Protein AF-A0A6T6LEY8-F1 (afdb_monomer_lite)

Organism: NCBI:txid708627

Radius of gyration: 51.05 Å; chains: 1; bounding box: 113×113×159 Å

Sequence (403 aa):
KESPQKMETDVPKRVEDLVVPSEMSKHEAGAADPGQNEVVKEEERPACEVAKEEERPAREVADSDGPVNQNLFLFPSSDTINRRLKSLALACARDYEKDKKVVQEKRLSVAKELKQESKKNAQVERQMKDEEREKVREEKLEKLQPFTQKDARDFERALINLGIQYTASGARDWFWFTKHVSGSLTQKYANTLEEAFEQLMAEANRVIEARDRHEDSDTEAKDSIREGATGEARGMEQNTPMKRKLEDGSAVEKEGEHKDDNAAVGSDEEHANGFHLTPERAERLLERLEFFRFLRQDVLKHPMLPQVLRGTKRLNGFPAWWKSVHDRNLLHAINIYGFNQWELMKKDQELGFANSIRLAKRQGSKNAEFPRGSVLARRADMLLAHFRMRVNDPQFTSTANDE

InterPro domains:
  IPR056302 ATP-dependent helicase CHD1-2/hrp3, HTH domain [PF23588] (316-387)

pLDDT: mean 72.96, std 24.96, range [27.44, 97.31]

Structure (mmCIF, N/CA/C/O backbone):
data_AF-A0A6T6LEY8-F1
#
_entry.id   AF-A0A6T6LEY8-F1
#
loop_
_atom_site.group_PDB
_atom_site.id
_atom_site.type_symbol
_atom_site.label_atom_id
_atom_site.label_alt_id
_atom_site.label_comp_id
_atom_site.label_asym_id
_atom_site.label_entity_id
_atom_site.label_seq_id
_atom_site.pdbx_PDB_ins_code
_atom_site.Cartn_x
_atom_site.Cartn_y
_atom_site.Cartn_z
_atom_site.occupancy
_atom_site.B_iso_or_equiv
_atom_site.auth_seq_id
_atom_site.auth_comp_id
_atom_site.auth_asym_id
_atom_site.auth_atom_id
_atom_site.pdbx_PDB_model_num
ATOM 1 N N . LYS A 1 1 ? 27.813 63.162 39.176 1.00 38.56 1 LYS A N 1
ATOM 2 C CA . LYS A 1 1 ? 26.731 62.821 40.127 1.00 38.56 1 LYS A CA 1
ATOM 3 C C . LYS A 1 1 ? 26.377 61.356 39.913 1.00 38.56 1 LYS A C 1
ATOM 5 O O . LYS A 1 1 ? 26.473 60.934 38.772 1.00 38.56 1 LYS A O 1
ATOM 10 N N . GLU A 1 2 ? 26.074 60.639 40.994 1.00 38.41 2 GLU A N 1
ATOM 11 C CA . GLU A 1 2 ? 25.421 59.315 41.042 1.00 38.41 2 GLU A CA 1
ATOM 12 C C . GLU A 1 2 ? 25.839 58.223 40.028 1.00 38.41 2 GLU A C 1
ATOM 14 O O . GLU A 1 2 ? 25.328 58.128 38.918 1.00 38.41 2 GLU A O 1
ATOM 19 N N . SER A 1 3 ? 26.672 57.293 40.508 1.00 41.22 3 SER A N 1
ATOM 20 C CA . SER A 1 3 ? 26.389 55.846 40.386 1.00 41.22 3 SER A CA 1
ATOM 21 C C . SER A 1 3 ? 25.132 55.513 41.235 1.00 41.22 3 SER A C 1
ATOM 23 O O . SER A 1 3 ? 24.804 56.334 42.097 1.00 41.22 3 SER A O 1
ATOM 25 N N . PRO A 1 4 ? 24.437 54.357 41.093 1.00 57.09 4 PRO A N 1
ATOM 26 C CA . PRO A 1 4 ? 25.032 53.010 41.199 1.00 57.09 4 PRO A CA 1
ATOM 27 C C . PRO A 1 4 ? 24.354 51.990 40.225 1.00 57.09 4 PRO A C 1
ATOM 29 O O . PRO A 1 4 ? 23.708 52.420 39.279 1.00 57.09 4 PRO A O 1
ATOM 32 N N . GLN A 1 5 ? 24.459 50.651 40.296 1.00 39.97 5 GLN A N 1
ATOM 33 C CA . GLN A 1 5 ? 25.205 49.713 41.156 1.00 39.97 5 GLN A CA 1
ATOM 34 C C . GLN A 1 5 ? 25.452 48.377 40.407 1.00 39.97 5 GLN A C 1
ATOM 36 O O . GLN A 1 5 ? 24.936 48.164 39.311 1.00 39.97 5 GLN A O 1
ATOM 41 N N . LYS A 1 6 ? 26.151 47.431 41.048 1.00 39.84 6 LYS A N 1
ATOM 42 C CA . LYS A 1 6 ? 25.942 45.977 40.891 1.00 39.84 6 LYS A CA 1
ATOM 43 C C . LYS A 1 6 ? 25.663 45.381 42.275 1.00 39.84 6 LYS A C 1
ATOM 45 O O . LYS A 1 6 ? 26.199 45.892 43.255 1.00 39.84 6 LYS A O 1
ATOM 50 N N . MET A 1 7 ? 24.882 44.305 42.360 1.00 42.66 7 MET A N 1
ATOM 51 C CA . MET A 1 7 ? 24.857 43.452 43.552 1.00 42.66 7 MET A CA 1
ATOM 52 C C . MET A 1 7 ? 25.189 42.010 43.179 1.00 42.66 7 MET A C 1
ATOM 54 O O . MET A 1 7 ? 24.815 41.522 42.116 1.00 42.66 7 MET A O 1
ATOM 58 N N . GLU A 1 8 ? 25.940 41.390 44.075 1.00 34.75 8 GLU A N 1
ATOM 59 C CA . GLU A 1 8 ? 26.608 40.100 43.981 1.00 34.75 8 GLU A CA 1
ATOM 60 C C . GLU A 1 8 ? 26.614 39.571 45.420 1.00 34.75 8 GLU A C 1
ATOM 62 O O . GLU A 1 8 ? 26.995 40.306 46.334 1.00 34.75 8 GLU A O 1
ATOM 67 N N . THR A 1 9 ? 26.099 38.364 45.654 1.00 41.97 9 THR A N 1
ATOM 68 C CA . THR A 1 9 ? 25.980 37.778 46.999 1.00 41.97 9 THR A CA 1
ATOM 69 C C . THR A 1 9 ? 26.327 36.298 46.980 1.00 41.97 9 THR A C 1
ATOM 71 O O . THR A 1 9 ? 26.061 35.595 46.005 1.00 41.97 9 THR A O 1
ATOM 74 N N . ASP A 1 10 ? 26.954 35.846 48.065 1.00 32.44 10 ASP A N 1
ATOM 75 C CA . ASP A 1 10 ? 27.826 34.675 48.062 1.00 32.44 10 ASP A CA 1
ATOM 76 C C . ASP A 1 10 ? 27.290 33.498 48.913 1.00 32.44 10 ASP A C 1
ATOM 78 O O . ASP A 1 10 ? 26.577 33.685 49.898 1.00 32.44 10 ASP A O 1
ATOM 82 N N . VAL A 1 11 ? 27.656 32.292 48.468 1.00 38.00 11 VAL A N 1
ATOM 83 C CA . VAL A 1 11 ? 27.983 31.030 49.184 1.00 38.00 11 VAL A CA 1
ATOM 84 C C . VAL A 1 11 ? 27.770 31.000 50.723 1.00 38.00 11 VAL A C 1
ATOM 86 O O . VAL A 1 11 ? 28.280 31.868 51.430 1.00 38.00 11 VAL A O 1
ATOM 89 N N . PRO A 1 12 ? 27.136 29.939 51.298 1.00 46.72 12 PRO A N 1
ATOM 90 C CA . PRO A 1 12 ? 27.941 28.781 51.742 1.00 46.72 12 PRO A CA 1
ATOM 91 C C . PRO A 1 12 ? 27.333 27.360 51.644 1.00 46.72 12 PRO A C 1
ATOM 93 O O . PRO A 1 12 ? 26.141 27.149 51.446 1.00 46.72 12 PRO A O 1
ATOM 96 N N . LYS A 1 13 ? 28.225 26.366 51.809 1.00 39.47 13 LYS A N 1
ATOM 97 C CA . LYS A 1 13 ? 27.998 24.904 51.772 1.00 39.47 13 LYS A CA 1
ATOM 98 C C . LYS A 1 13 ? 27.940 24.282 53.182 1.00 39.47 13 LYS A C 1
ATOM 100 O O . LYS A 1 13 ? 28.727 24.696 54.032 1.00 39.47 13 LYS A O 1
ATOM 105 N N . ARG A 1 14 ? 27.211 23.167 53.354 1.00 32.06 14 ARG A N 1
ATOM 106 C CA . ARG A 1 14 ? 27.630 21.967 54.136 1.00 32.06 14 ARG A CA 1
ATOM 107 C C . ARG A 1 14 ? 26.767 20.760 53.704 1.00 32.06 14 ARG A C 1
ATOM 109 O O . ARG A 1 14 ? 25.570 20.966 53.567 1.00 32.06 14 ARG A O 1
ATOM 116 N N . VAL A 1 15 ? 27.256 19.624 53.179 1.00 37.09 15 VAL A N 1
ATOM 117 C CA . VAL A 1 15 ? 28.191 18.539 53.614 1.00 37.09 15 VAL A CA 1
ATOM 118 C C . VAL A 1 15 ? 27.626 17.636 54.731 1.00 37.09 15 VAL A C 1
ATOM 120 O O . VAL A 1 15 ? 27.042 18.157 55.675 1.00 37.09 15 VAL A O 1
ATOM 123 N N . GLU A 1 16 ? 27.886 16.324 54.587 1.00 37.00 16 GLU A N 1
ATOM 124 C CA . GLU A 1 16 ? 27.575 15.165 55.456 1.00 37.00 16 GLU A CA 1
ATOM 125 C C . GLU A 1 16 ? 26.087 14.740 55.421 1.00 37.00 16 GLU A C 1
ATOM 127 O O . GLU A 1 16 ? 25.204 15.566 55.623 1.00 37.00 16 GLU A O 1
ATOM 132 N N . ASP A 1 17 ? 25.648 13.525 55.060 1.00 32.50 17 ASP A N 1
ATOM 133 C CA . ASP A 1 17 ? 26.145 12.124 55.051 1.00 32.50 17 ASP A CA 1
ATOM 134 C C . ASP A 1 17 ? 25.272 11.287 56.001 1.00 32.50 17 ASP A C 1
ATOM 136 O O . ASP A 1 17 ? 25.132 11.633 57.171 1.00 32.50 17 ASP A O 1
ATOM 140 N N . LEU A 1 18 ? 24.725 10.160 55.524 1.00 33.44 18 LEU A N 1
ATOM 141 C CA . LEU A 1 18 ? 24.486 8.963 56.345 1.00 33.44 18 LEU A CA 1
ATOM 142 C C . LEU A 1 18 ? 24.194 7.726 55.476 1.00 33.44 18 LEU A C 1
ATOM 144 O O . LEU A 1 18 ? 23.718 7.822 54.346 1.00 33.44 18 LEU A O 1
ATOM 148 N N . VAL A 1 19 ? 24.533 6.556 56.015 1.00 32.06 19 VAL A N 1
ATOM 149 C CA . VAL A 1 19 ? 24.733 5.295 55.284 1.00 32.06 19 VAL A CA 1
ATOM 150 C C . VAL A 1 19 ? 23.597 4.292 55.578 1.00 32.06 19 VAL A C 1
ATOM 152 O O . VAL A 1 19 ? 23.100 4.224 56.696 1.00 32.06 19 VAL A O 1
ATOM 155 N N . VAL A 1 20 ? 23.195 3.550 54.532 1.00 33.16 20 VAL A N 1
ATOM 156 C CA . VAL A 1 20 ? 22.837 2.100 54.424 1.00 33.16 20 VAL A CA 1
ATOM 157 C C . VAL A 1 20 ? 22.962 1.293 55.764 1.00 33.16 20 VAL A C 1
ATOM 159 O O . VAL A 1 20 ? 23.927 1.555 56.478 1.00 33.16 20 VAL A O 1
ATOM 162 N N . PRO A 1 21 ? 22.143 0.247 56.104 1.00 46.53 21 PRO A N 1
ATOM 163 C CA . PRO A 1 21 ? 21.775 -0.821 55.159 1.00 46.53 21 PRO A CA 1
ATOM 164 C C . PRO A 1 21 ? 20.498 -1.688 55.380 1.00 46.53 21 PRO A C 1
ATOM 166 O O . PRO A 1 21 ? 19.744 -1.516 56.326 1.00 46.53 21 PRO A O 1
ATOM 169 N N . SER A 1 22 ? 20.317 -2.628 54.430 1.00 31.08 22 SER A N 1
ATOM 170 C CA . SER A 1 22 ? 19.915 -4.060 54.529 1.00 31.08 22 SER A CA 1
ATOM 171 C C . SER A 1 22 ? 19.068 -4.572 55.709 1.00 31.08 22 SER A C 1
ATOM 173 O O . SER A 1 22 ? 19.425 -4.358 56.859 1.00 31.08 22 SER A O 1
ATOM 175 N N . GLU A 1 23 ? 18.077 -5.430 55.415 1.00 30.98 23 GLU A N 1
ATOM 176 C CA . GLU A 1 23 ? 18.177 -6.886 55.685 1.00 30.98 23 GLU A CA 1
ATOM 177 C C . GLU A 1 23 ? 17.115 -7.710 54.917 1.00 30.98 23 GLU A C 1
ATOM 179 O O . GLU A 1 23 ? 16.162 -7.158 54.363 1.00 30.98 23 GLU A O 1
ATOM 184 N N . MET A 1 24 ? 17.307 -9.036 54.837 1.00 34.12 24 MET A N 1
ATOM 185 C CA . MET A 1 24 ? 16.357 -10.014 54.267 1.00 34.12 24 MET A CA 1
ATOM 186 C C . MET A 1 24 ? 15.858 -11.007 55.347 1.00 34.12 24 MET A C 1
ATOM 188 O O . MET A 1 24 ? 16.087 -10.808 56.532 1.00 34.12 24 MET A O 1
ATOM 192 N N . SER A 1 25 ? 15.249 -12.124 54.910 1.00 32.22 25 SER A N 1
ATOM 193 C CA . SER A 1 25 ? 14.742 -13.262 55.706 1.00 32.22 25 SER A CA 1
ATOM 194 C C . SER A 1 25 ? 13.475 -13.000 56.533 1.00 32.22 25 SER A C 1
ATOM 196 O O . SER A 1 25 ? 13.303 -11.927 57.087 1.00 32.22 25 SER A O 1
ATOM 198 N N . LYS A 1 26 ? 12.547 -13.937 56.771 1.00 32.69 26 LYS A N 1
ATOM 199 C CA . LYS A 1 26 ? 12.097 -15.234 56.200 1.00 32.69 26 LYS A CA 1
ATOM 200 C C . LYS A 1 26 ? 11.479 -16.010 57.383 1.00 32.69 26 LYS A C 1
ATOM 202 O O . LYS A 1 26 ? 12.193 -16.291 58.331 1.00 32.69 26 LYS A O 1
ATOM 207 N N . HIS A 1 27 ? 10.236 -16.463 57.211 1.00 29.98 27 HIS A N 1
ATOM 208 C CA . HIS A 1 27 ? 9.635 -17.667 57.818 1.00 29.98 27 HIS A CA 1
ATOM 209 C C . HIS A 1 27 ? 9.390 -17.810 59.345 1.00 29.98 27 HIS A C 1
ATOM 211 O O . HIS A 1 27 ? 10.145 -17.368 60.195 1.00 29.98 27 HIS A O 1
ATOM 217 N N . GLU A 1 28 ? 8.298 -18.547 59.600 1.00 27.69 28 GLU A N 1
ATOM 218 C CA . GLU A 1 28 ? 7.980 -19.425 60.745 1.00 27.69 28 GLU A CA 1
ATOM 219 C C . GLU A 1 28 ? 7.725 -18.850 62.157 1.00 27.69 28 GLU A C 1
ATOM 221 O O . GLU A 1 28 ? 8.601 -18.685 62.994 1.00 27.69 28 GLU A O 1
ATOM 226 N N . ALA A 1 29 ? 6.425 -18.680 62.429 1.00 28.58 29 ALA A N 1
ATOM 227 C CA . ALA A 1 29 ? 5.677 -19.319 63.522 1.00 28.58 29 ALA A CA 1
ATOM 228 C C . ALA A 1 29 ? 6.407 -19.686 64.840 1.00 28.58 29 ALA A C 1
ATOM 230 O O . ALA A 1 29 ? 7.098 -20.697 64.933 1.00 28.58 29 ALA A O 1
ATOM 231 N N . GLY A 1 30 ? 6.056 -18.975 65.917 1.00 28.06 30 GLY A N 1
ATOM 232 C CA . GLY A 1 30 ? 6.294 -19.370 67.311 1.00 28.06 30 GLY A CA 1
ATOM 233 C C . GLY A 1 30 ? 5.410 -18.546 68.254 1.00 28.06 30 GLY A C 1
ATOM 234 O O . GLY A 1 30 ? 5.403 -17.323 68.165 1.00 28.06 30 GLY A O 1
ATOM 235 N N . ALA A 1 31 ? 4.609 -19.194 69.103 1.00 29.33 31 ALA A N 1
ATOM 236 C CA . ALA A 1 31 ? 3.557 -18.537 69.891 1.00 29.33 31 ALA A CA 1
ATOM 237 C C . ALA A 1 31 ? 3.998 -18.139 71.312 1.00 29.33 31 ALA A C 1
ATOM 239 O O . ALA A 1 31 ? 4.711 -18.912 71.947 1.00 29.33 31 ALA A O 1
ATOM 240 N N . ALA A 1 32 ? 3.467 -17.021 71.837 1.00 31.83 32 ALA A N 1
ATOM 241 C CA . ALA A 1 32 ? 2.899 -16.919 73.196 1.00 31.83 32 ALA A CA 1
ATOM 242 C C . ALA A 1 32 ? 2.200 -15.559 73.464 1.00 31.83 32 ALA A C 1
ATOM 244 O O . ALA A 1 32 ? 2.581 -14.530 72.913 1.00 31.83 32 ALA A O 1
ATOM 245 N N . ASP A 1 33 ? 1.181 -15.611 74.328 1.00 33.81 33 ASP A N 1
ATOM 246 C CA . ASP A 1 33 ? 0.341 -14.533 74.904 1.00 33.81 33 ASP A CA 1
ATOM 247 C C . ASP A 1 33 ? 1.131 -13.715 75.993 1.00 33.81 33 ASP A C 1
ATOM 249 O O . ASP A 1 33 ? 2.255 -14.140 76.288 1.00 33.81 33 ASP A O 1
ATOM 253 N N . PRO A 1 34 ? 0.635 -12.624 76.659 1.00 45.25 34 PRO A N 1
ATOM 254 C CA . PRO A 1 34 ? -0.780 -12.242 76.818 1.00 45.25 34 PRO A CA 1
ATOM 255 C C . PRO A 1 34 ? -1.200 -10.753 76.887 1.00 45.25 34 PRO A C 1
ATOM 257 O O . PRO A 1 34 ? -0.401 -9.861 77.174 1.00 45.25 34 PRO A O 1
ATOM 260 N N . GLY A 1 35 ? -2.526 -10.520 76.820 1.00 31.33 35 GLY A N 1
ATOM 261 C CA . GLY A 1 35 ? -3.156 -9.498 77.679 1.00 31.33 35 GLY A CA 1
ATOM 262 C C . GLY A 1 35 ? -4.457 -8.797 77.240 1.00 31.33 35 GLY A C 1
ATOM 263 O O . GLY A 1 35 ? -4.383 -7.626 76.893 1.00 31.33 35 GLY A O 1
ATOM 264 N N . GLN A 1 36 ? -5.623 -9.435 77.469 1.00 33.00 36 GLN A N 1
ATOM 265 C CA . GLN A 1 36 ? -6.969 -8.819 77.675 1.00 33.00 36 GLN A CA 1
ATOM 266 C C . GLN A 1 36 ? -7.613 -8.084 76.464 1.00 33.00 36 GLN A C 1
ATOM 268 O O . GLN A 1 36 ? -6.916 -7.459 75.678 1.00 33.00 36 GLN A O 1
ATOM 273 N N . ASN A 1 37 ? -8.931 -8.010 76.212 1.00 30.97 37 ASN A N 1
ATOM 274 C CA . ASN A 1 37 ? -10.220 -8.634 76.625 1.00 30.97 37 ASN A CA 1
ATOM 275 C C . ASN A 1 37 ? -11.241 -8.206 75.501 1.00 30.97 37 ASN A C 1
ATOM 277 O O . ASN A 1 37 ? -10.877 -7.366 74.680 1.00 30.97 37 ASN A O 1
ATOM 281 N N . GLU A 1 38 ? -12.505 -8.610 75.286 1.00 35.84 38 GLU A N 1
ATOM 282 C CA . GLU A 1 38 ? -13.568 -9.48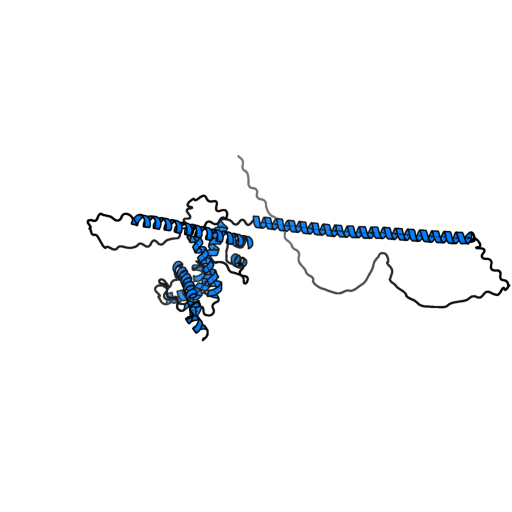5 75.847 1.00 35.84 38 GLU A CA 1
ATOM 283 C C . GLU A 1 38 ? -14.690 -9.572 74.746 1.00 35.84 38 GLU A C 1
ATOM 285 O O . GLU A 1 38 ? -14.634 -8.791 73.797 1.00 35.84 38 GLU A O 1
ATOM 290 N N . VAL A 1 39 ? -15.752 -10.400 74.695 1.00 32.84 39 VAL A N 1
ATOM 291 C CA . VAL A 1 39 ? -16.360 -11.484 75.507 1.00 32.84 39 VAL A CA 1
ATOM 292 C C . VAL A 1 39 ? -16.775 -12.646 74.559 1.00 32.84 39 VAL A C 1
ATOM 294 O O . VAL A 1 39 ? -17.045 -12.442 73.377 1.00 32.84 39 VAL A O 1
ATOM 297 N N . VAL A 1 40 ? -16.872 -13.851 75.129 1.00 32.94 40 VAL A N 1
ATOM 298 C CA . VAL A 1 40 ? -17.523 -15.115 74.694 1.00 32.94 40 VAL A CA 1
ATOM 299 C C . VAL A 1 40 ? -18.606 -15.087 73.581 1.00 32.94 40 VAL A C 1
ATOM 301 O O . VAL A 1 40 ? -19.566 -14.317 73.614 1.00 32.94 40 VAL A O 1
ATOM 304 N N . LYS A 1 41 ? -18.546 -16.108 72.706 1.00 30.09 41 LYS A N 1
ATOM 305 C CA . LYS A 1 41 ? -19.701 -16.808 72.097 1.00 30.09 41 LYS A CA 1
ATOM 306 C C . LYS A 1 41 ? -19.521 -18.325 72.275 1.00 30.09 41 LYS A C 1
ATOM 308 O O . LYS A 1 41 ? -18.410 -18.805 72.086 1.00 30.09 41 LYS A O 1
ATOM 313 N N . GLU A 1 42 ? -20.594 -19.047 72.601 1.00 34.34 42 GLU A N 1
ATOM 314 C CA . GLU A 1 42 ? -20.583 -20.501 72.865 1.00 34.34 42 GLU A CA 1
ATOM 315 C C . GLU A 1 42 ? -21.034 -21.372 71.670 1.00 34.34 42 GLU A C 1
ATOM 317 O O . GLU A 1 42 ? -21.346 -20.871 70.586 1.00 34.34 42 GLU A O 1
ATOM 322 N N . GLU A 1 43 ? -20.995 -22.691 71.881 1.00 32.47 43 GLU A N 1
ATOM 323 C CA . GLU A 1 43 ? -20.934 -23.753 70.873 1.00 32.47 43 GLU A CA 1
ATOM 324 C C . GLU A 1 43 ? -22.276 -24.274 70.308 1.00 32.47 43 GLU A C 1
ATOM 326 O O . GLU A 1 43 ? -23.337 -24.249 70.927 1.00 32.47 43 GLU A O 1
ATOM 331 N N . GLU A 1 44 ? -22.168 -24.799 69.084 1.00 32.34 44 GLU A N 1
ATOM 332 C CA . GLU A 1 44 ? -22.566 -26.157 68.666 1.00 32.34 44 GLU A CA 1
ATOM 333 C C . GLU A 1 44 ? -23.310 -27.060 69.695 1.00 32.34 44 GLU A C 1
ATOM 335 O O . GLU A 1 44 ? -22.776 -27.347 70.762 1.00 32.34 44 GLU A O 1
ATOM 340 N N . ARG A 1 45 ? -24.457 -27.665 69.313 1.00 29.94 45 ARG A N 1
ATOM 341 C CA . ARG A 1 45 ? -24.574 -29.126 69.018 1.00 29.94 45 ARG A CA 1
ATOM 342 C C . ARG A 1 45 ? -26.000 -29.639 68.727 1.00 29.94 45 ARG A C 1
ATOM 344 O O . ARG A 1 45 ? -26.975 -29.064 69.204 1.00 29.94 45 ARG A O 1
ATOM 351 N N . PRO A 1 46 ? -26.132 -30.745 67.960 1.00 52.03 46 PRO A N 1
ATOM 352 C CA . PRO A 1 46 ? -27.354 -31.540 67.846 1.00 52.03 46 PRO A CA 1
ATOM 353 C C . PRO A 1 46 ? -27.374 -32.718 68.843 1.00 52.03 46 PRO A C 1
ATOM 355 O O . PRO A 1 46 ? -26.331 -33.142 69.338 1.00 52.03 46 PRO A O 1
ATOM 358 N N . ALA A 1 47 ? -28.547 -33.320 69.055 1.00 28.53 47 ALA A N 1
ATOM 359 C CA . ALA A 1 47 ? -28.690 -34.634 69.690 1.00 28.53 47 ALA A CA 1
ATOM 360 C C . ALA A 1 47 ? -29.911 -35.386 69.129 1.00 28.53 47 ALA A C 1
ATOM 362 O O . ALA A 1 47 ? -30.870 -34.764 68.670 1.00 28.53 47 ALA A O 1
ATOM 363 N N . CYS A 1 48 ? -29.865 -36.719 69.171 1.00 29.48 48 CYS A N 1
ATOM 364 C CA . CYS A 1 48 ? -30.963 -37.612 68.793 1.00 29.48 48 CYS A CA 1
ATOM 365 C C . CYS A 1 48 ? -31.295 -38.575 69.955 1.00 29.48 48 CYS A C 1
ATOM 367 O O . CYS A 1 48 ? -30.784 -38.415 71.061 1.00 29.48 48 CYS A O 1
ATOM 369 N N . GLU A 1 49 ? -32.183 -39.535 69.709 1.00 40.31 49 GLU A N 1
ATOM 370 C CA . GLU A 1 49 ? -32.814 -40.428 70.691 1.00 40.31 49 GLU A CA 1
ATOM 371 C C . GLU A 1 49 ? -31.843 -41.248 71.568 1.00 40.31 49 GLU A C 1
ATOM 373 O O . GLU A 1 49 ? -30.935 -41.898 71.054 1.00 40.31 49 GLU A O 1
ATOM 378 N N . VAL A 1 50 ? -32.142 -41.342 72.873 1.00 31.97 50 VAL A N 1
ATOM 379 C CA . VAL A 1 50 ? -31.857 -42.506 73.744 1.00 31.97 50 VAL A CA 1
ATOM 380 C C . VAL A 1 50 ? -33.065 -42.696 74.688 1.00 31.97 50 VAL A C 1
ATOM 382 O O . VAL A 1 50 ? -33.856 -41.771 74.877 1.00 31.97 50 VAL A O 1
ATOM 385 N N . ALA A 1 51 ? -33.267 -43.903 75.224 1.00 30.52 51 ALA A N 1
ATOM 386 C CA . ALA A 1 51 ? -34.534 -44.356 75.806 1.00 30.52 51 ALA A CA 1
ATOM 387 C C . ALA A 1 51 ? -34.547 -44.559 77.341 1.00 30.52 51 ALA A C 1
ATOM 389 O O . ALA A 1 51 ? -33.504 -44.756 77.951 1.00 30.52 51 ALA A O 1
ATOM 390 N N . LYS A 1 52 ? -35.782 -44.697 77.862 1.00 31.28 52 LYS A N 1
ATOM 391 C CA . LYS A 1 52 ? -36.238 -45.586 78.964 1.00 31.28 52 LYS A CA 1
ATOM 392 C C . LYS A 1 52 ? -35.879 -45.313 80.449 1.00 31.28 52 LYS A C 1
ATOM 394 O O . LYS A 1 52 ? -34.735 -45.151 80.829 1.00 31.28 52 LYS A O 1
ATOM 399 N N . GLU A 1 53 ? -36.943 -45.466 81.254 1.00 34.56 53 GLU A N 1
ATOM 400 C CA . GLU A 1 53 ? -37.040 -46.177 82.555 1.00 34.56 53 GLU A CA 1
ATOM 401 C C . GLU A 1 53 ? -36.279 -45.694 83.807 1.00 34.56 53 GLU A C 1
ATOM 403 O O . GLU A 1 53 ? -35.188 -46.161 84.090 1.00 34.56 53 GLU A O 1
ATOM 408 N N . GLU A 1 54 ? -36.989 -44.923 84.645 1.00 30.42 54 GLU A N 1
ATOM 409 C CA . GLU A 1 54 ? -37.041 -44.970 86.129 1.00 30.42 54 GLU A CA 1
ATOM 410 C C . GLU A 1 54 ? -38.205 -44.043 86.584 1.00 30.42 54 GLU A C 1
ATOM 412 O O . GLU A 1 54 ? -38.597 -43.153 85.828 1.00 30.42 54 GLU A O 1
ATOM 417 N N . GLU A 1 55 ? -38.880 -44.162 87.734 1.00 31.69 55 GLU A N 1
ATOM 418 C CA . GLU A 1 55 ? -39.056 -45.258 88.706 1.00 31.69 55 GLU A CA 1
ATOM 419 C C . GLU A 1 55 ? -40.490 -45.139 89.310 1.00 31.69 55 GLU A C 1
ATOM 421 O O . GLU A 1 55 ? -41.236 -44.210 88.982 1.00 31.69 55 GLU A O 1
ATOM 426 N N . ARG A 1 56 ? -40.924 -46.055 90.191 1.00 34.69 56 ARG A N 1
ATOM 427 C CA . ARG A 1 56 ? -42.205 -45.934 90.929 1.00 34.69 56 ARG A CA 1
ATOM 428 C C . ARG A 1 56 ? -42.025 -45.124 92.219 1.00 34.69 56 ARG A C 1
ATOM 430 O O . ARG A 1 56 ? -40.959 -45.146 92.818 1.00 34.69 56 ARG A O 1
ATOM 437 N N . PRO A 1 57 ? -43.115 -44.553 92.753 1.00 37.53 57 PRO A N 1
ATOM 438 C CA . PRO A 1 57 ? -43.488 -44.989 94.104 1.00 37.53 57 PRO A CA 1
ATOM 439 C C . PRO A 1 57 ? -44.945 -45.462 94.196 1.00 37.53 57 PRO A C 1
ATOM 441 O O . PRO A 1 57 ? -45.811 -45.064 93.419 1.00 37.53 57 PRO A O 1
ATOM 444 N N . ALA A 1 58 ? -45.215 -46.338 95.164 1.00 33.81 58 ALA A N 1
ATOM 445 C CA . ALA A 1 58 ? -46.548 -46.876 95.415 1.00 33.81 58 ALA A CA 1
ATOM 446 C C . ALA A 1 58 ? -47.433 -45.910 96.224 1.00 33.81 58 ALA A C 1
ATOM 448 O O . ALA A 1 58 ? -46.945 -45.093 97.007 1.00 33.81 58 ALA A O 1
ATOM 449 N N . ARG A 1 59 ? -48.753 -46.077 96.100 1.00 34.62 59 ARG A N 1
ATOM 450 C CA . ARG A 1 59 ? -49.726 -45.662 97.117 1.00 34.62 59 ARG A CA 1
ATOM 451 C C . ARG A 1 59 ? -50.860 -46.675 97.195 1.00 34.62 59 ARG A C 1
ATOM 453 O O . ARG A 1 59 ? -51.158 -47.344 96.209 1.00 34.62 59 ARG A O 1
ATOM 460 N N . GLU A 1 60 ? -51.411 -46.824 98.391 1.00 35.22 60 GLU A N 1
ATOM 461 C CA . GLU A 1 60 ? -52.246 -47.967 98.751 1.00 35.22 60 GLU A CA 1
ATOM 462 C C . GLU A 1 60 ? -53.735 -47.795 98.427 1.00 35.22 60 GLU A C 1
ATOM 464 O O . GLU A 1 60 ? -54.232 -46.712 98.122 1.00 35.22 60 GLU A O 1
ATOM 469 N N . VAL A 1 61 ? -54.402 -48.944 98.497 1.00 39.38 61 VAL A N 1
ATOM 470 C CA . VAL A 1 61 ? -55.804 -49.246 98.211 1.00 39.38 61 VAL A CA 1
ATOM 471 C C . VAL A 1 61 ? -56.798 -48.320 98.924 1.00 39.38 61 VAL A C 1
ATOM 473 O O . VAL A 1 61 ? -56.703 -48.100 100.128 1.00 39.38 61 VAL A O 1
ATOM 476 N N . ALA A 1 62 ? -57.847 -47.923 98.203 1.00 33.50 62 ALA A N 1
ATOM 477 C CA . ALA A 1 62 ? -59.195 -47.789 98.751 1.00 33.50 62 ALA A CA 1
ATOM 478 C C . ALA A 1 62 ? -60.199 -48.206 97.662 1.00 33.50 62 ALA A C 1
ATOM 480 O O . ALA A 1 62 ? -60.047 -47.809 96.507 1.00 33.50 62 ALA A O 1
ATOM 481 N N . ASP A 1 63 ? -61.177 -49.032 98.025 1.00 34.25 63 ASP A N 1
ATOM 482 C CA . ASP A 1 63 ? -62.160 -49.645 97.121 1.00 34.25 63 ASP A CA 1
ATOM 483 C C . ASP A 1 63 ? -63.576 -49.138 97.446 1.00 34.25 63 ASP A C 1
ATOM 485 O O . ASP A 1 63 ? -63.859 -48.878 98.617 1.00 34.25 63 ASP A O 1
ATOM 489 N N . SER A 1 64 ? -64.433 -48.988 96.428 1.00 35.25 64 SER A N 1
ATOM 490 C CA . SER A 1 64 ? -65.903 -49.108 96.502 1.00 35.25 64 SER A CA 1
ATOM 491 C C . SER A 1 64 ? -66.554 -48.806 95.140 1.00 35.25 64 SER A C 1
ATOM 493 O O . SER A 1 64 ? -66.425 -47.714 94.591 1.00 35.25 64 SER A O 1
ATOM 495 N N . ASP A 1 65 ? -67.263 -49.815 94.638 1.00 32.53 65 ASP A N 1
ATOM 496 C CA . ASP A 1 65 ? -68.566 -49.793 93.956 1.00 32.53 65 ASP A CA 1
ATOM 497 C C . ASP A 1 65 ? -69.027 -48.617 93.069 1.00 32.53 65 ASP A C 1
ATOM 499 O O . ASP A 1 65 ? -69.165 -47.468 93.481 1.00 32.53 65 ASP A O 1
ATOM 503 N N . GLY A 1 66 ? -69.622 -49.018 91.938 1.00 32.50 66 GLY A N 1
ATOM 504 C CA . GLY A 1 66 ? -70.999 -48.587 91.657 1.00 32.50 66 GLY A CA 1
ATOM 505 C C . GLY A 1 66 ? -71.194 -47.713 90.411 1.00 32.50 66 GLY A C 1
ATOM 506 O O . GLY A 1 66 ? -70.791 -46.551 90.399 1.00 32.50 66 GLY A O 1
ATOM 507 N N . PRO A 1 67 ? -71.867 -48.213 89.355 1.00 59.81 67 PRO A N 1
ATOM 508 C CA . PRO A 1 67 ? -72.059 -47.458 88.121 1.00 59.81 67 PRO A CA 1
ATOM 509 C C . PRO A 1 67 ? -73.410 -46.731 88.057 1.00 59.81 67 PRO A C 1
ATOM 511 O O . PRO A 1 67 ? -74.455 -47.342 88.265 1.00 59.81 67 PRO A O 1
ATOM 514 N N . VAL A 1 68 ? -73.411 -45.486 87.571 1.00 37.75 68 VAL A N 1
ATOM 515 C CA . VAL A 1 68 ? -74.513 -44.940 86.756 1.00 37.75 68 VAL A CA 1
ATOM 516 C C . VAL A 1 68 ? -73.930 -44.058 85.650 1.00 37.75 68 VAL A C 1
ATOM 518 O O . VAL A 1 68 ? -73.194 -43.112 85.913 1.00 37.75 68 VAL A O 1
ATOM 521 N N . ASN A 1 69 ? -74.318 -44.326 84.400 1.00 49.88 69 ASN A N 1
ATOM 522 C CA . ASN A 1 69 ? -74.114 -43.388 83.298 1.00 49.88 69 ASN A CA 1
ATOM 523 C C . ASN A 1 69 ? -75.096 -42.214 83.432 1.00 49.88 69 ASN A C 1
ATOM 525 O O . ASN A 1 69 ? -76.291 -42.381 83.188 1.00 49.88 69 ASN A O 1
ATOM 529 N N . GLN A 1 70 ? -74.596 -41.016 83.731 1.00 48.03 70 GLN A N 1
ATOM 530 C CA . GLN A 1 70 ? -75.283 -39.777 83.371 1.00 48.03 70 GLN A CA 1
ATOM 531 C C . GLN A 1 70 ? -74.310 -38.840 82.659 1.00 48.03 70 GLN A C 1
ATOM 533 O O . GLN A 1 70 ? -73.373 -38.322 83.261 1.00 48.03 70 GLN A O 1
ATOM 538 N N . ASN A 1 71 ? -74.589 -38.572 81.380 1.00 50.97 71 ASN A N 1
ATOM 539 C CA . ASN A 1 71 ? -73.951 -37.515 80.591 1.00 50.97 71 ASN A CA 1
ATOM 540 C C . ASN A 1 71 ? -74.444 -36.123 81.038 1.00 50.97 71 ASN A C 1
ATOM 542 O O . ASN A 1 71 ? -74.925 -35.324 80.234 1.00 50.97 71 ASN A O 1
ATOM 546 N N . LEU A 1 72 ? -74.315 -35.810 82.330 1.00 51.62 72 LEU A N 1
ATOM 547 C CA . LEU A 1 72 ? -74.253 -34.420 82.751 1.00 51.62 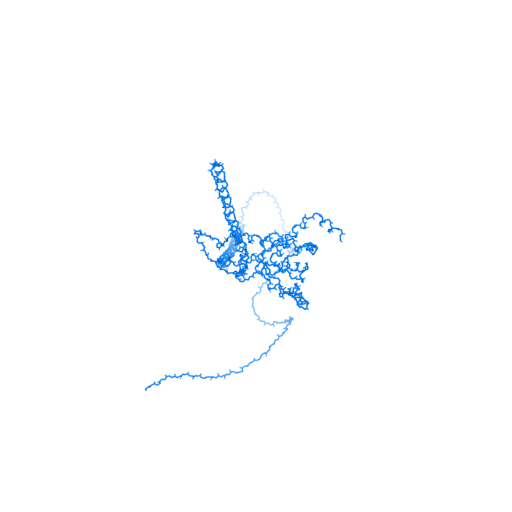72 LEU A CA 1
ATOM 548 C C . LEU A 1 72 ? -72.853 -33.920 82.407 1.00 51.62 72 LEU A C 1
ATOM 550 O O . LEU A 1 72 ? -71.868 -34.294 83.043 1.00 51.62 72 LEU A O 1
ATOM 554 N N . PHE A 1 73 ? -72.781 -33.040 81.410 1.00 56.28 73 PHE A N 1
ATOM 555 C CA . PHE A 1 73 ? -71.623 -32.182 81.190 1.00 56.28 73 PHE A CA 1
ATOM 556 C C . PHE A 1 73 ? -71.476 -31.252 82.403 1.00 56.28 73 PHE A C 1
ATOM 558 O O . PHE A 1 73 ? -71.958 -30.119 82.393 1.00 56.28 73 PHE A O 1
ATOM 565 N N . LEU A 1 74 ? -70.846 -31.756 83.467 1.00 62.31 74 LEU A N 1
ATOM 566 C CA . LEU A 1 74 ? -70.477 -30.990 84.652 1.00 62.31 74 LEU A CA 1
ATOM 567 C C . LEU A 1 74 ? -69.685 -29.767 84.196 1.00 62.31 74 LEU A C 1
ATOM 569 O O . LEU A 1 74 ? -68.573 -29.888 83.676 1.00 62.31 74 LEU A O 1
ATOM 573 N N . PHE A 1 75 ? -70.304 -28.594 84.341 1.00 67.44 75 PHE A N 1
ATOM 574 C CA . PHE A 1 75 ? -69.726 -27.343 83.878 1.00 67.44 75 PHE A CA 1
ATOM 575 C C . PHE A 1 75 ? -68.360 -27.167 84.560 1.00 67.44 75 PHE A C 1
ATOM 577 O O . PHE A 1 75 ? -68.293 -27.255 85.790 1.00 67.44 75 PHE A O 1
ATOM 584 N N . PRO A 1 76 ? -67.261 -27.011 83.796 1.00 75.69 76 PRO A N 1
ATOM 585 C CA . PRO A 1 76 ? -65.921 -27.148 84.348 1.00 75.69 76 PRO A CA 1
ATOM 586 C C . PRO A 1 76 ? -65.696 -26.153 85.486 1.00 75.69 76 PRO A C 1
ATOM 588 O O . PRO A 1 76 ? -66.111 -24.998 85.401 1.00 75.69 76 PRO A O 1
ATOM 591 N N . SER A 1 77 ? -65.035 -26.605 86.556 1.00 79.44 77 SER A N 1
ATOM 592 C CA . SER A 1 77 ? -64.814 -25.776 87.745 1.00 79.44 77 SER A CA 1
ATOM 593 C C . SER A 1 77 ? -64.116 -24.460 87.394 1.00 79.44 77 SER A C 1
ATOM 595 O O . SER A 1 77 ? -63.356 -24.383 86.422 1.00 79.44 77 SER A O 1
ATOM 597 N N . SER A 1 78 ? -64.342 -23.427 88.212 1.00 81.25 78 SER A N 1
ATOM 598 C CA . SER A 1 78 ? -63.745 -22.100 88.006 1.00 81.25 78 SER A CA 1
ATOM 599 C C . SER A 1 78 ? -62.229 -22.181 87.798 1.00 81.25 78 SER A C 1
ATOM 601 O O . SER A 1 78 ? -61.703 -21.533 86.896 1.00 81.25 78 SER A O 1
ATOM 603 N N . ASP A 1 79 ? -61.525 -23.044 88.537 1.00 84.06 79 ASP A N 1
ATOM 604 C CA . ASP A 1 79 ? -60.089 -23.281 88.360 1.00 84.06 79 ASP A CA 1
ATOM 605 C C . ASP A 1 79 ? -59.731 -23.945 87.029 1.00 84.06 79 ASP A C 1
ATOM 607 O O . ASP A 1 79 ? -58.742 -23.560 86.408 1.00 84.06 79 ASP A O 1
ATOM 611 N N . THR A 1 80 ? -60.521 -24.906 86.547 1.00 85.31 80 THR A N 1
ATOM 612 C CA . THR A 1 80 ? -60.304 -25.539 85.237 1.00 85.31 80 THR A CA 1
ATOM 613 C C . THR A 1 80 ? -60.534 -24.543 84.100 1.00 85.31 80 THR A C 1
ATOM 615 O O . THR A 1 80 ? -59.717 -24.467 83.177 1.00 85.31 80 THR A O 1
ATOM 618 N N . ILE A 1 81 ? -61.580 -23.713 84.192 1.00 88.25 81 ILE A N 1
ATOM 619 C CA . ILE A 1 81 ? -61.825 -22.616 83.245 1.00 88.25 81 ILE A CA 1
ATOM 620 C C . ILE A 1 81 ? -60.679 -21.600 83.308 1.00 88.25 81 ILE A C 1
ATOM 622 O O . ILE A 1 81 ? -60.110 -21.269 82.272 1.00 88.25 81 ILE A O 1
ATOM 626 N N . ASN A 1 82 ? -60.271 -21.157 84.500 1.00 87.56 82 ASN A N 1
ATOM 627 C CA . ASN A 1 82 ? -59.186 -20.189 84.675 1.00 87.56 82 ASN A CA 1
ATOM 628 C C . ASN A 1 82 ? -57.825 -20.729 84.211 1.00 87.56 82 ASN A C 1
ATOM 630 O O . ASN A 1 82 ? -57.059 -19.986 83.600 1.00 87.56 82 ASN A O 1
ATOM 634 N N . ARG A 1 83 ? -57.512 -22.010 84.440 1.00 88.00 83 ARG A N 1
ATOM 635 C CA . ARG A 1 83 ? -56.303 -22.662 83.902 1.00 88.00 83 ARG A CA 1
ATOM 636 C C . ARG A 1 83 ? -56.339 -22.699 82.376 1.00 88.00 83 ARG A C 1
ATOM 638 O O . ARG A 1 83 ? -55.351 -22.323 81.748 1.00 88.00 83 ARG A O 1
ATOM 645 N N . ARG A 1 84 ? -57.474 -23.075 81.772 1.00 90.75 84 ARG A N 1
ATOM 646 C CA . ARG A 1 84 ? -57.640 -23.090 80.309 1.00 90.75 84 ARG A CA 1
ATOM 647 C C . ARG A 1 84 ? -57.573 -21.682 79.711 1.00 90.75 84 ARG A C 1
ATOM 649 O O . ARG A 1 84 ? -56.905 -21.505 78.700 1.00 90.75 84 ARG A O 1
ATOM 656 N N . LEU A 1 85 ? -58.172 -20.683 80.358 1.00 92.19 85 LEU A N 1
ATOM 657 C CA . LEU A 1 85 ? -58.136 -19.275 79.949 1.00 92.19 85 LEU A CA 1
ATOM 658 C C . LEU A 1 85 ? -56.717 -18.694 80.030 1.00 92.19 85 LEU A C 1
ATOM 660 O O . LEU A 1 85 ? -56.252 -18.092 79.067 1.00 92.19 85 LEU A O 1
ATOM 664 N N . LYS A 1 86 ? -55.990 -18.935 81.131 1.00 89.69 86 LYS A N 1
ATOM 665 C CA . LYS A 1 86 ? -54.576 -18.540 81.277 1.00 89.69 86 LYS A CA 1
ATOM 666 C C . LYS A 1 86 ? -53.687 -19.240 80.246 1.00 89.69 86 LYS A C 1
ATOM 668 O O . LYS A 1 86 ? -52.834 -18.596 79.647 1.00 89.69 86 LYS A O 1
ATOM 673 N N . SER A 1 87 ? -53.908 -20.531 79.991 1.00 90.81 87 SER A N 1
ATOM 674 C CA . SER A 1 87 ? -53.171 -21.287 78.969 1.00 90.81 87 SER A CA 1
ATOM 675 C C . SER A 1 87 ? -53.454 -20.772 77.549 1.00 90.81 87 SER A C 1
ATOM 677 O O . SER A 1 87 ? -52.519 -20.595 76.771 1.00 90.81 87 SER A O 1
ATOM 679 N N . LEU A 1 88 ? -54.711 -20.433 77.237 1.00 93.31 88 LEU A N 1
ATOM 680 C CA . LEU A 1 88 ? -55.113 -19.828 75.963 1.00 93.31 88 LEU A CA 1
ATOM 681 C C . LEU A 1 88 ? -54.516 -18.423 75.785 1.00 93.31 88 LEU A C 1
ATOM 683 O O . LEU A 1 88 ? -53.995 -18.115 74.717 1.00 93.31 88 LEU A O 1
ATOM 687 N N . ALA A 1 89 ? -54.519 -17.595 76.833 1.00 91.50 89 ALA A N 1
ATOM 688 C CA . ALA A 1 89 ? -53.878 -16.281 76.822 1.00 91.50 89 ALA A CA 1
ATOM 689 C C . ALA A 1 89 ? -52.356 -16.390 76.611 1.00 91.50 89 ALA A C 1
ATOM 691 O O . ALA A 1 89 ? -51.794 -15.646 75.813 1.00 91.50 89 ALA A O 1
ATOM 692 N N . LEU A 1 90 ? -51.694 -17.361 77.251 1.00 91.88 90 LEU A N 1
ATOM 693 C CA . LEU A 1 90 ? -50.268 -17.651 77.052 1.00 91.88 90 LEU A CA 1
ATOM 694 C C . LEU A 1 90 ? -49.957 -18.299 75.692 1.00 91.88 90 LEU A C 1
ATOM 696 O O . LEU A 1 90 ? -48.824 -18.206 75.225 1.00 91.88 90 LEU A O 1
ATOM 700 N N . ALA A 1 91 ? -50.910 -18.967 75.041 1.00 92.56 91 ALA A N 1
ATOM 701 C CA . ALA A 1 91 ? -50.778 -19.375 73.642 1.00 92.56 91 ALA A CA 1
ATOM 702 C C . ALA A 1 91 ? -50.864 -18.145 72.727 1.00 92.56 91 ALA A C 1
ATOM 704 O O . ALA A 1 91 ? -49.884 -17.815 72.068 1.00 92.56 91 ALA A O 1
ATOM 705 N N . CYS A 1 92 ? -51.960 -17.387 72.816 1.00 92.94 92 CYS A N 1
ATOM 706 C CA . CYS A 1 92 ? -52.206 -16.186 72.017 1.00 92.94 92 CYS A CA 1
ATOM 707 C C . CYS A 1 92 ? -51.075 -15.143 72.139 1.00 92.94 92 CYS A C 1
ATOM 709 O O . CYS A 1 92 ? -50.621 -14.605 71.134 1.00 92.94 92 CYS A O 1
ATOM 711 N N . ALA A 1 93 ? -50.537 -14.918 73.344 1.00 92.00 93 ALA A N 1
ATOM 712 C CA . ALA A 1 93 ? -49.397 -14.023 73.558 1.00 92.00 93 ALA A CA 1
ATOM 713 C C . ALA A 1 93 ? -48.083 -14.548 72.944 1.00 92.00 93 ALA A C 1
ATOM 715 O O . ALA A 1 93 ? -47.297 -13.763 72.413 1.00 92.00 93 ALA A O 1
ATOM 716 N N . ARG A 1 94 ? -47.835 -15.867 72.982 1.00 93.19 94 ARG A N 1
ATOM 717 C CA . ARG A 1 94 ? -46.664 -16.471 72.319 1.00 93.19 94 ARG A CA 1
ATOM 718 C C . ARG A 1 94 ? -46.784 -16.397 70.803 1.00 93.19 94 ARG A C 1
ATOM 720 O O . ARG A 1 94 ? -45.786 -16.118 70.149 1.00 93.19 94 ARG A O 1
ATOM 727 N N . ASP A 1 95 ? -47.970 -16.633 70.257 1.00 91.50 95 ASP A N 1
ATOM 728 C CA . ASP A 1 95 ? -48.204 -16.600 68.814 1.00 91.50 95 ASP A CA 1
ATOM 729 C C . ASP A 1 95 ? -48.167 -15.158 68.277 1.00 91.50 95 ASP A C 1
ATOM 731 O O . ASP A 1 95 ? -47.495 -14.905 67.282 1.00 91.50 95 ASP A O 1
ATOM 735 N N . TYR A 1 96 ? -48.696 -14.181 69.021 1.00 93.62 96 TYR A N 1
ATOM 736 C CA . TYR A 1 96 ? -48.510 -12.753 68.733 1.00 93.62 96 TYR A CA 1
ATOM 737 C C . TYR A 1 96 ? -47.025 -12.337 68.687 1.00 93.62 96 TYR A C 1
ATOM 739 O O . TYR A 1 96 ? -46.601 -11.644 67.761 1.00 93.62 96 TYR A O 1
ATOM 747 N N . GLU A 1 97 ? -46.194 -12.790 69.636 1.00 92.81 97 GLU A N 1
ATOM 748 C CA . GLU A 1 97 ? -44.747 -12.521 69.602 1.00 92.81 97 GLU A CA 1
ATOM 749 C C . GLU A 1 97 ? -44.006 -13.296 68.490 1.00 92.81 97 GLU A C 1
ATOM 751 O O . GLU A 1 97 ? -42.970 -12.820 68.019 1.00 92.81 97 GLU A O 1
ATOM 756 N N . LYS A 1 98 ? -44.520 -14.442 68.009 1.00 92.50 98 LYS A N 1
ATOM 757 C CA . LYS A 1 98 ? -44.008 -15.095 66.785 1.00 92.50 98 LYS A CA 1
ATOM 758 C C . LYS A 1 98 ? -44.332 -14.260 65.549 1.00 92.50 98 LYS A C 1
ATOM 760 O O . LYS A 1 98 ? -43.419 -13.936 64.795 1.00 92.50 98 LYS A O 1
ATOM 765 N N . ASP A 1 99 ? -45.590 -13.874 65.357 1.00 91.88 99 ASP A N 1
ATOM 766 C CA . ASP A 1 99 ? -46.030 -13.112 64.181 1.00 91.88 99 ASP A CA 1
ATOM 767 C C . ASP A 1 99 ? -45.311 -11.762 64.093 1.00 91.88 99 ASP A C 1
ATOM 769 O O . ASP A 1 99 ? -44.811 -11.374 63.035 1.00 91.88 99 ASP A O 1
ATOM 773 N N . LYS A 1 100 ? -45.150 -11.086 65.233 1.00 93.31 100 LYS A N 1
ATOM 774 C CA . LYS A 1 100 ? -44.347 -9.867 65.381 1.00 93.31 100 LYS A CA 1
ATOM 775 C C . LYS A 1 100 ? -42.888 -10.070 64.949 1.00 93.31 100 LYS A C 1
ATOM 777 O O . LYS A 1 100 ? -42.363 -9.230 64.216 1.00 93.31 100 LYS A O 1
ATOM 782 N N . LYS A 1 101 ? -42.249 -11.190 65.321 1.00 92.69 101 LYS A N 1
ATOM 783 C CA . LYS A 1 101 ? -40.901 -11.553 64.838 1.00 92.69 101 LYS A CA 1
ATOM 784 C C . LYS A 1 101 ? -40.886 -11.828 63.335 1.00 92.69 101 LYS A C 1
ATOM 786 O O . LYS A 1 101 ? -40.056 -11.248 62.647 1.00 92.69 101 LYS A O 1
ATOM 791 N N . VAL A 1 102 ? -41.833 -12.602 62.804 1.00 94.12 102 VAL A N 1
ATOM 792 C CA . VAL A 1 102 ? -41.936 -12.897 61.360 1.00 94.12 102 VAL A CA 1
ATOM 793 C C . VAL A 1 102 ? -42.128 -11.616 60.535 1.00 94.12 102 VAL A C 1
ATOM 795 O O . VAL A 1 102 ? -41.519 -11.459 59.477 1.00 94.12 102 VAL A O 1
ATOM 798 N N . VAL A 1 103 ? -42.929 -10.658 61.013 1.00 91.81 103 VAL A N 1
ATOM 799 C CA . VAL A 1 103 ? -43.086 -9.336 60.380 1.00 91.81 103 VAL A CA 1
ATOM 800 C C . VAL A 1 103 ? -41.791 -8.518 60.460 1.00 91.81 103 VAL A C 1
ATOM 802 O O . VAL A 1 103 ? -41.432 -7.844 59.492 1.00 91.81 103 VAL A O 1
ATOM 805 N N . GLN A 1 104 ? -41.063 -8.582 61.576 1.00 91.38 104 GLN A N 1
ATOM 806 C CA . GLN A 1 104 ? -39.783 -7.890 61.748 1.00 91.38 104 GLN A CA 1
ATOM 807 C C . GLN A 1 104 ? -38.672 -8.491 60.866 1.00 91.38 104 GLN A C 1
ATOM 809 O O . GLN A 1 104 ? -37.924 -7.744 60.237 1.00 91.38 104 GLN A O 1
ATOM 814 N N . GLU A 1 105 ? -38.607 -9.816 60.735 1.00 92.31 105 GLU A N 1
ATOM 815 C CA . GLU A 1 105 ? -37.682 -10.525 59.844 1.00 92.31 105 GLU A CA 1
ATOM 816 C C . GLU A 1 105 ? -37.981 -10.241 58.369 1.00 92.31 105 GLU A C 1
ATOM 818 O O . GLU A 1 105 ? -37.062 -9.891 57.630 1.00 92.31 105 GLU A O 1
ATOM 823 N N . LYS A 1 106 ? -39.256 -10.268 57.950 1.00 93.19 106 LYS A N 1
ATOM 824 C CA . LYS A 1 106 ? -39.669 -9.879 56.586 1.00 93.19 106 LYS A CA 1
ATOM 825 C C . LYS A 1 106 ? -39.331 -8.419 56.267 1.00 93.19 106 LYS A C 1
ATOM 827 O O . LYS A 1 106 ? -38.891 -8.113 55.163 1.00 93.19 106 LYS A O 1
ATOM 832 N N . ARG A 1 107 ? -39.469 -7.500 57.231 1.00 92.12 107 ARG A N 1
ATOM 833 C CA . ARG A 1 107 ? -38.998 -6.110 57.068 1.00 92.12 107 ARG A CA 1
ATOM 834 C C . ARG A 1 107 ? -37.478 -6.038 56.901 1.00 92.12 107 ARG A C 1
ATOM 836 O O . ARG A 1 107 ? -36.998 -5.242 56.100 1.00 92.12 107 ARG A O 1
ATOM 843 N N . LEU A 1 108 ? -36.722 -6.874 57.614 1.00 92.56 108 LEU A N 1
ATOM 844 C CA . LEU A 1 108 ? -35.263 -6.944 57.504 1.00 92.56 108 LEU A CA 1
ATOM 845 C C . LEU A 1 108 ? -34.777 -7.641 56.221 1.00 92.56 108 LEU A C 1
ATOM 847 O O . LEU A 1 108 ? -33.706 -7.276 55.740 1.00 92.56 108 LEU A O 1
ATOM 851 N N . SER A 1 109 ? -35.516 -8.598 55.645 1.00 93.00 109 SER A N 1
ATOM 852 C CA . SER A 1 109 ? -35.176 -9.190 54.340 1.00 93.00 109 SER A CA 1
ATOM 853 C C . SER A 1 109 ? -35.418 -8.192 53.208 1.00 93.00 109 SER A C 1
ATOM 855 O O . SER A 1 109 ? -34.477 -7.876 52.485 1.00 93.00 109 SER A O 1
ATOM 857 N N . VAL A 1 110 ? -36.601 -7.571 53.152 1.00 94.38 110 VAL A N 1
ATOM 858 C CA . VAL A 1 110 ? -36.934 -6.541 52.149 1.00 94.38 110 VAL A CA 1
ATOM 859 C C . VAL A 1 110 ? -35.966 -5.350 52.227 1.00 94.38 110 VAL A C 1
ATOM 861 O O . VAL A 1 110 ? -35.498 -4.852 51.205 1.00 94.38 110 VAL A O 1
ATOM 864 N N . ALA A 1 111 ? -35.571 -4.925 53.434 1.00 93.06 111 ALA A N 1
ATOM 865 C CA . ALA A 1 111 ? -34.563 -3.875 53.605 1.00 93.06 111 ALA A CA 1
ATOM 866 C C . ALA A 1 111 ? -33.144 -4.293 53.161 1.00 93.06 111 ALA A C 1
ATOM 868 O O . ALA A 1 111 ? -32.356 -3.432 52.763 1.00 93.06 111 ALA A O 1
ATOM 869 N N . LYS A 1 112 ? -32.793 -5.587 53.212 1.00 92.56 112 LYS A N 1
ATOM 870 C CA . LYS A 1 112 ? -31.532 -6.111 52.651 1.00 92.56 112 LYS A CA 1
ATOM 871 C C . LYS A 1 112 ? -31.592 -6.174 51.127 1.00 92.56 112 LYS A C 1
ATOM 873 O O . LYS A 1 112 ? -30.635 -5.750 50.489 1.00 92.56 112 LYS A O 1
ATOM 878 N N . GLU A 1 113 ? -32.705 -6.640 50.565 1.00 92.19 113 GLU A N 1
ATOM 879 C CA . GLU A 1 113 ? -32.945 -6.743 49.120 1.00 92.19 113 GLU A CA 1
ATOM 880 C C . GLU A 1 113 ? -32.879 -5.362 48.457 1.00 92.19 113 GLU A C 1
ATOM 882 O O . GLU A 1 113 ? -32.013 -5.143 47.612 1.00 92.19 113 GLU A O 1
ATOM 887 N N . LEU A 1 114 ? -33.642 -4.377 48.949 1.00 93.38 114 LEU A N 1
ATOM 888 C CA . LEU A 1 114 ? -33.575 -2.977 48.495 1.00 93.38 114 LEU A CA 1
ATOM 889 C C . LEU A 1 114 ? -32.156 -2.383 48.601 1.00 93.38 114 LEU A C 1
ATOM 891 O O . LEU A 1 114 ? -31.726 -1.606 47.745 1.00 93.38 114 LEU A O 1
ATOM 895 N N . LYS A 1 115 ? -31.388 -2.759 49.633 1.00 91.44 115 LYS A N 1
ATOM 896 C CA . LYS A 1 115 ? -29.997 -2.311 49.840 1.00 91.44 115 LYS A CA 1
ATOM 897 C C . LYS A 1 115 ? -28.970 -3.079 48.994 1.00 91.44 115 LYS A C 1
ATOM 899 O O . LYS A 1 115 ? -27.836 -2.621 48.852 1.00 91.44 115 LYS A O 1
ATOM 904 N N . GLN A 1 116 ? -29.335 -4.227 48.428 1.00 91.44 116 GLN A N 1
ATOM 905 C CA . GLN A 1 116 ? -28.537 -4.964 47.448 1.00 91.44 116 GLN A CA 1
ATOM 906 C C . GLN A 1 116 ? -28.860 -4.499 46.023 1.00 91.44 116 GLN A C 1
ATOM 908 O O . GLN A 1 116 ? -27.950 -4.330 45.217 1.00 91.44 116 GLN A O 1
ATOM 913 N N . GLU A 1 117 ? -30.129 -4.237 45.727 1.00 92.00 117 GLU A N 1
ATOM 914 C CA . GLU A 1 117 ? -30.604 -3.730 44.441 1.00 92.00 117 GLU A CA 1
ATOM 915 C C . GLU A 1 117 ? -30.129 -2.296 44.181 1.00 92.00 117 GLU A C 1
ATOM 917 O O . GLU A 1 117 ? -29.501 -2.043 43.159 1.00 92.00 117 GLU A O 1
ATOM 922 N N . SER A 1 118 ? -30.265 -1.383 45.149 1.00 91.00 118 SER A N 1
ATOM 923 C CA . SER A 1 118 ? -29.683 -0.032 45.031 1.00 91.00 118 SER A CA 1
ATOM 924 C C . SER A 1 118 ? -28.159 -0.043 44.836 1.00 91.00 118 SER A C 1
ATOM 926 O O . SER A 1 118 ? -27.637 0.794 44.104 1.00 91.00 118 SER A O 1
ATOM 928 N N . LYS A 1 119 ? -27.434 -1.018 45.411 1.00 91.62 119 LYS A N 1
ATOM 929 C CA . LYS A 1 119 ? -25.999 -1.220 45.135 1.00 91.62 119 LYS A CA 1
ATOM 930 C C . LYS A 1 119 ? -25.732 -1.714 43.712 1.00 91.62 119 LYS A C 1
ATOM 932 O O . LYS A 1 119 ? -24.811 -1.204 43.086 1.00 91.62 119 LYS A O 1
ATOM 937 N N . LYS A 1 120 ? -26.510 -2.682 43.209 1.00 91.38 120 LYS A N 1
ATOM 938 C CA . LYS A 1 120 ? -26.409 -3.164 41.819 1.00 91.38 120 LYS A CA 1
ATOM 939 C C . LYS A 1 120 ? -26.674 -2.025 40.836 1.00 91.38 120 LYS A C 1
ATOM 941 O O . LYS A 1 120 ? -25.859 -1.785 39.954 1.00 91.38 120 LYS A O 1
ATOM 946 N N . ASN A 1 121 ? -27.753 -1.275 41.040 1.00 92.06 121 ASN A N 1
ATOM 947 C CA . ASN A 1 121 ? -28.143 -0.176 40.160 1.00 92.06 121 ASN A CA 1
ATOM 948 C C . ASN A 1 121 ? -27.081 0.936 40.171 1.00 92.06 121 ASN A C 1
ATOM 950 O O . ASN A 1 121 ? -26.651 1.366 39.108 1.00 92.06 121 ASN A O 1
ATOM 954 N N . ALA A 1 122 ? -26.556 1.310 41.345 1.00 92.19 122 ALA A N 1
ATOM 955 C CA . ALA A 1 122 ? -25.455 2.273 41.457 1.00 92.19 122 ALA A CA 1
ATOM 956 C C . ALA A 1 122 ? -24.101 1.757 40.921 1.00 92.19 122 ALA A C 1
ATOM 958 O O . ALA A 1 122 ? -23.196 2.558 40.692 1.00 92.19 122 ALA A O 1
ATOM 959 N N . GLN A 1 123 ? -23.925 0.442 40.739 1.00 91.75 123 GLN A N 1
ATOM 960 C CA . GLN A 1 123 ? -22.766 -0.131 40.048 1.00 91.75 123 GLN A CA 1
ATOM 961 C C . GLN A 1 123 ? -22.949 -0.056 38.526 1.00 91.75 123 GLN A C 1
ATOM 963 O O . GLN A 1 123 ? -22.046 0.417 37.843 1.00 91.75 123 GLN A O 1
ATOM 968 N N . VAL A 1 124 ? -24.123 -0.434 38.011 1.00 92.81 124 VAL A N 1
ATOM 969 C CA . VAL A 1 124 ? -24.459 -0.329 36.580 1.00 92.81 124 VAL A CA 1
ATOM 970 C C . VAL A 1 124 ? -24.443 1.131 36.115 1.00 92.81 124 VAL A C 1
ATOM 972 O O . VAL A 1 124 ? -23.861 1.428 35.080 1.00 92.81 124 VAL A O 1
ATOM 975 N N . GLU A 1 125 ? -24.987 2.064 36.902 1.00 91.50 125 GLU A N 1
ATOM 976 C CA . GLU A 1 125 ? -24.951 3.504 36.599 1.00 91.50 125 GLU A CA 1
ATOM 977 C C . GLU A 1 125 ? -23.512 4.036 36.483 1.00 91.50 125 GLU A C 1
ATOM 979 O O . GLU A 1 125 ? -23.230 4.872 35.627 1.00 91.50 125 GLU A O 1
ATOM 984 N N . ARG A 1 126 ? -22.577 3.527 37.300 1.00 90.38 126 ARG A N 1
ATOM 985 C CA . ARG A 1 126 ? -21.149 3.864 37.180 1.00 90.38 126 ARG A CA 1
ATOM 986 C C . ARG A 1 126 ? -20.542 3.280 35.912 1.00 90.38 126 ARG A C 1
ATOM 988 O O . ARG A 1 126 ? -19.904 4.024 35.183 1.00 90.38 126 ARG A O 1
ATOM 995 N N . GLN A 1 127 ? -20.788 2.000 35.625 1.00 89.12 127 GLN A N 1
ATOM 996 C CA . GLN A 1 127 ? -20.278 1.339 34.419 1.00 89.12 127 GLN A CA 1
ATOM 997 C C . GLN A 1 127 ? -20.746 2.061 33.149 1.00 89.12 127 GLN A C 1
ATOM 999 O O . GLN A 1 127 ? -19.906 2.514 32.383 1.00 89.12 127 GLN A O 1
ATOM 1004 N N . MET A 1 128 ? -22.051 2.316 33.008 1.00 90.50 128 MET A N 1
ATOM 1005 C CA . MET A 1 128 ? -22.620 3.092 31.895 1.00 90.50 128 MET A CA 1
ATOM 1006 C C . MET A 1 128 ? -21.978 4.482 31.745 1.00 90.50 128 MET A C 1
ATOM 1008 O O . MET A 1 128 ? -21.757 4.953 30.633 1.00 90.50 128 MET A O 1
ATOM 1012 N N . LYS A 1 129 ? -21.681 5.154 32.863 1.00 91.94 129 LYS A N 1
ATOM 1013 C CA . LYS A 1 129 ? -21.111 6.509 32.887 1.00 91.94 129 LYS A CA 1
ATOM 1014 C C . LYS A 1 129 ? -19.613 6.538 32.602 1.00 91.94 129 LYS A C 1
ATOM 1016 O O . LYS A 1 129 ? -19.122 7.516 32.043 1.00 91.94 129 LYS A O 1
ATOM 1021 N N . ASP A 1 130 ? -18.888 5.496 32.985 1.00 87.06 130 ASP A N 1
ATOM 1022 C CA . ASP A 1 130 ? -17.479 5.338 32.646 1.00 87.06 130 ASP A CA 1
ATOM 1023 C C . ASP A 1 130 ? -17.335 4.877 31.180 1.00 87.06 130 ASP A C 1
ATOM 1025 O O . ASP A 1 130 ? -16.518 5.441 30.462 1.00 87.06 130 ASP A O 1
ATOM 1029 N N . GLU A 1 131 ? -18.212 4.003 30.672 1.00 89.31 131 GLU A N 1
ATOM 1030 C CA . GLU A 1 131 ? -18.329 3.656 29.241 1.00 89.31 131 GLU A CA 1
ATOM 1031 C C . GLU A 1 131 ? -18.679 4.877 28.365 1.00 89.31 131 GLU A C 1
ATOM 1033 O O . GLU A 1 131 ? -18.045 5.104 27.335 1.00 89.31 131 GLU A O 1
ATOM 1038 N N . GLU A 1 132 ? -19.628 5.722 28.791 1.00 90.44 132 GLU A N 1
ATOM 1039 C CA . GLU A 1 132 ? -19.932 7.005 28.136 1.00 90.44 132 GLU A CA 1
ATOM 1040 C C . GLU A 1 132 ? -18.696 7.921 28.093 1.00 90.44 132 GLU A C 1
ATOM 1042 O O . GLU A 1 132 ? -18.431 8.575 27.083 1.00 90.44 132 GLU A O 1
ATOM 1047 N N . ARG A 1 133 ? -17.901 7.951 29.170 1.00 87.94 133 ARG A N 1
ATOM 1048 C CA . ARG A 1 133 ? -16.668 8.749 29.255 1.00 87.94 133 ARG A CA 1
ATOM 1049 C C . ARG A 1 133 ? -15.540 8.211 28.390 1.00 87.94 133 ARG A C 1
ATOM 1051 O O . ARG A 1 133 ? -14.820 9.028 27.816 1.00 87.94 133 ARG A O 1
ATOM 1058 N N . GLU A 1 134 ? -15.390 6.892 28.287 1.00 83.12 134 GLU A N 1
ATOM 1059 C CA . GLU A 1 134 ? -14.466 6.268 27.340 1.00 83.12 134 GLU A CA 1
ATOM 1060 C C . GLU A 1 134 ? -14.867 6.638 25.911 1.00 83.12 134 GLU A C 1
ATOM 1062 O O . GLU A 1 134 ? -14.081 7.286 25.219 1.00 83.12 134 GLU A O 1
ATOM 1067 N N . LYS A 1 135 ? -16.125 6.398 25.523 1.00 86.31 135 LYS A N 1
ATOM 1068 C CA . LYS A 1 135 ? -16.635 6.705 24.180 1.00 86.31 135 LYS A CA 1
ATOM 1069 C C . LYS A 1 135 ? -16.499 8.186 23.806 1.00 86.31 135 LYS A C 1
ATOM 1071 O O . LYS A 1 135 ? -16.056 8.509 22.709 1.00 86.31 135 LYS A O 1
ATOM 1076 N N . VAL A 1 136 ? -16.811 9.107 24.723 1.00 83.50 136 VAL A N 1
ATOM 1077 C CA . VAL A 1 136 ? -16.628 10.558 24.507 1.00 83.50 136 VAL A CA 1
ATOM 1078 C C . VAL A 1 136 ? -15.145 10.952 24.440 1.00 83.50 136 VAL A C 1
ATOM 1080 O O . VAL A 1 136 ? -14.818 11.995 23.867 1.00 83.50 136 VAL A O 1
ATOM 1083 N N . ARG A 1 137 ? -14.222 10.164 25.007 1.00 77.94 137 ARG A N 1
ATOM 1084 C CA . ARG A 1 137 ? -12.775 10.378 24.841 1.00 77.94 137 ARG A CA 1
ATOM 1085 C C . ARG A 1 137 ? -12.277 9.820 23.510 1.00 77.94 137 ARG A C 1
ATOM 1087 O O . ARG A 1 137 ? -11.495 10.508 22.866 1.00 77.94 137 ARG A O 1
ATOM 1094 N N . GLU A 1 138 ? -12.742 8.644 23.097 1.00 73.94 138 GLU A N 1
ATOM 1095 C CA . GLU A 1 138 ? -12.451 8.039 21.789 1.00 73.94 138 GLU A CA 1
ATOM 1096 C C . GLU A 1 138 ? -12.930 8.951 20.653 1.00 73.94 138 GLU A C 1
ATOM 1098 O O . GLU A 1 138 ? -12.115 9.399 19.853 1.00 73.94 138 GLU A O 1
ATOM 1103 N N . GLU A 1 139 ? -14.198 9.370 20.672 1.00 74.88 139 GLU A N 1
ATOM 1104 C CA . GLU A 1 139 ? -14.784 10.288 19.682 1.00 74.88 139 GLU A CA 1
ATOM 1105 C C . GLU A 1 139 ? -14.023 11.628 19.608 1.00 74.88 139 GLU A C 1
ATOM 1107 O O . GLU A 1 139 ? -13.836 12.206 18.535 1.00 74.88 139 GLU A O 1
ATOM 1112 N N . LYS A 1 140 ? -13.541 12.140 20.751 1.00 70.75 140 LYS A N 1
ATOM 1113 C CA . LYS A 1 140 ? -12.672 13.328 20.786 1.00 70.75 140 LYS A CA 1
ATOM 1114 C C . LYS A 1 140 ? -11.283 13.051 20.225 1.00 70.75 140 LYS A C 1
ATOM 1116 O O . LYS A 1 140 ? -10.709 13.950 19.621 1.00 70.75 140 LYS A O 1
ATOM 1121 N N . LEU A 1 141 ? -10.734 11.861 20.438 1.00 66.06 141 LEU A N 1
ATOM 1122 C CA . LEU A 1 141 ? -9.398 11.485 19.988 1.00 66.06 141 LEU A CA 1
ATOM 1123 C C . LEU A 1 141 ? -9.365 11.242 18.473 1.00 66.06 141 LEU A C 1
ATOM 1125 O O . LEU A 1 141 ? -8.435 11.705 17.821 1.00 66.06 141 LEU A O 1
ATOM 1129 N N . GLU A 1 142 ? -10.414 10.648 17.900 1.00 63.09 142 GLU A N 1
ATOM 1130 C CA . GLU A 1 142 ? -10.630 10.580 16.447 1.00 63.09 142 GLU A CA 1
ATOM 1131 C C . GLU A 1 142 ? -10.741 11.988 15.839 1.00 63.09 142 GLU A C 1
ATOM 1133 O O . GLU A 1 142 ? -10.004 12.333 14.914 1.00 63.09 142 GLU A O 1
ATOM 1138 N N . LYS A 1 143 ? -11.568 12.864 16.431 1.00 65.12 143 LYS A N 1
ATOM 1139 C CA . LYS A 1 143 ? -11.695 14.278 16.019 1.00 65.12 143 LYS A CA 1
ATOM 1140 C C . LYS A 1 143 ? -10.407 15.097 16.196 1.00 65.12 143 LYS A C 1
ATOM 1142 O O . LYS A 1 143 ? -10.279 16.160 15.591 1.00 65.12 143 LYS A O 1
ATOM 1147 N N . LEU A 1 144 ? -9.445 14.611 16.984 1.00 63.19 144 LEU A N 1
ATOM 1148 C CA . LEU A 1 144 ? -8.109 15.194 17.155 1.00 63.19 144 LEU A CA 1
ATOM 1149 C C . LEU A 1 144 ? -7.060 14.632 16.175 1.00 63.19 144 LEU A C 1
ATOM 1151 O O . LEU A 1 144 ? -5.912 15.075 16.221 1.00 63.19 144 LEU A O 1
ATOM 1155 N N . GLN A 1 145 ? -7.426 13.731 15.253 1.00 71.06 145 GLN A N 1
ATOM 1156 C CA . GLN A 1 145 ? -6.551 13.240 14.177 1.00 71.06 145 GLN A CA 1
ATOM 1157 C C . GLN A 1 145 ? -6.920 13.743 12.758 1.00 71.06 145 GLN A C 1
ATOM 1159 O O . GLN A 1 145 ? -6.833 12.953 11.810 1.00 71.06 145 GLN A O 1
ATOM 1164 N N . PRO A 1 146 ? -7.264 15.034 12.538 1.00 71.38 146 PRO A N 1
ATOM 1165 C CA . PRO A 1 146 ? -7.752 15.515 11.242 1.00 71.38 146 PRO A CA 1
ATOM 1166 C C . PRO A 1 146 ? -6.816 15.097 10.103 1.00 71.38 146 PRO A C 1
ATOM 1168 O O . PRO A 1 146 ? -5.602 15.309 10.169 1.00 71.38 146 PRO A O 1
ATOM 1171 N N . PHE A 1 147 ? -7.365 14.441 9.081 1.00 84.06 147 PHE A N 1
ATOM 1172 C CA . PHE A 1 147 ? -6.606 13.998 7.917 1.00 84.06 147 PHE A CA 1
ATOM 1173 C C . PHE A 1 147 ? -6.351 15.211 7.016 1.00 84.06 147 PHE A C 1
ATOM 1175 O O . PHE A 1 147 ? -7.238 15.703 6.326 1.00 84.06 147 PHE A O 1
ATOM 1182 N N . THR A 1 148 ? -5.154 15.783 7.125 1.00 87.88 148 THR A N 1
ATOM 1183 C CA . THR A 1 148 ? -4.823 17.062 6.485 1.00 87.88 148 THR A CA 1
ATOM 1184 C C . THR A 1 148 ? -4.550 16.892 4.990 1.00 87.88 148 THR A C 1
ATOM 1186 O O . THR A 1 148 ? -4.138 15.824 4.547 1.00 87.88 148 THR A O 1
ATOM 1189 N N . GLN A 1 149 ? -4.642 17.968 4.199 1.00 87.00 149 GLN A N 1
ATOM 1190 C CA . GLN A 1 149 ? -4.233 17.925 2.782 1.00 87.00 149 GLN A CA 1
ATOM 1191 C C . GLN A 1 149 ? -2.744 17.538 2.606 1.00 87.00 149 GLN A C 1
ATOM 1193 O O . GLN A 1 149 ? -2.343 17.042 1.554 1.00 87.00 149 GLN A O 1
ATOM 1198 N N . LYS A 1 150 ? -1.911 17.730 3.643 1.00 88.75 150 LYS A N 1
ATOM 1199 C CA . LYS A 1 150 ? -0.542 17.199 3.685 1.00 88.75 150 LYS A CA 1
ATOM 1200 C C . LYS A 1 150 ? -0.538 15.681 3.888 1.00 88.75 150 LYS A C 1
ATOM 1202 O O . LYS A 1 150 ? 0.154 14.997 3.140 1.00 88.75 150 LYS A O 1
ATOM 1207 N N . ASP A 1 151 ? -1.312 15.166 4.848 1.00 91.31 151 ASP A N 1
ATOM 1208 C CA . ASP A 1 151 ? -1.479 13.719 5.051 1.00 91.31 151 ASP A CA 1
ATOM 1209 C C . ASP A 1 151 ? -1.976 13.048 3.761 1.00 91.31 151 ASP A C 1
ATOM 1211 O O . ASP A 1 151 ? -1.412 12.039 3.361 1.00 91.31 151 ASP A O 1
ATOM 1215 N N . ALA A 1 152 ? -2.937 13.654 3.053 1.00 91.81 152 ALA A N 1
ATOM 1216 C CA . ALA A 1 152 ? -3.449 13.176 1.768 1.00 91.81 152 ALA A CA 1
ATOM 1217 C C . ALA A 1 152 ? -2.348 13.016 0.701 1.00 91.81 152 ALA A C 1
ATOM 1219 O O . ALA A 1 152 ? -2.210 11.948 0.102 1.00 91.81 152 ALA A O 1
ATOM 1220 N N . ARG A 1 153 ? -1.510 14.046 0.503 1.00 91.25 153 ARG A N 1
ATOM 1221 C CA . ARG A 1 153 ? -0.388 14.007 -0.457 1.00 91.25 153 ARG A CA 1
ATOM 1222 C C . ARG A 1 153 ? 0.693 13.002 -0.049 1.00 91.25 153 ARG A C 1
ATOM 1224 O O . ARG A 1 153 ? 1.210 12.278 -0.899 1.00 91.25 153 ARG A O 1
ATOM 1231 N N . ASP A 1 154 ? 1.030 12.936 1.240 1.00 92.88 154 ASP A N 1
ATOM 1232 C CA . ASP A 1 154 ? 1.994 11.958 1.755 1.00 92.88 154 ASP A CA 1
ATOM 1233 C C . ASP A 1 154 ? 1.450 10.520 1.662 1.00 92.88 154 ASP A C 1
ATOM 1235 O O . ASP A 1 154 ? 2.224 9.592 1.430 1.00 92.88 154 ASP A O 1
ATOM 1239 N N . PHE A 1 155 ? 0.133 10.328 1.788 1.00 95.31 155 PHE A N 1
ATOM 1240 C CA . PHE A 1 155 ? -0.552 9.037 1.699 1.00 95.31 155 PHE A CA 1
ATOM 1241 C C . PHE A 1 155 ? -0.618 8.527 0.258 1.00 95.31 155 PHE A C 1
ATOM 1243 O O . PHE A 1 155 ? -0.170 7.414 -0.000 1.00 95.31 155 PHE A O 1
ATOM 1250 N N . GLU A 1 156 ? -1.048 9.353 -0.702 1.00 95.00 156 GLU A N 1
ATOM 1251 C CA . GLU A 1 156 ? -0.962 9.047 -2.141 1.00 95.00 156 GLU A CA 1
ATOM 1252 C C . GLU A 1 156 ? 0.480 8.682 -2.532 1.00 95.00 156 GLU A C 1
ATOM 1254 O O . GLU A 1 156 ? 0.731 7.638 -3.141 1.00 95.00 156 GLU A O 1
ATOM 1259 N N . ARG A 1 157 ? 1.458 9.493 -2.104 1.00 94.81 157 ARG A N 1
ATOM 1260 C CA . ARG A 1 157 ? 2.882 9.226 -2.331 1.00 94.81 157 ARG A CA 1
ATOM 1261 C C . ARG A 1 157 ? 3.332 7.916 -1.682 1.00 94.81 157 ARG A C 1
ATOM 1263 O O . ARG A 1 157 ? 4.116 7.186 -2.293 1.00 94.81 157 ARG A O 1
ATOM 1270 N N . ALA A 1 158 ? 2.882 7.603 -0.472 1.00 96.00 158 ALA A N 1
ATOM 1271 C CA . ALA A 1 158 ? 3.191 6.340 0.187 1.00 96.00 158 ALA A CA 1
ATOM 1272 C C . ALA A 1 158 ? 2.599 5.150 -0.581 1.00 96.00 158 ALA A C 1
ATOM 1274 O O . ALA A 1 158 ? 3.313 4.183 -0.823 1.00 96.00 158 ALA A O 1
ATOM 1275 N N . LEU A 1 159 ? 1.354 5.237 -1.050 1.00 96.38 159 LEU A N 1
ATOM 1276 C CA . LEU A 1 159 ? 0.691 4.187 -1.828 1.00 96.38 159 LEU A CA 1
ATOM 1277 C C . LEU A 1 159 ? 1.362 3.957 -3.192 1.00 96.38 159 LEU A C 1
ATOM 1279 O O . LEU A 1 159 ? 1.636 2.813 -3.548 1.00 96.38 159 LEU A O 1
ATOM 1283 N N . ILE A 1 160 ? 1.729 5.021 -3.911 1.00 95.81 160 ILE A N 1
ATOM 1284 C CA . ILE A 1 160 ? 2.459 4.939 -5.190 1.00 95.81 160 ILE A CA 1
ATOM 1285 C C . ILE A 1 160 ? 3.834 4.267 -5.029 1.00 95.81 160 ILE A C 1
ATOM 1287 O O . ILE A 1 160 ? 4.294 3.574 -5.940 1.00 95.81 160 ILE A O 1
ATOM 1291 N N . ASN A 1 161 ? 4.506 4.460 -3.887 1.00 95.31 161 ASN A N 1
ATOM 1292 C CA . ASN A 1 161 ? 5.861 3.946 -3.667 1.00 95.31 161 ASN A CA 1
ATOM 1293 C C . ASN A 1 161 ? 5.923 2.638 -2.860 1.00 95.31 161 ASN A C 1
ATOM 1295 O O . ASN A 1 161 ? 6.864 1.884 -3.057 1.00 95.31 161 ASN A O 1
ATOM 1299 N N . LEU A 1 162 ? 4.971 2.316 -1.986 1.00 95.94 162 LEU A N 1
ATOM 1300 C CA . LEU A 1 162 ? 4.991 1.102 -1.151 1.00 95.94 162 LEU A CA 1
ATOM 1301 C C . LEU A 1 162 ? 3.809 0.163 -1.414 1.00 95.94 162 LEU A C 1
ATOM 1303 O O . LEU A 1 162 ? 3.878 -1.010 -1.033 1.00 95.94 162 LEU A O 1
ATOM 1307 N N . GLY A 1 163 ? 2.732 0.650 -2.032 1.00 95.50 163 GLY A N 1
ATOM 1308 C CA . GLY A 1 163 ? 1.450 -0.042 -2.107 1.00 95.50 163 GLY A CA 1
ATOM 1309 C C . GLY A 1 163 ? 0.879 -0.377 -0.726 1.00 95.50 163 GLY A C 1
ATOM 1310 O O . GLY A 1 163 ? 1.253 0.202 0.292 1.00 95.50 163 GLY A O 1
ATOM 1311 N N . ILE A 1 164 ? -0.002 -1.373 -0.699 1.00 93.94 164 ILE A N 1
ATOM 1312 C CA . ILE A 1 164 ? -0.581 -1.957 0.518 1.00 93.94 164 ILE A CA 1
ATOM 1313 C C . ILE A 1 164 ? -0.190 -3.443 0.589 1.00 93.94 164 ILE A C 1
ATOM 1315 O O . ILE A 1 164 ? 0.134 -4.067 -0.430 1.00 93.94 164 ILE A O 1
ATOM 1319 N N . GLN A 1 165 ? -0.184 -4.016 1.793 1.00 93.06 165 GLN A N 1
ATOM 1320 C CA . GLN A 1 165 ? -0.215 -5.466 1.985 1.00 93.06 165 GLN A CA 1
ATOM 1321 C C . GLN A 1 165 ? -1.606 -5.922 2.409 1.00 93.06 165 GLN A C 1
ATOM 1323 O O . GLN A 1 165 ? -2.341 -5.190 3.061 1.00 93.06 165 GLN A O 1
ATOM 1328 N N . TYR A 1 166 ? -1.960 -7.143 2.022 1.00 92.94 166 TYR A N 1
ATOM 1329 C CA . TYR A 1 166 ? -3.258 -7.733 2.316 1.00 92.94 166 TYR A CA 1
ATOM 1330 C C . TYR A 1 166 ? -3.066 -8.908 3.267 1.00 92.94 166 TYR A C 1
ATOM 1332 O O . TYR A 1 166 ? -2.211 -9.769 3.044 1.00 92.94 166 TYR A O 1
ATOM 1340 N N . THR A 1 167 ? -3.874 -8.929 4.318 1.00 92.31 167 THR A N 1
ATOM 1341 C CA . THR A 1 167 ? -3.963 -10.034 5.276 1.00 92.31 167 THR A CA 1
ATOM 1342 C C . THR A 1 167 ? -4.544 -11.292 4.615 1.00 92.31 167 THR A C 1
ATOM 1344 O O . THR A 1 167 ? -5.084 -11.244 3.509 1.00 92.31 167 THR A O 1
ATOM 1347 N N . ALA A 1 168 ? -4.469 -12.441 5.295 1.00 88.69 168 ALA A N 1
ATOM 1348 C CA . ALA A 1 168 ? -4.974 -13.713 4.762 1.00 88.69 168 ALA A CA 1
ATOM 1349 C C . ALA A 1 168 ? -6.496 -13.731 4.491 1.00 88.69 168 ALA A C 1
ATOM 1351 O O . ALA A 1 168 ? -6.956 -14.557 3.709 1.00 88.69 168 ALA A O 1
ATOM 1352 N N . SER A 1 169 ? -7.269 -12.821 5.096 1.00 90.25 169 SER A N 1
ATOM 1353 C CA . SER A 1 169 ? -8.703 -12.626 4.829 1.00 90.25 169 SER A CA 1
ATOM 1354 C C . SER A 1 169 ? -8.995 -11.673 3.660 1.00 90.25 169 SER A C 1
ATOM 1356 O O . SER A 1 169 ? -10.158 -11.432 3.351 1.00 90.25 169 SER A O 1
ATOM 1358 N N . GLY A 1 170 ? -7.966 -11.101 3.025 1.00 87.88 170 GLY A N 1
ATOM 1359 C CA . GLY A 1 170 ? -8.106 -10.094 1.969 1.00 87.88 170 GLY A CA 1
ATOM 1360 C C . GLY A 1 170 ? -8.278 -8.654 2.468 1.00 87.88 170 GLY A C 1
ATOM 1361 O O . GLY A 1 170 ? -8.309 -7.743 1.646 1.00 87.88 170 GLY A O 1
ATOM 1362 N N . ALA A 1 171 ? -8.334 -8.415 3.784 1.00 92.62 171 ALA A N 1
ATOM 1363 C CA . ALA A 1 171 ? -8.394 -7.063 4.347 1.00 92.62 171 ALA A CA 1
ATOM 1364 C C . ALA A 1 171 ? -7.037 -6.335 4.251 1.00 92.62 171 ALA A C 1
ATOM 1366 O O . ALA A 1 171 ? -5.978 -6.971 4.334 1.00 92.62 171 ALA A O 1
ATOM 1367 N N . ARG A 1 172 ? -7.074 -5.004 4.096 1.00 95.19 172 ARG A N 1
ATOM 1368 C CA . ARG A 1 172 ? -5.904 -4.117 3.962 1.00 95.19 172 ARG A CA 1
ATOM 1369 C C . ARG A 1 172 ? -5.136 -4.033 5.295 1.00 95.19 172 ARG A C 1
ATOM 1371 O O . ARG A 1 172 ? -5.719 -3.782 6.344 1.00 95.19 172 ARG A O 1
ATOM 1378 N N . ASP A 1 173 ? -3.826 -4.289 5.272 1.00 95.50 173 ASP A N 1
ATOM 1379 C CA . ASP A 1 173 ? -2.977 -4.323 6.472 1.00 95.50 173 ASP A CA 1
ATOM 1380 C C . ASP A 1 173 ? -2.404 -2.934 6.797 1.00 95.50 173 ASP A C 1
ATOM 1382 O O . ASP A 1 173 ? -1.273 -2.576 6.440 1.00 95.50 173 ASP A O 1
ATOM 1386 N N . TRP A 1 174 ? -3.205 -2.144 7.510 1.00 95.25 174 TRP A N 1
ATOM 1387 C CA . TRP A 1 174 ? -2.815 -0.816 7.984 1.00 95.25 174 TRP A CA 1
ATOM 1388 C C . TRP A 1 174 ? -1.714 -0.846 9.054 1.00 95.25 174 TRP A C 1
ATOM 1390 O O . TRP A 1 174 ? -0.970 0.126 9.185 1.00 95.25 174 TRP A O 1
ATOM 1400 N N . PHE A 1 175 ? -1.534 -1.956 9.778 1.00 94.38 175 PHE A N 1
ATOM 1401 C CA . PHE A 1 175 ? -0.454 -2.119 10.761 1.00 94.38 175 PHE A CA 1
ATOM 1402 C C . PHE A 1 175 ? 0.899 -2.393 10.091 1.00 94.38 175 PHE A C 1
ATOM 1404 O O . PHE A 1 175 ? 1.937 -1.913 10.553 1.00 94.38 175 PHE A O 1
ATOM 1411 N N . TRP A 1 176 ? 0.906 -3.111 8.965 1.00 94.94 176 TRP A N 1
ATOM 1412 C CA . TRP A 1 176 ? 2.063 -3.157 8.079 1.00 94.94 176 TRP A CA 1
ATOM 1413 C C . TRP A 1 176 ? 2.332 -1.774 7.473 1.00 94.94 176 TRP A C 1
ATOM 1415 O O . TRP A 1 176 ? 3.459 -1.287 7.573 1.00 94.94 176 TRP A O 1
ATOM 1425 N N . PHE A 1 177 ? 1.318 -1.110 6.908 1.00 95.94 177 PHE A N 1
ATOM 1426 C CA . PHE A 1 177 ? 1.486 0.182 6.229 1.00 95.94 177 PHE A CA 1
ATOM 1427 C C . PHE A 1 177 ? 2.075 1.259 7.157 1.00 95.94 177 PHE A C 1
ATOM 1429 O O . PHE A 1 177 ? 3.125 1.826 6.854 1.00 95.94 177 PHE A O 1
ATOM 1436 N N . THR A 1 178 ? 1.474 1.472 8.334 1.00 94.38 178 THR A N 1
ATOM 1437 C CA . THR A 1 178 ? 1.937 2.447 9.346 1.00 94.38 178 THR A CA 1
ATOM 1438 C C . THR A 1 178 ? 3.376 2.217 9.818 1.00 94.38 178 THR A C 1
ATOM 1440 O O . THR A 1 178 ? 4.045 3.178 10.193 1.00 94.38 178 THR A O 1
ATOM 1443 N N . LYS A 1 179 ? 3.894 0.982 9.748 1.00 94.50 179 LYS A N 1
ATOM 1444 C CA . LYS A 1 179 ? 5.299 0.655 10.059 1.00 94.50 179 LYS A CA 1
ATOM 1445 C C . LYS A 1 179 ? 6.297 0.938 8.934 1.00 94.50 179 LYS A C 1
ATOM 1447 O O . LYS A 1 179 ? 7.490 1.001 9.218 1.00 94.50 179 LYS A O 1
ATOM 1452 N N . HIS A 1 180 ? 5.843 1.054 7.685 1.00 93.00 180 HIS A N 1
ATOM 1453 C CA . HIS A 1 180 ? 6.713 1.237 6.512 1.00 93.00 180 HIS A CA 1
ATOM 1454 C C . HIS A 1 180 ? 6.655 2.666 5.946 1.00 93.00 180 HIS A C 1
ATOM 1456 O O . HIS A 1 180 ? 7.538 3.059 5.185 1.00 93.00 180 HIS A O 1
ATOM 1462 N N . VAL A 1 181 ? 5.658 3.464 6.344 1.00 93.50 181 VAL A N 1
ATOM 1463 C CA . VAL A 1 181 ? 5.607 4.916 6.098 1.00 93.50 181 VAL A CA 1
ATOM 1464 C C . VAL A 1 181 ? 6.338 5.710 7.192 1.00 93.50 181 VAL A C 1
ATOM 1466 O O . VAL A 1 181 ? 6.988 5.158 8.078 1.00 93.50 181 VAL A O 1
ATOM 1469 N N . SER A 1 182 ? 6.299 7.040 7.119 1.00 87.94 182 SER A N 1
ATOM 1470 C CA . SER A 1 182 ? 6.948 7.939 8.081 1.00 87.94 182 SER A CA 1
ATOM 1471 C C . SER A 1 182 ? 6.147 9.231 8.251 1.00 87.94 182 SER A C 1
ATOM 1473 O O . SER A 1 182 ? 5.317 9.569 7.411 1.00 87.94 182 SER A O 1
ATOM 1475 N N . GLY A 1 183 ? 6.406 9.971 9.333 1.00 88.44 183 GLY A N 1
ATOM 1476 C CA . GLY A 1 183 ? 5.681 11.206 9.648 1.00 88.44 183 GLY A CA 1
ATOM 1477 C C . GLY A 1 183 ? 4.298 10.954 10.256 1.00 88.44 183 GLY A C 1
ATOM 1478 O O . GLY A 1 183 ? 4.078 9.937 10.903 1.00 88.44 183 GLY A O 1
ATOM 1479 N N . SER A 1 184 ? 3.369 11.889 10.060 1.00 86.81 184 SER A N 1
ATOM 1480 C CA . SER A 1 184 ? 2.032 11.900 10.678 1.00 86.81 184 SER A CA 1
ATOM 1481 C C . SER A 1 184 ? 1.180 10.662 10.372 1.00 86.81 184 SER A C 1
ATOM 1483 O O . SER A 1 184 ? 0.378 10.254 11.210 1.00 86.81 184 SER A O 1
ATOM 1485 N N . LEU A 1 185 ? 1.389 10.015 9.221 1.00 90.69 185 LEU A N 1
ATOM 1486 C CA . LEU A 1 185 ? 0.682 8.790 8.833 1.00 90.69 185 LEU A CA 1
ATOM 1487 C C . LEU A 1 185 ? 0.917 7.614 9.794 1.00 90.69 185 LEU A C 1
ATOM 1489 O O . LEU A 1 185 ? 0.044 6.762 9.911 1.00 90.69 185 LEU A O 1
ATOM 1493 N N . THR A 1 186 ? 2.047 7.565 10.511 1.00 91.06 186 THR A N 1
ATOM 1494 C CA . THR A 1 186 ? 2.339 6.473 11.464 1.00 91.06 186 THR A CA 1
ATOM 1495 C C . THR A 1 186 ? 1.463 6.512 12.719 1.00 91.06 186 THR A C 1
ATOM 1497 O O . THR A 1 186 ? 1.410 5.529 13.453 1.00 91.06 186 THR A O 1
ATOM 1500 N N . GLN A 1 187 ? 0.787 7.638 12.971 1.00 87.06 187 GLN A N 1
ATOM 1501 C CA . GLN A 1 187 ? -0.074 7.858 14.136 1.00 87.06 187 GLN A CA 1
ATOM 1502 C C . GLN A 1 187 ? -1.570 7.733 13.809 1.00 87.06 187 GLN A C 1
ATOM 1504 O O . GLN A 1 187 ? -2.382 7.740 14.734 1.00 87.06 187 GLN A O 1
ATOM 1509 N N . LYS A 1 188 ? -1.938 7.635 12.522 1.00 88.81 188 LYS A N 1
ATOM 1510 C CA . LYS A 1 188 ? -3.336 7.551 12.078 1.00 88.81 188 LYS A CA 1
ATOM 1511 C C . LYS A 1 188 ? -3.948 6.193 12.425 1.00 88.81 188 LYS A C 1
ATOM 1513 O O . LYS A 1 188 ? -3.303 5.157 12.251 1.00 88.81 188 LYS A O 1
ATOM 1518 N N . TYR A 1 189 ? -5.201 6.192 12.876 1.00 88.50 189 TYR A N 1
ATOM 1519 C CA . TYR A 1 189 ? -5.947 4.957 13.119 1.00 88.50 189 TYR A CA 1
ATOM 1520 C C . TYR A 1 189 ? -6.288 4.206 11.825 1.00 88.50 189 TYR A C 1
ATOM 1522 O O . TYR A 1 189 ? -6.356 4.781 10.738 1.00 88.50 189 TYR A O 1
ATOM 1530 N N . ALA A 1 190 ? -6.513 2.894 11.952 1.00 91.12 190 ALA A N 1
ATOM 1531 C CA . ALA A 1 190 ? -6.793 2.022 10.814 1.00 91.12 190 ALA A CA 1
ATOM 1532 C C . ALA A 1 190 ? -8.096 2.396 10.087 1.00 91.12 190 ALA A C 1
ATOM 1534 O O . ALA A 1 190 ? -8.103 2.378 8.865 1.00 91.12 190 ALA A O 1
ATOM 1535 N N . ASN A 1 191 ? -9.154 2.799 10.803 1.00 89.69 191 ASN A N 1
ATOM 1536 C CA . ASN A 1 191 ? -10.385 3.322 10.196 1.00 89.69 191 ASN A CA 1
ATOM 1537 C C . ASN A 1 191 ? -10.134 4.629 9.430 1.00 89.69 191 ASN A C 1
ATOM 1539 O O . ASN A 1 191 ? -10.538 4.738 8.281 1.00 89.69 191 ASN A O 1
ATOM 1543 N N . THR A 1 192 ? -9.379 5.575 9.996 1.00 89.81 192 THR A N 1
ATOM 1544 C CA . THR A 1 192 ? -9.037 6.833 9.305 1.00 89.81 192 THR A CA 1
ATOM 1545 C C . THR A 1 192 ? -8.232 6.602 8.019 1.00 89.81 192 THR A C 1
ATOM 1547 O O . THR A 1 192 ? -8.422 7.315 7.038 1.00 89.81 192 THR A O 1
ATOM 1550 N N . LEU A 1 193 ? -7.330 5.612 8.001 1.00 93.00 193 LEU A N 1
ATOM 1551 C CA . LEU A 1 193 ? -6.577 5.233 6.795 1.00 93.00 193 LEU A CA 1
ATOM 1552 C C . LEU A 1 193 ? -7.433 4.457 5.783 1.00 93.00 193 LEU A C 1
ATOM 1554 O O . LEU A 1 193 ? -7.227 4.606 4.581 1.00 93.00 193 LEU A O 1
ATOM 1558 N N . GLU A 1 194 ? -8.395 3.668 6.260 1.00 94.31 194 GLU A N 1
ATOM 1559 C CA . GLU A 1 194 ? -9.368 2.944 5.441 1.00 94.31 194 GLU A CA 1
ATOM 1560 C C . GLU A 1 194 ? -10.311 3.917 4.714 1.00 94.31 194 GLU A C 1
ATOM 1562 O O . GLU A 1 194 ? -10.380 3.917 3.487 1.00 94.31 194 GLU A O 1
ATOM 1567 N N . GLU A 1 195 ? -10.935 4.841 5.448 1.00 91.62 195 GLU A N 1
ATOM 1568 C CA . GLU A 1 195 ? -11.779 5.910 4.900 1.00 91.62 195 GLU A CA 1
ATOM 1569 C C . GLU A 1 195 ? -11.011 6.791 3.902 1.00 91.62 195 GLU A C 1
ATOM 1571 O O . GLU A 1 195 ? -11.508 7.078 2.811 1.00 91.62 195 GLU A O 1
ATOM 1576 N N . ALA A 1 196 ? -9.771 7.176 4.230 1.00 92.62 196 ALA A N 1
ATOM 1577 C CA . ALA A 1 196 ? -8.912 7.940 3.327 1.00 92.62 196 ALA A CA 1
ATOM 1578 C C . ALA A 1 196 ? -8.539 7.153 2.057 1.00 92.62 196 ALA A C 1
ATOM 1580 O O . ALA A 1 196 ? -8.392 7.748 0.988 1.00 92.62 196 ALA A O 1
ATOM 1581 N N . PHE A 1 197 ? -8.400 5.826 2.137 1.00 95.50 197 PHE A N 1
ATOM 1582 C CA . PHE A 1 197 ? -8.167 4.981 0.966 1.00 95.50 197 PHE A CA 1
ATOM 1583 C C . PHE A 1 197 ? -9.407 4.887 0.079 1.00 95.50 197 PHE A C 1
ATOM 1585 O O . PHE A 1 197 ? -9.296 5.028 -1.137 1.00 95.50 197 PHE A O 1
ATOM 1592 N N . GLU A 1 198 ? -10.589 4.690 0.660 1.00 94.56 198 GLU A N 1
ATOM 1593 C CA . GLU A 1 198 ? -11.836 4.598 -0.106 1.00 94.56 198 GLU A CA 1
ATOM 1594 C C . GLU A 1 198 ? -12.183 5.928 -0.789 1.00 94.56 198 GLU A C 1
ATOM 1596 O O . GLU A 1 198 ? -12.532 5.928 -1.970 1.00 94.56 198 GLU A O 1
ATOM 1601 N N . GLN A 1 199 ? -11.963 7.064 -0.118 1.00 93.44 199 GLN A N 1
ATOM 1602 C CA . GLN A 1 199 ? -12.086 8.401 -0.716 1.00 93.44 199 GLN A CA 1
ATOM 1603 C C . GLN A 1 199 ? -11.097 8.626 -1.872 1.00 93.44 199 GLN A C 1
ATOM 1605 O O . GLN A 1 199 ? -11.491 9.113 -2.932 1.00 93.44 199 GLN A O 1
ATOM 1610 N N . LEU A 1 200 ? -9.825 8.248 -1.697 1.00 95.12 200 LEU A N 1
ATOM 1611 C CA . LEU A 1 200 ? -8.793 8.374 -2.732 1.00 95.12 200 LEU A CA 1
ATOM 1612 C C . LEU A 1 200 ? -9.091 7.499 -3.960 1.00 95.12 200 LEU A C 1
ATOM 1614 O O . LEU A 1 200 ? -8.919 7.948 -5.092 1.00 95.12 200 LEU A O 1
ATOM 1618 N N . MET A 1 201 ? -9.558 6.265 -3.754 1.00 95.56 201 MET A N 1
ATOM 1619 C CA . MET A 1 201 ? -9.932 5.360 -4.846 1.00 95.56 201 MET A CA 1
ATOM 1620 C C . MET A 1 201 ? -11.198 5.828 -5.573 1.00 95.56 201 MET A C 1
ATOM 1622 O O . MET A 1 201 ? -11.269 5.719 -6.797 1.00 95.56 201 MET A O 1
ATOM 1626 N N . ALA A 1 202 ? -12.176 6.383 -4.849 1.00 94.62 202 ALA A N 1
ATOM 1627 C CA . ALA A 1 202 ? -13.361 6.987 -5.450 1.00 94.62 202 ALA A CA 1
ATOM 1628 C C . ALA A 1 202 ? -12.996 8.197 -6.330 1.00 94.62 202 ALA A C 1
ATOM 1630 O O . ALA A 1 202 ? -13.474 8.283 -7.459 1.00 94.62 202 ALA A O 1
ATOM 1631 N N . GLU A 1 203 ? -12.107 9.083 -5.864 1.00 93.88 203 GLU A N 1
ATOM 1632 C CA . GLU A 1 203 ? -11.637 10.226 -6.662 1.00 93.88 203 GLU A CA 1
ATOM 1633 C C . GLU A 1 203 ? -10.798 9.778 -7.868 1.00 93.88 203 GLU A C 1
ATOM 1635 O O . GLU A 1 203 ? -10.993 10.290 -8.969 1.00 93.88 203 GLU A O 1
ATOM 1640 N N . ALA A 1 204 ? -9.920 8.780 -7.708 1.00 95.06 204 ALA A N 1
ATOM 1641 C CA . ALA A 1 204 ? -9.142 8.229 -8.818 1.00 95.06 204 ALA A CA 1
ATOM 1642 C C . ALA A 1 204 ? -10.049 7.682 -9.937 1.00 95.06 204 ALA A C 1
ATOM 1644 O O . ALA A 1 204 ? -9.855 8.019 -11.105 1.00 95.06 204 ALA A O 1
ATOM 1645 N N . ASN A 1 205 ? -11.077 6.905 -9.581 1.00 94.00 205 ASN A N 1
ATOM 1646 C CA . ASN A 1 205 ? -12.054 6.397 -10.543 1.00 94.00 205 ASN A CA 1
ATOM 1647 C C . ASN A 1 205 ? -12.878 7.538 -11.168 1.00 94.00 205 ASN A C 1
ATOM 1649 O O . ASN A 1 205 ? -12.983 7.599 -12.391 1.00 94.00 205 ASN A O 1
ATOM 1653 N N . ARG A 1 206 ? -13.392 8.487 -10.362 1.00 94.19 206 ARG A N 1
ATOM 1654 C CA . ARG A 1 206 ? -14.173 9.647 -10.843 1.00 94.19 206 ARG A CA 1
ATOM 1655 C C . ARG A 1 206 ? -13.421 10.434 -11.917 1.00 94.19 206 ARG A C 1
ATOM 1657 O O . ARG A 1 206 ? -14.015 10.801 -12.929 1.00 94.19 206 ARG A O 1
ATOM 1664 N N . VAL A 1 207 ? -12.133 10.693 -11.689 1.00 93.50 207 VAL A N 1
ATOM 1665 C CA . VAL A 1 207 ? -11.280 11.485 -12.587 1.00 93.50 207 VAL A CA 1
ATOM 1666 C C . VAL A 1 207 ? -10.942 10.720 -13.874 1.00 93.50 207 VAL A C 1
ATOM 1668 O O . VAL A 1 207 ? -10.949 11.327 -14.945 1.00 93.50 207 VAL A O 1
ATOM 1671 N N . ILE A 1 208 ? -10.710 9.403 -13.805 1.00 92.69 208 ILE A N 1
ATOM 1672 C CA . ILE A 1 208 ? -10.501 8.564 -15.000 1.00 92.69 208 ILE A CA 1
ATOM 1673 C C . ILE A 1 208 ? -11.779 8.506 -15.842 1.00 92.69 208 ILE A C 1
ATOM 1675 O O . ILE A 1 208 ? -11.751 8.880 -17.010 1.00 92.69 208 ILE A O 1
ATOM 1679 N N . GLU A 1 209 ? -12.923 8.161 -15.246 1.00 91.12 209 GLU A N 1
ATOM 1680 C CA . GLU A 1 209 ? -14.198 8.144 -15.971 1.00 91.12 209 GLU A CA 1
ATOM 1681 C C . GLU A 1 209 ? -14.560 9.516 -16.571 1.00 91.12 209 GLU A C 1
ATOM 1683 O O . GLU A 1 209 ? -15.235 9.591 -17.595 1.00 91.12 209 GLU A O 1
ATOM 1688 N N . ALA A 1 210 ? -14.169 10.620 -15.921 1.00 90.00 210 ALA A N 1
ATOM 1689 C CA . ALA A 1 210 ? -14.389 11.965 -16.445 1.00 90.00 210 ALA A CA 1
ATOM 1690 C C . ALA A 1 210 ? -13.540 12.242 -17.694 1.00 90.00 210 ALA A C 1
ATOM 1692 O O . ALA A 1 210 ? -14.077 12.784 -18.658 1.00 90.00 210 ALA A O 1
ATOM 1693 N N . ARG A 1 211 ? -12.261 11.833 -17.710 1.00 90.12 211 ARG A N 1
ATOM 1694 C CA . ARG A 1 211 ? -11.420 11.880 -18.918 1.00 90.12 211 ARG A CA 1
ATOM 1695 C C . ARG A 1 211 ? -12.038 11.040 -20.032 1.00 90.12 211 ARG A C 1
ATOM 1697 O O . ARG A 1 211 ? -12.245 11.554 -21.125 1.00 90.12 211 ARG A O 1
ATOM 1704 N N . ASP A 1 212 ? -12.356 9.784 -19.742 1.00 86.56 212 ASP A N 1
ATOM 1705 C CA . ASP A 1 212 ? -12.777 8.820 -20.759 1.00 86.56 212 ASP A CA 1
ATOM 1706 C C . ASP A 1 212 ? -14.102 9.269 -21.422 1.00 86.56 212 ASP A C 1
ATOM 1708 O O . ASP A 1 212 ? -14.193 9.321 -22.647 1.00 86.56 212 ASP A O 1
ATOM 1712 N N . ARG A 1 213 ? -15.074 9.773 -20.637 1.00 85.44 213 ARG A N 1
ATOM 1713 C CA . ARG A 1 213 ? -16.303 10.413 -21.162 1.00 85.44 213 ARG A CA 1
ATOM 1714 C C . ARG A 1 213 ? -16.037 11.643 -22.037 1.00 85.44 213 ARG A C 1
ATOM 1716 O O . ARG A 1 213 ? -16.806 11.909 -22.961 1.00 85.44 213 ARG A O 1
ATOM 1723 N N . HIS A 1 214 ? -14.991 12.418 -21.743 1.00 80.50 214 HIS A N 1
ATOM 1724 C CA . HIS A 1 214 ? -14.600 13.527 -22.608 1.00 80.50 214 HIS A CA 1
ATOM 1725 C C . HIS A 1 214 ? -14.018 13.011 -23.928 1.00 80.50 214 HIS A C 1
ATOM 1727 O O . HIS A 1 214 ? -14.450 13.492 -24.971 1.00 80.50 214 HIS A O 1
ATOM 1733 N N . GLU A 1 215 ? -13.126 12.017 -23.910 1.00 75.44 215 GLU A N 1
ATOM 1734 C CA . GLU A 1 215 ? -12.542 11.424 -25.125 1.00 75.44 215 GLU A CA 1
ATOM 1735 C C . GLU A 1 215 ? -13.603 10.787 -26.045 1.00 75.44 215 GLU A C 1
ATOM 1737 O O . GLU A 1 215 ? -13.548 10.988 -27.263 1.00 75.44 215 GLU A O 1
ATOM 1742 N N . ASP A 1 216 ? -14.623 10.129 -25.483 1.00 74.56 216 ASP A N 1
ATOM 1743 C CA . ASP A 1 216 ? -15.792 9.643 -26.232 1.00 74.56 216 ASP A CA 1
ATOM 1744 C C . ASP A 1 216 ? -16.532 10.807 -26.926 1.00 74.56 216 ASP A C 1
ATOM 1746 O O . ASP A 1 216 ? -16.688 10.816 -28.148 1.00 74.56 216 ASP A O 1
ATOM 1750 N N . SER A 1 217 ? -16.906 11.859 -26.185 1.00 72.06 217 SER A N 1
ATOM 1751 C CA . SER A 1 217 ? -17.609 13.020 -26.768 1.00 72.06 217 SER A CA 1
ATOM 1752 C C . SER A 1 217 ? -16.785 13.748 -27.842 1.00 72.06 217 SER A C 1
ATOM 1754 O O . SER A 1 217 ? -17.315 14.226 -28.848 1.00 72.06 217 SER A O 1
ATOM 1756 N N . ASP A 1 218 ? -15.465 13.790 -27.657 1.00 69.50 218 ASP A N 1
ATOM 1757 C CA . ASP A 1 218 ? -14.525 14.452 -28.552 1.00 69.50 218 ASP A CA 1
ATOM 1758 C C . ASP A 1 218 ? -14.232 13.590 -29.797 1.00 69.50 218 ASP A C 1
ATOM 1760 O O . ASP A 1 218 ? -13.746 14.115 -30.800 1.00 69.50 218 ASP A O 1
ATOM 1764 N N . THR A 1 219 ? -14.516 12.282 -29.776 1.00 70.25 219 THR A N 1
ATOM 1765 C CA . THR A 1 219 ? -14.443 11.400 -30.956 1.00 70.25 219 THR A CA 1
ATOM 1766 C C . THR A 1 219 ? -15.767 11.358 -31.717 1.00 70.25 219 THR A C 1
ATOM 1768 O O . THR A 1 219 ? -15.741 11.559 -32.934 1.00 70.25 219 THR A O 1
ATOM 1771 N N . GLU A 1 220 ? -16.915 11.267 -31.035 1.00 67.62 220 GLU A N 1
ATOM 1772 C CA . GLU A 1 220 ? -18.247 11.412 -31.651 1.00 67.62 220 GLU A CA 1
ATOM 1773 C C . GLU A 1 220 ? -18.378 12.734 -32.430 1.00 67.62 220 GLU A C 1
ATOM 1775 O O . GLU A 1 220 ? -18.854 12.752 -33.570 1.00 67.62 220 GLU A O 1
ATOM 1780 N N . ALA A 1 221 ? -17.886 13.844 -31.868 1.00 66.75 221 ALA A N 1
ATOM 1781 C CA . ALA A 1 221 ? -17.871 15.141 -32.544 1.00 66.75 221 ALA A CA 1
ATOM 1782 C C . ALA A 1 221 ? -16.989 15.148 -33.810 1.00 66.75 221 ALA A C 1
ATOM 1784 O O . ALA A 1 221 ? -17.364 15.738 -34.828 1.00 66.75 221 ALA A O 1
ATOM 1785 N N . LYS A 1 222 ? -15.827 14.480 -33.781 1.00 64.44 222 LYS A N 1
ATOM 1786 C CA . LYS A 1 222 ? -14.896 14.419 -34.922 1.00 64.44 222 LYS A CA 1
ATOM 1787 C C . LYS A 1 222 ? -15.425 13.534 -36.047 1.00 64.44 222 LYS A C 1
ATOM 1789 O O . LYS A 1 222 ? -15.328 13.936 -37.207 1.00 64.44 222 LYS A O 1
ATOM 1794 N N . ASP A 1 223 ? -16.016 12.382 -35.736 1.00 64.06 223 ASP A N 1
ATOM 1795 C CA . ASP A 1 223 ? -16.627 11.532 -36.761 1.00 64.06 223 ASP A CA 1
ATOM 1796 C C . ASP A 1 223 ? -17.935 12.143 -37.309 1.00 64.06 223 ASP A C 1
ATOM 1798 O O . ASP A 1 223 ? -18.157 12.087 -38.517 1.00 64.06 223 ASP A O 1
ATOM 1802 N N . SER A 1 224 ? -18.711 12.885 -36.505 1.00 64.81 224 SER A N 1
ATOM 1803 C CA . SER A 1 224 ? -19.851 13.685 -37.005 1.00 64.81 224 SER A CA 1
ATOM 1804 C C . SER A 1 224 ? -19.427 14.743 -38.040 1.00 64.81 224 SER A C 1
ATOM 1806 O O . SER A 1 224 ? -20.062 14.902 -39.085 1.00 64.81 224 SER A O 1
ATOM 1808 N N . ILE A 1 225 ? -18.317 15.452 -37.790 1.00 63.34 225 ILE A N 1
ATOM 1809 C CA . ILE A 1 225 ? -17.728 16.406 -38.752 1.00 63.34 225 ILE A CA 1
ATOM 1810 C C . ILE A 1 225 ? -17.236 15.677 -40.014 1.00 63.34 225 ILE A C 1
ATOM 1812 O O . ILE A 1 225 ? -17.375 16.187 -41.129 1.00 63.34 225 ILE A O 1
ATOM 1816 N N . ARG A 1 226 ? -16.674 14.477 -39.855 1.00 56.81 226 ARG A N 1
ATOM 1817 C CA . ARG A 1 226 ? -16.134 13.656 -40.944 1.00 56.81 226 ARG A CA 1
ATOM 1818 C C . ARG A 1 226 ? -17.218 13.088 -41.857 1.00 56.81 226 ARG A C 1
ATOM 1820 O O . ARG A 1 226 ? -17.005 13.080 -43.066 1.00 56.81 226 ARG A O 1
ATOM 1827 N N . GLU A 1 227 ? -18.362 12.656 -41.327 1.00 57.03 227 GLU A N 1
ATOM 1828 C CA . GLU A 1 227 ? -19.502 12.246 -42.157 1.00 57.03 227 GLU A CA 1
ATOM 1829 C C . GLU A 1 227 ? -20.056 13.439 -42.946 1.00 57.03 227 GLU A C 1
ATOM 1831 O O . GLU A 1 227 ? -20.201 13.347 -44.169 1.00 57.03 227 GLU A O 1
ATOM 1836 N N . GLY A 1 228 ? -20.235 14.598 -42.296 1.00 53.47 228 GLY A N 1
ATOM 1837 C CA . GLY A 1 228 ? -20.640 15.843 -42.961 1.00 53.47 228 GLY A CA 1
ATOM 1838 C C . GLY A 1 228 ? -19.698 16.274 -44.095 1.00 53.47 228 GLY A C 1
ATOM 1839 O O . GLY A 1 228 ? -20.152 16.750 -45.136 1.00 53.47 228 GLY A O 1
ATOM 1840 N N . ALA A 1 229 ? -18.392 16.033 -43.951 1.00 51.69 229 ALA A N 1
ATOM 1841 C CA . ALA A 1 229 ? -17.385 16.347 -44.966 1.00 51.69 229 ALA A CA 1
ATOM 1842 C C . ALA A 1 229 ? -17.443 15.464 -46.234 1.00 51.69 229 ALA A C 1
ATOM 1844 O O . ALA A 1 229 ? -16.760 15.769 -47.213 1.00 51.69 229 ALA A O 1
ATOM 1845 N N . THR A 1 230 ? -18.249 14.394 -46.268 1.00 50.00 230 THR A N 1
ATOM 1846 C CA . THR A 1 230 ? -18.378 13.530 -47.462 1.00 50.00 230 THR A CA 1
ATOM 1847 C C . THR A 1 230 ? -19.362 14.053 -48.519 1.00 50.00 230 THR A C 1
ATOM 1849 O O . THR A 1 230 ? -19.411 13.507 -49.622 1.00 50.00 230 THR A O 1
ATOM 1852 N N . GLY A 1 231 ? -20.112 15.125 -48.229 1.00 49.06 231 GLY A N 1
ATOM 1853 C CA . GLY A 1 231 ? -21.157 15.651 -49.119 1.00 49.06 231 GLY A CA 1
ATOM 1854 C C . GLY A 1 231 ? -20.679 16.474 -50.326 1.00 49.06 231 GLY A C 1
ATOM 1855 O O . GLY A 1 231 ? -21.321 16.430 -51.374 1.00 49.06 231 GLY A O 1
ATOM 1856 N N . GLU A 1 232 ? -19.565 17.212 -50.223 1.00 43.84 232 GLU A N 1
ATOM 1857 C CA . GLU A 1 232 ? -19.188 18.246 -51.211 1.00 43.84 232 GLU A CA 1
ATOM 1858 C C . GLU A 1 232 ? -17.787 18.062 -51.825 1.00 43.84 232 GLU A C 1
ATOM 1860 O O . GLU A 1 232 ? -16.894 18.900 -51.709 1.00 43.84 232 GLU A O 1
ATOM 1865 N N . ALA A 1 233 ? -17.600 16.971 -52.570 1.00 42.03 233 ALA A N 1
ATOM 1866 C CA . ALA A 1 233 ? -16.384 16.724 -53.348 1.00 42.03 233 ALA A CA 1
ATOM 1867 C C . ALA A 1 233 ? -16.563 17.049 -54.848 1.00 42.03 233 ALA A C 1
ATOM 1869 O O . ALA A 1 233 ? -16.613 16.139 -55.682 1.00 42.03 233 ALA A O 1
ATOM 1870 N N . ARG A 1 234 ? -16.637 18.337 -55.238 1.00 40.22 234 ARG A N 1
ATOM 1871 C CA . ARG A 1 234 ? -16.592 18.703 -56.673 1.00 40.22 234 ARG A CA 1
ATOM 1872 C C . ARG A 1 234 ? -15.924 20.039 -57.034 1.00 40.22 234 ARG A C 1
ATOM 1874 O O . ARG A 1 234 ? -16.580 20.983 -57.455 1.00 40.22 234 ARG A O 1
ATOM 1881 N N . GLY A 1 235 ? -14.591 20.001 -57.077 1.00 38.91 235 GLY A N 1
ATOM 1882 C CA . GLY A 1 235 ? -13.804 20.743 -58.068 1.00 38.91 235 GLY A CA 1
ATOM 1883 C C . GLY A 1 235 ? -13.063 21.988 -57.580 1.00 38.91 235 GLY A C 1
ATOM 1884 O O . GLY A 1 235 ? -13.646 23.058 -57.480 1.00 38.91 235 GLY A O 1
ATOM 1885 N N . MET A 1 236 ? -11.738 21.869 -57.460 1.00 38.75 236 MET A N 1
ATOM 1886 C CA . MET A 1 236 ? -10.799 22.522 -58.389 1.00 38.75 236 MET A CA 1
ATOM 1887 C C . MET A 1 236 ? -9.373 21.996 -58.163 1.00 38.75 236 MET A C 1
ATOM 1889 O O . MET A 1 236 ? -8.795 22.172 -57.095 1.00 38.75 236 MET A O 1
ATOM 1893 N N . GLU A 1 237 ? -8.786 21.373 -59.184 1.00 38.78 237 GLU A N 1
ATOM 1894 C CA . GLU A 1 237 ? -7.331 21.210 -59.267 1.00 38.78 237 GLU A CA 1
ATOM 1895 C C . GLU A 1 237 ? -6.706 22.506 -59.803 1.00 38.78 237 GLU A C 1
ATOM 1897 O O . GLU A 1 237 ? -7.270 23.098 -60.724 1.00 38.78 237 GLU A O 1
ATOM 1902 N N . GLN A 1 238 ? -5.510 22.884 -59.327 1.00 35.97 238 GLN A N 1
ATOM 1903 C CA . GLN A 1 238 ? -4.292 22.903 -60.165 1.00 35.97 238 GLN A CA 1
ATOM 1904 C C . GLN A 1 238 ? -3.032 23.441 -59.443 1.00 35.97 238 GLN A C 1
ATOM 1906 O O . GLN A 1 238 ? -3.100 24.314 -58.585 1.00 35.97 238 GLN A O 1
ATOM 1911 N N . ASN A 1 239 ? -1.873 22.961 -59.915 1.00 32.03 239 ASN A N 1
ATOM 1912 C CA . ASN A 1 239 ? -0.523 23.554 -59.842 1.00 32.03 239 ASN A CA 1
ATOM 1913 C C . ASN A 1 239 ? 0.270 23.561 -58.507 1.00 32.03 239 ASN A C 1
ATOM 1915 O O . ASN A 1 239 ? 0.260 24.494 -57.710 1.00 32.03 239 ASN A O 1
ATOM 1919 N N . THR A 1 240 ? 1.117 22.533 -58.390 1.00 36.47 240 THR A N 1
ATOM 1920 C CA . THR A 1 240 ? 2.446 22.469 -57.734 1.00 36.47 240 THR A CA 1
ATOM 1921 C C . THR A 1 240 ? 3.508 23.348 -58.455 1.00 36.47 240 THR A C 1
ATOM 1923 O O . THR A 1 240 ? 3.159 23.981 -59.452 1.00 36.47 240 THR A O 1
ATOM 1926 N N . PRO A 1 241 ? 4.833 23.332 -58.123 1.00 54.44 241 PRO A N 1
ATOM 1927 C CA . PRO A 1 241 ? 5.568 22.972 -56.883 1.00 54.44 241 PRO A CA 1
ATOM 1928 C C . PRO A 1 241 ? 6.671 23.997 -56.465 1.00 54.44 241 PRO A C 1
ATOM 1930 O O . PRO A 1 241 ? 7.123 24.798 -57.280 1.00 54.44 241 PRO A O 1
ATOM 1933 N N . MET A 1 242 ? 7.298 23.853 -55.278 1.00 30.89 242 MET A N 1
ATOM 1934 C CA . MET A 1 242 ? 8.733 24.213 -55.135 1.00 30.89 242 MET A CA 1
ATOM 1935 C C . MET A 1 242 ? 9.511 23.468 -54.026 1.00 30.89 242 MET A C 1
ATOM 1937 O O . MET A 1 242 ? 8.931 22.879 -53.122 1.00 30.89 242 MET A O 1
ATOM 1941 N N . LYS A 1 243 ? 10.852 23.471 -54.136 1.00 36.12 243 LYS A N 1
ATOM 1942 C CA . LYS A 1 243 ? 11.818 22.674 -53.342 1.00 36.12 243 LYS A CA 1
ATOM 1943 C C . LYS A 1 243 ? 12.500 23.466 -52.211 1.00 36.12 243 LYS A C 1
ATOM 1945 O O . LYS A 1 243 ? 12.835 24.634 -52.430 1.00 36.12 243 LYS A O 1
ATOM 1950 N N . ARG A 1 244 ? 12.873 22.761 -51.124 1.00 31.47 244 ARG A N 1
ATOM 1951 C CA . ARG A 1 244 ? 14.135 22.817 -50.311 1.00 31.47 244 ARG A CA 1
ATOM 1952 C C . ARG A 1 244 ? 13.887 22.198 -48.915 1.00 31.47 244 ARG A C 1
ATOM 1954 O O . ARG A 1 244 ? 12.753 22.242 -48.468 1.00 31.47 244 ARG A O 1
ATOM 1961 N N . LYS A 1 245 ? 14.859 21.655 -48.165 1.00 32.69 245 LYS A N 1
ATOM 1962 C CA . LYS A 1 245 ? 16.224 21.118 -48.426 1.00 32.69 245 LYS A CA 1
ATOM 1963 C C . LYS A 1 245 ? 16.573 20.202 -47.222 1.00 32.69 245 LYS A C 1
ATOM 1965 O O . LYS A 1 245 ? 16.052 20.438 -46.140 1.00 32.69 245 LYS A O 1
ATOM 1970 N N . LEU A 1 246 ? 17.439 19.198 -47.389 1.00 36.97 246 LEU A N 1
ATOM 1971 C CA . LEU A 1 246 ? 18.018 18.418 -46.278 1.00 36.97 246 LEU A CA 1
ATOM 1972 C C . LEU A 1 246 ? 19.240 19.120 -45.655 1.00 36.97 246 LEU A C 1
ATOM 1974 O O . LEU A 1 246 ? 20.097 19.585 -46.402 1.00 36.97 246 LEU A O 1
ATOM 1978 N N . GLU A 1 247 ? 19.288 19.137 -44.320 1.00 31.50 247 GLU A N 1
ATOM 1979 C CA . GLU A 1 247 ? 20.409 19.329 -43.364 1.00 31.50 247 GLU A CA 1
ATOM 1980 C C . GLU A 1 247 ? 19.715 19.350 -41.978 1.00 31.50 247 GLU A C 1
ATOM 1982 O O . GLU A 1 247 ? 18.774 20.115 -41.790 1.00 31.50 247 GLU A O 1
ATOM 1987 N N . ASP A 1 248 ? 19.830 18.328 -41.125 1.00 27.58 248 ASP A N 1
ATOM 1988 C CA . ASP A 1 248 ? 20.941 17.997 -40.206 1.00 27.58 248 ASP A CA 1
ATOM 1989 C C . ASP A 1 248 ? 21.250 19.093 -39.160 1.00 27.58 248 ASP A C 1
ATOM 1991 O O . ASP A 1 248 ? 21.329 20.273 -39.496 1.00 27.58 248 ASP A O 1
ATOM 1995 N N . GLY A 1 249 ? 21.428 18.699 -37.889 1.00 28.81 249 GLY A N 1
ATOM 1996 C CA . GLY A 1 249 ? 21.791 19.615 -36.798 1.00 28.81 249 GLY A CA 1
ATOM 1997 C C . GLY A 1 249 ? 21.122 19.386 -35.432 1.00 28.81 249 GLY A C 1
ATOM 1998 O O . GLY A 1 249 ? 20.204 20.107 -35.066 1.00 28.81 249 GLY A O 1
ATOM 1999 N N . SER A 1 250 ? 21.687 18.475 -34.629 1.00 27.44 250 SER A N 1
ATOM 2000 C CA . SER A 1 250 ? 21.705 18.502 -33.147 1.00 27.44 250 SER A CA 1
ATOM 2001 C C . SER A 1 250 ? 20.378 18.673 -32.369 1.00 27.44 250 SER A C 1
ATOM 2003 O O . SER A 1 250 ? 19.947 19.783 -32.050 1.00 27.44 250 SER A O 1
ATOM 2005 N N . ALA A 1 251 ? 19.811 17.557 -31.897 1.00 30.02 251 ALA A N 1
ATOM 2006 C CA . ALA A 1 251 ? 18.829 17.576 -30.812 1.00 30.02 251 ALA A CA 1
ATOM 2007 C C . ALA A 1 251 ? 19.528 17.799 -29.455 1.00 30.02 251 ALA A C 1
ATOM 2009 O O . ALA A 1 251 ? 20.226 16.918 -28.955 1.00 30.02 251 ALA A O 1
ATOM 2010 N N . VAL A 1 252 ? 19.326 18.969 -28.841 1.00 32.41 252 VAL A N 1
ATOM 2011 C CA . VAL A 1 252 ? 19.769 19.235 -27.462 1.00 32.41 252 VAL A CA 1
ATOM 2012 C C . VAL A 1 252 ? 18.749 18.637 -26.493 1.00 32.41 252 VAL A C 1
ATOM 2014 O O . VAL A 1 252 ? 17.705 19.236 -26.230 1.00 32.41 252 VAL A O 1
ATOM 2017 N N . GLU A 1 253 ? 19.049 17.455 -25.953 1.00 31.53 253 GLU A N 1
ATOM 2018 C CA . GLU A 1 253 ? 18.260 16.855 -24.874 1.00 31.53 253 GLU A CA 1
ATOM 2019 C C . GLU A 1 253 ? 18.355 17.727 -23.611 1.00 31.53 253 GLU A C 1
ATOM 2021 O O . GLU A 1 253 ? 19.372 17.745 -22.917 1.00 31.53 253 GLU A O 1
ATOM 2026 N N . LYS A 1 254 ? 17.284 18.467 -23.297 1.00 29.19 254 LYS A N 1
ATOM 2027 C CA . LYS A 1 254 ? 17.120 19.076 -21.972 1.00 29.19 254 LYS A CA 1
ATOM 2028 C C . LYS A 1 254 ? 16.922 17.961 -20.947 1.00 29.19 254 LYS A C 1
ATOM 2030 O O . LYS A 1 254 ? 15.915 17.255 -21.007 1.00 29.19 254 LYS A O 1
ATOM 2035 N N . GLU A 1 255 ? 17.831 17.836 -19.982 1.00 31.86 255 GLU A N 1
ATOM 2036 C CA . GLU A 1 255 ? 17.573 17.007 -18.803 1.00 31.86 255 GLU A CA 1
ATOM 2037 C C . GLU A 1 255 ? 16.403 17.622 -18.018 1.00 31.86 255 GLU A C 1
ATOM 2039 O O . GLU A 1 255 ? 16.495 18.723 -17.477 1.00 31.86 255 GLU A O 1
ATOM 2044 N N . GLY A 1 256 ? 15.268 16.921 -18.021 1.00 28.91 256 GLY A N 1
ATOM 2045 C CA . GLY A 1 256 ? 14.074 17.319 -17.287 1.00 28.91 256 GLY A CA 1
ATOM 2046 C C . GLY A 1 256 ? 14.240 17.054 -15.797 1.00 28.91 256 GLY A C 1
ATOM 2047 O O . GLY A 1 256 ? 13.922 15.963 -15.322 1.00 28.91 256 GLY A O 1
ATOM 2048 N N . GLU A 1 257 ? 14.702 18.058 -15.054 1.00 29.75 257 GLU A N 1
ATOM 2049 C CA . GLU A 1 257 ? 14.422 18.128 -13.622 1.00 29.75 257 GLU A CA 1
ATOM 2050 C C . GLU A 1 257 ? 12.900 18.156 -13.430 1.00 29.75 257 GLU A C 1
ATOM 2052 O O . GLU A 1 257 ? 12.224 19.066 -13.915 1.00 29.75 257 GLU A O 1
ATOM 2057 N N . HIS A 1 258 ? 12.347 17.174 -12.713 1.00 36.78 258 HIS A N 1
ATOM 2058 C CA . HIS A 1 258 ? 10.978 17.276 -12.212 1.00 36.78 258 HIS A CA 1
ATOM 2059 C C . HIS A 1 258 ? 10.945 18.344 -11.117 1.00 36.78 258 HIS A C 1
ATOM 2061 O O . HIS A 1 258 ? 11.173 18.058 -9.943 1.00 36.78 258 HIS A O 1
ATOM 2067 N N . LYS A 1 259 ? 10.665 19.585 -11.515 1.00 31.19 259 LYS A N 1
ATOM 2068 C CA . LYS A 1 259 ? 10.136 20.589 -10.599 1.00 31.19 259 LYS A CA 1
ATOM 2069 C C . LYS A 1 259 ? 8.695 20.250 -10.250 1.00 31.19 259 LYS A C 1
ATOM 2071 O O . LYS A 1 259 ? 7.884 19.991 -11.138 1.00 31.19 259 LYS A O 1
ATOM 2076 N N . ASP A 1 260 ? 8.375 20.351 -8.967 1.00 41.12 260 ASP A N 1
ATOM 2077 C CA . ASP A 1 260 ? 7.006 20.347 -8.455 1.00 41.12 260 ASP A CA 1
ATOM 2078 C C . ASP A 1 260 ? 6.321 21.706 -8.728 1.00 41.12 260 ASP A C 1
ATOM 2080 O O . ASP A 1 260 ? 5.863 22.382 -7.804 1.00 41.12 260 ASP A O 1
ATOM 2084 N N . ASP A 1 261 ? 6.264 22.131 -9.997 1.00 33.56 261 ASP A N 1
ATOM 2085 C CA . ASP A 1 261 ? 5.596 23.366 -10.440 1.00 33.56 261 ASP A CA 1
ATOM 2086 C C . ASP A 1 261 ? 4.063 23.167 -10.425 1.00 33.56 261 ASP A C 1
ATOM 2088 O O . ASP A 1 261 ? 3.380 23.143 -11.448 1.00 33.56 261 ASP A O 1
ATOM 2092 N N . ASN A 1 262 ? 3.523 22.984 -9.216 1.00 44.25 262 ASN A N 1
ATOM 2093 C CA . ASN A 1 262 ? 2.119 22.713 -8.912 1.00 44.25 262 ASN A CA 1
ATOM 2094 C C . ASN A 1 262 ? 1.270 23.997 -9.020 1.00 44.25 262 ASN A C 1
ATOM 2096 O O . ASN A 1 262 ? 0.742 24.514 -8.034 1.00 44.25 262 ASN A O 1
ATOM 2100 N N . ALA A 1 263 ? 1.206 24.546 -10.233 1.00 37.66 263 ALA A N 1
ATOM 2101 C CA . ALA A 1 263 ? 0.374 25.688 -10.579 1.00 37.66 263 ALA A CA 1
ATOM 2102 C C . ALA A 1 263 ? -1.086 25.235 -10.721 1.00 37.66 263 ALA A C 1
ATOM 2104 O O . ALA A 1 263 ? -1.473 24.658 -11.736 1.00 37.66 263 ALA A O 1
ATOM 2105 N N . ALA A 1 264 ? -1.894 25.492 -9.691 1.00 44.59 264 ALA A N 1
ATOM 2106 C CA . ALA A 1 264 ? -3.316 25.173 -9.704 1.00 44.59 264 ALA A CA 1
ATOM 2107 C C . ALA A 1 264 ? -4.042 25.961 -10.810 1.00 44.59 264 ALA A C 1
ATOM 2109 O O . ALA A 1 264 ? -4.211 27.178 -10.713 1.00 44.59 264 ALA A O 1
ATOM 2110 N N . VAL A 1 265 ? -4.487 25.257 -11.853 1.00 41.53 265 VAL A N 1
ATOM 2111 C CA . VAL A 1 265 ? -5.487 25.773 -12.793 1.00 41.53 265 VAL A CA 1
ATOM 2112 C C . VAL A 1 265 ? -6.830 25.730 -12.072 1.00 41.53 265 VAL A C 1
ATOM 2114 O O . VAL A 1 265 ? -7.279 24.663 -11.663 1.00 41.53 265 VAL A O 1
ATOM 2117 N N . GLY A 1 266 ? -7.432 26.899 -11.856 1.00 43.50 266 GLY A N 1
ATOM 2118 C CA . GLY A 1 266 ? -8.670 27.021 -11.092 1.00 43.50 266 GLY A CA 1
ATOM 2119 C C . GLY A 1 266 ? -9.886 26.504 -11.859 1.00 43.50 266 GLY A C 1
ATOM 2120 O O . GLY A 1 266 ? -10.260 27.069 -12.885 1.00 43.50 266 GLY A O 1
ATOM 2121 N N . SER A 1 267 ? -10.526 25.478 -11.308 1.00 39.91 267 SER A N 1
ATOM 2122 C CA . SER A 1 267 ? -11.925 25.128 -11.551 1.00 39.91 267 SER A CA 1
ATOM 2123 C C . SER A 1 267 ? -12.590 24.978 -10.185 1.00 39.91 267 SER A C 1
ATOM 2125 O O . SER A 1 267 ? -12.238 24.064 -9.440 1.00 39.91 267 SER A O 1
ATOM 2127 N N . ASP A 1 268 ? -13.497 25.893 -9.839 1.00 39.97 268 ASP A N 1
ATOM 2128 C CA . ASP A 1 268 ? -14.085 26.001 -8.497 1.00 39.97 268 ASP A CA 1
ATOM 2129 C C . ASP A 1 268 ? -15.171 24.933 -8.230 1.00 39.97 268 ASP A C 1
ATOM 2131 O O . ASP A 1 268 ? -16.342 25.245 -8.016 1.00 39.97 268 ASP A O 1
ATOM 2135 N N . GLU A 1 269 ? -14.776 23.657 -8.218 1.00 47.75 269 GLU A N 1
ATOM 2136 C CA . GLU A 1 269 ? -15.498 22.602 -7.498 1.00 47.75 269 GLU A CA 1
ATOM 2137 C C . GLU A 1 269 ? -14.836 22.389 -6.128 1.00 47.75 269 GLU A C 1
ATOM 2139 O O . GLU A 1 269 ? -13.639 22.109 -6.028 1.00 47.75 269 GLU A O 1
ATOM 2144 N N . GLU A 1 270 ? -15.609 22.487 -5.044 1.00 45.69 270 GLU A N 1
ATOM 2145 C CA . GLU A 1 270 ? -15.123 22.148 -3.704 1.00 45.69 270 GLU A CA 1
ATOM 2146 C C . GLU A 1 270 ? -14.949 20.622 -3.580 1.00 45.69 270 GLU A C 1
ATOM 2148 O O . GLU A 1 270 ? -15.869 19.903 -3.188 1.00 45.69 270 GLU A O 1
ATOM 2153 N N . HIS A 1 271 ? -13.756 20.110 -3.912 1.00 50.81 271 HIS A N 1
ATOM 2154 C CA . HIS A 1 271 ? -13.376 18.704 -3.704 1.00 50.81 271 HIS A CA 1
ATOM 2155 C C . HIS A 1 271 ? -13.379 18.365 -2.196 1.00 50.81 271 HIS A C 1
ATOM 2157 O O . HIS A 1 271 ? -12.345 18.408 -1.523 1.00 50.81 271 HIS A O 1
ATOM 2163 N N . ALA A 1 272 ? -14.550 18.011 -1.662 1.00 48.91 272 ALA A N 1
ATOM 2164 C CA . ALA A 1 272 ? -14.823 17.864 -0.228 1.00 48.91 272 ALA A CA 1
ATOM 2165 C C . ALA A 1 272 ? -13.926 16.850 0.516 1.00 48.91 272 ALA A C 1
ATOM 2167 O O . ALA A 1 272 ? -13.832 16.894 1.742 1.00 48.91 272 ALA A O 1
ATOM 2168 N N . ASN A 1 273 ? -13.243 15.964 -0.216 1.00 57.19 273 ASN A N 1
ATOM 2169 C CA . ASN A 1 273 ? -12.470 14.843 0.323 1.00 57.19 273 ASN A CA 1
ATOM 2170 C C . ASN A 1 273 ? -10.953 15.125 0.430 1.00 57.19 273 ASN A C 1
ATOM 2172 O O . ASN A 1 273 ? -10.177 14.223 0.730 1.00 57.19 273 ASN A O 1
ATOM 2176 N N . GLY A 1 274 ? -10.486 16.348 0.141 1.00 72.25 274 GLY A N 1
ATOM 2177 C CA . GLY A 1 274 ? -9.090 16.783 0.352 1.00 72.25 274 GLY A CA 1
ATOM 2178 C C . GLY A 1 274 ? -8.020 16.178 -0.576 1.00 72.25 274 GLY A C 1
ATOM 2179 O O . GLY A 1 274 ? -6.894 16.685 -0.626 1.00 72.25 274 GLY A O 1
ATOM 2180 N N . PHE A 1 275 ? -8.352 15.135 -1.336 1.00 83.25 275 PHE A N 1
ATOM 2181 C CA . PHE A 1 275 ? -7.551 14.620 -2.443 1.00 83.25 275 PHE A CA 1
ATOM 2182 C C . PHE A 1 275 ? -7.853 15.399 -3.730 1.00 83.25 275 PHE A C 1
ATOM 2184 O O . PHE A 1 275 ? -9.010 15.616 -4.074 1.00 83.25 275 PHE A O 1
ATOM 2191 N N . HIS A 1 276 ? -6.802 15.782 -4.461 1.00 86.25 276 HIS A N 1
ATOM 2192 C CA . HIS A 1 276 ? -6.905 16.393 -5.789 1.00 86.25 276 HIS A CA 1
ATOM 2193 C C . HIS A 1 276 ? -5.962 15.646 -6.735 1.00 86.25 276 HIS A C 1
ATOM 2195 O O . HIS A 1 276 ? -4.733 15.779 -6.626 1.00 86.25 276 HIS A O 1
ATOM 2201 N N . LEU A 1 277 ? -6.523 14.828 -7.624 1.00 90.12 277 LEU A N 1
ATOM 2202 C CA . LEU A 1 277 ? -5.795 13.990 -8.581 1.00 90.12 277 LEU A CA 1
ATOM 2203 C C . LEU A 1 277 ? -5.993 14.521 -10.005 1.00 90.12 277 LEU A C 1
ATOM 2205 O O . LEU A 1 277 ? -7.063 15.010 -10.349 1.00 90.12 277 LEU A O 1
ATOM 2209 N N . THR A 1 278 ? -4.962 14.387 -10.837 1.00 93.06 278 THR A N 1
ATOM 2210 C CA . THR A 1 278 ? -5.092 14.490 -12.300 1.00 93.06 278 THR A CA 1
ATOM 2211 C C . THR A 1 278 ? -5.294 13.082 -12.880 1.00 93.06 278 THR A C 1
ATOM 2213 O O . THR A 1 278 ? -4.943 12.112 -12.194 1.00 93.06 278 THR A O 1
ATOM 2216 N N . PRO A 1 279 ? -5.814 12.913 -14.112 1.00 92.06 279 PRO A N 1
ATOM 2217 C CA . PRO A 1 279 ? -6.038 11.587 -14.696 1.00 92.06 279 PRO A CA 1
ATOM 2218 C C . PRO A 1 279 ? -4.775 10.718 -14.727 1.00 92.06 279 PRO A C 1
ATOM 2220 O O . PRO A 1 279 ? -4.824 9.540 -14.388 1.00 92.06 279 PRO A O 1
ATOM 2223 N N . GLU A 1 280 ? -3.615 11.309 -15.013 1.00 92.94 280 GLU A N 1
ATOM 2224 C CA . GLU A 1 280 ? -2.329 10.604 -15.076 1.00 92.94 280 GLU A CA 1
ATOM 2225 C C . GLU A 1 280 ? -1.849 10.166 -13.683 1.00 92.94 280 GLU A C 1
ATOM 2227 O O . GLU A 1 280 ? -1.191 9.134 -13.544 1.00 92.94 280 GLU A O 1
ATOM 2232 N N . ARG A 1 281 ? -2.178 10.932 -12.632 1.00 93.81 281 ARG A N 1
ATOM 2233 C CA . ARG A 1 281 ? -1.899 10.559 -11.233 1.00 93.81 281 ARG A CA 1
ATOM 2234 C C . ARG A 1 281 ? -2.856 9.483 -10.732 1.00 93.81 281 ARG A C 1
ATOM 2236 O O . ARG A 1 281 ? -2.407 8.582 -10.029 1.00 93.81 281 ARG A O 1
ATOM 2243 N N . ALA A 1 282 ? -4.129 9.543 -11.120 1.00 95.38 282 ALA A N 1
ATOM 2244 C CA . ALA A 1 282 ? -5.114 8.505 -10.834 1.00 95.38 282 ALA A CA 1
ATOM 2245 C C . ALA A 1 282 ? -4.726 7.174 -11.494 1.00 95.38 282 ALA A C 1
ATOM 2247 O O . ALA A 1 282 ? -4.558 6.170 -10.802 1.00 95.38 282 ALA A O 1
ATOM 2248 N N . GLU A 1 283 ? -4.475 7.181 -12.803 1.00 95.06 283 GLU A N 1
ATOM 2249 C CA . GLU A 1 283 ? -4.041 6.005 -13.561 1.00 95.06 283 GLU A CA 1
ATOM 2250 C C . GLU A 1 283 ? -2.752 5.418 -12.970 1.00 95.06 283 GLU A C 1
ATOM 2252 O O . GLU A 1 283 ? -2.685 4.225 -12.666 1.00 95.06 283 GLU A O 1
ATOM 2257 N N . ARG A 1 284 ? -1.761 6.268 -12.670 1.00 95.00 284 ARG A N 1
ATOM 2258 C CA . ARG A 1 284 ? -0.504 5.828 -12.056 1.00 95.00 284 ARG A CA 1
ATOM 2259 C C . ARG A 1 284 ? -0.654 5.321 -10.620 1.00 95.00 284 ARG A C 1
ATOM 2261 O O . ARG A 1 284 ? 0.122 4.458 -10.210 1.00 95.00 284 ARG A O 1
ATOM 2268 N N . LEU A 1 285 ? -1.620 5.805 -9.843 1.00 96.38 285 LEU A N 1
ATOM 2269 C CA . LEU A 1 285 ? -1.935 5.229 -8.535 1.00 96.38 285 LEU A CA 1
ATOM 2270 C C . LEU A 1 285 ? -2.482 3.804 -8.697 1.00 96.38 285 LEU A C 1
ATOM 2272 O O . LEU A 1 285 ? -1.979 2.887 -8.042 1.00 96.38 285 LEU A O 1
ATOM 2276 N N . LEU A 1 286 ? -3.447 3.603 -9.600 1.00 96.25 286 LEU A N 1
ATOM 2277 C CA . LEU A 1 286 ? -4.038 2.290 -9.873 1.00 96.25 286 LEU A CA 1
ATOM 2278 C C . LEU A 1 286 ? -2.995 1.296 -10.412 1.00 96.25 286 LEU A C 1
ATOM 2280 O O . LEU A 1 286 ? -2.868 0.199 -9.860 1.00 96.25 286 LEU A O 1
ATOM 2284 N N . GLU A 1 287 ? -2.172 1.703 -11.390 1.00 95.38 287 GLU A N 1
ATOM 2285 C CA . GLU A 1 287 ? -1.023 0.926 -11.884 1.00 95.38 287 GLU A CA 1
ATOM 2286 C C . GLU A 1 287 ? -0.140 0.426 -10.732 1.00 95.38 287 GLU A C 1
ATOM 2288 O O . GLU A 1 287 ? 0.281 -0.732 -10.714 1.00 95.38 287 GLU A O 1
ATOM 2293 N N . ARG A 1 288 ? 0.205 1.311 -9.783 1.00 96.69 288 ARG A N 1
ATOM 2294 C CA . ARG A 1 288 ? 1.166 0.996 -8.716 1.00 96.69 288 ARG A CA 1
ATOM 2295 C C . ARG A 1 288 ? 0.550 0.126 -7.629 1.00 96.69 288 ARG A C 1
ATOM 2297 O O . ARG A 1 288 ? 1.239 -0.751 -7.105 1.00 96.69 288 ARG A O 1
ATOM 2304 N N . LEU A 1 289 ? -0.737 0.297 -7.337 1.00 96.62 289 LEU A N 1
ATOM 2305 C CA . LEU A 1 289 ? -1.476 -0.599 -6.452 1.00 96.62 289 LEU A CA 1
ATOM 2306 C C . LEU A 1 289 ? -1.583 -2.011 -7.054 1.00 96.62 289 LEU A C 1
ATOM 2308 O O . LEU A 1 289 ? -1.290 -2.982 -6.350 1.00 96.62 289 LEU A O 1
ATOM 2312 N N . GLU A 1 290 ? -1.893 -2.154 -8.351 1.00 95.69 290 GLU A N 1
ATOM 2313 C CA . GLU A 1 290 ? -1.883 -3.469 -9.012 1.00 95.69 290 GLU A CA 1
ATOM 2314 C C . GLU A 1 290 ? -0.464 -4.059 -9.079 1.00 95.69 290 GLU A C 1
ATOM 2316 O O . GLU A 1 290 ? -0.276 -5.226 -8.731 1.00 95.69 290 GLU A O 1
ATOM 2321 N N . PHE A 1 291 ? 0.544 -3.254 -9.440 1.00 96.94 291 PHE A N 1
ATOM 2322 C CA . PHE A 1 291 ? 1.960 -3.642 -9.455 1.00 96.94 291 PHE A CA 1
ATOM 2323 C C . PHE A 1 291 ? 2.376 -4.264 -8.116 1.00 96.94 291 PHE A C 1
ATOM 2325 O O . PHE A 1 291 ? 2.919 -5.370 -8.094 1.00 96.94 291 PHE A O 1
ATOM 2332 N N . PHE A 1 292 ? 2.098 -3.594 -6.991 1.00 97.31 292 PHE A N 1
ATOM 2333 C CA . PHE A 1 292 ? 2.473 -4.100 -5.668 1.00 97.31 292 PHE A CA 1
ATOM 2334 C C . PHE A 1 292 ? 1.644 -5.311 -5.245 1.00 97.31 292 PHE A C 1
ATOM 2336 O O . PHE A 1 292 ? 2.198 -6.229 -4.634 1.00 97.31 292 PHE A O 1
ATOM 2343 N N . ARG A 1 293 ? 0.355 -5.358 -5.604 1.00 94.94 293 ARG A N 1
ATOM 2344 C CA . ARG A 1 293 ? -0.492 -6.529 -5.359 1.00 94.94 293 ARG A CA 1
ATOM 2345 C C . ARG A 1 293 ? 0.057 -7.756 -6.090 1.00 94.94 293 ARG A C 1
ATOM 2347 O O . ARG A 1 293 ? 0.337 -8.755 -5.434 1.00 94.94 293 ARG A O 1
ATOM 2354 N N . PHE A 1 294 ? 0.285 -7.662 -7.399 1.00 95.25 294 PHE A N 1
ATOM 2355 C CA . PHE A 1 294 ? 0.792 -8.753 -8.240 1.00 95.25 294 PHE A CA 1
ATOM 2356 C C . PHE A 1 294 ? 2.215 -9.176 -7.839 1.00 95.25 294 PHE A C 1
ATOM 2358 O O . PHE A 1 294 ? 2.505 -10.366 -7.709 1.00 95.25 294 PHE A O 1
ATOM 2365 N N . LEU A 1 295 ? 3.096 -8.209 -7.543 1.00 96.44 295 LEU A N 1
ATOM 2366 C CA . LEU A 1 295 ? 4.448 -8.470 -7.039 1.00 96.44 295 LEU A CA 1
ATOM 2367 C C . LEU A 1 295 ? 4.421 -9.342 -5.772 1.00 96.44 295 LEU A C 1
ATOM 2369 O O . LEU A 1 295 ? 5.160 -10.323 -5.681 1.00 96.44 295 LEU A O 1
ATOM 2373 N N . ARG A 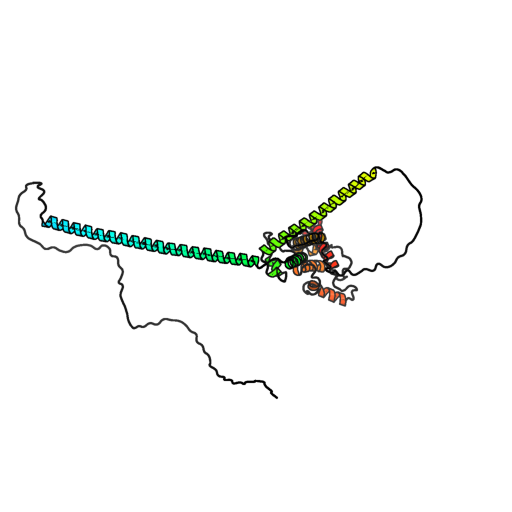1 296 ? 3.569 -8.995 -4.801 1.00 95.06 296 ARG A N 1
ATOM 2374 C CA . ARG A 1 296 ? 3.506 -9.654 -3.486 1.00 95.06 296 ARG A CA 1
ATOM 2375 C C . ARG A 1 296 ? 2.680 -10.931 -3.472 1.00 95.06 296 ARG A C 1
ATOM 2377 O O . ARG A 1 296 ? 3.031 -11.862 -2.749 1.00 95.06 296 ARG A O 1
ATOM 2384 N N . GLN A 1 297 ? 1.567 -10.971 -4.199 1.00 92.12 297 GLN A N 1
ATOM 2385 C CA . GLN A 1 297 ? 0.645 -12.105 -4.176 1.00 92.12 297 GLN A CA 1
ATOM 2386 C C . GLN A 1 297 ? 1.127 -13.239 -5.082 1.00 92.12 297 GLN A C 1
ATOM 2388 O O . GLN A 1 297 ? 1.076 -14.386 -4.639 1.00 92.12 297 GLN A O 1
ATOM 2393 N N . ASP A 1 298 ? 1.670 -12.914 -6.257 1.00 92.19 298 ASP A N 1
ATOM 2394 C CA . ASP A 1 298 ? 1.966 -13.880 -7.318 1.00 92.19 298 ASP A CA 1
ATOM 2395 C C . ASP A 1 298 ? 3.478 -14.007 -7.577 1.00 92.19 298 ASP A C 1
ATOM 2397 O O . ASP A 1 298 ? 4.057 -15.085 -7.433 1.00 92.19 298 ASP A O 1
ATOM 2401 N N . VAL A 1 299 ? 4.154 -12.899 -7.910 1.00 94.50 299 VAL A N 1
ATOM 2402 C CA . VAL A 1 299 ? 5.525 -12.926 -8.457 1.00 94.50 299 VAL A CA 1
ATOM 2403 C C . VAL A 1 299 ? 6.556 -13.413 -7.438 1.00 94.50 299 VAL A C 1
ATOM 2405 O O . VAL A 1 299 ? 7.328 -14.326 -7.731 1.00 94.50 299 VAL A O 1
ATOM 2408 N N . LEU A 1 300 ? 6.593 -12.823 -6.238 1.00 94.06 300 LEU A N 1
ATOM 2409 C CA . LEU A 1 300 ? 7.603 -13.155 -5.223 1.00 94.06 300 LEU A CA 1
ATOM 2410 C C . LEU A 1 300 ? 7.345 -14.487 -4.504 1.00 94.06 300 LEU A C 1
ATOM 2412 O O . LEU A 1 300 ? 8.274 -15.020 -3.895 1.00 94.06 300 LEU A O 1
ATOM 2416 N N . LYS A 1 301 ? 6.127 -15.040 -4.593 1.00 90.94 301 LYS A N 1
ATOM 2417 C CA . LYS A 1 301 ? 5.785 -16.368 -4.051 1.00 90.94 301 LYS A CA 1
ATOM 2418 C C . LYS A 1 301 ? 6.060 -17.511 -5.031 1.00 90.94 301 LYS A C 1
ATOM 2420 O O . LYS A 1 301 ? 6.091 -18.665 -4.617 1.00 90.94 301 LYS A O 1
ATOM 2425 N N . HIS A 1 302 ? 6.255 -17.214 -6.316 1.00 90.31 302 HIS A N 1
ATOM 2426 C CA . HIS A 1 302 ? 6.400 -18.231 -7.351 1.00 90.31 302 HIS A CA 1
ATOM 2427 C C . HIS A 1 302 ? 7.723 -19.014 -7.212 1.00 90.31 302 HIS A C 1
ATOM 2429 O O . HIS A 1 302 ? 8.798 -18.413 -7.328 1.00 90.31 302 HIS A O 1
ATOM 2435 N N . PRO A 1 303 ? 7.696 -20.351 -7.032 1.00 88.12 303 PRO A N 1
ATOM 2436 C CA . PRO A 1 303 ? 8.892 -21.131 -6.695 1.00 88.12 303 PRO A CA 1
ATOM 2437 C C . PRO A 1 303 ? 9.968 -21.056 -7.788 1.00 88.12 303 PRO A C 1
ATOM 2439 O O . PRO A 1 303 ? 11.151 -20.883 -7.495 1.00 88.12 303 PRO A O 1
ATOM 2442 N N . MET A 1 304 ? 9.557 -21.079 -9.059 1.00 87.44 304 MET A N 1
ATOM 2443 C CA . MET A 1 304 ? 10.456 -21.017 -10.219 1.00 87.44 304 MET A CA 1
ATOM 2444 C C . MET A 1 304 ? 10.670 -19.590 -10.759 1.00 87.44 304 MET A C 1
ATOM 2446 O O . MET A 1 304 ? 10.978 -19.408 -11.938 1.00 87.44 304 MET A O 1
ATOM 2450 N N . LEU A 1 305 ? 10.504 -18.543 -9.936 1.00 89.62 305 LEU A N 1
ATOM 2451 C CA . LEU A 1 305 ? 10.775 -17.151 -10.344 1.00 89.62 305 LEU A CA 1
ATOM 2452 C C . LEU A 1 305 ? 12.148 -16.970 -11.050 1.00 89.62 305 LEU A C 1
ATOM 2454 O O . LEU A 1 305 ? 12.187 -16.300 -12.086 1.00 89.62 305 LEU A O 1
ATOM 2458 N N . PRO A 1 306 ? 13.272 -17.574 -10.597 1.00 87.31 306 PRO A N 1
ATOM 2459 C CA . PRO A 1 306 ? 14.563 -17.463 -11.292 1.00 87.31 306 PRO A CA 1
ATOM 2460 C C . PRO A 1 306 ? 14.578 -18.051 -12.713 1.00 87.31 306 PRO A C 1
ATOM 2462 O O . PRO A 1 306 ? 15.357 -17.597 -13.555 1.00 87.31 306 PRO A O 1
ATOM 2465 N N . GLN A 1 307 ? 13.749 -19.060 -12.984 1.00 87.94 307 GLN A N 1
ATOM 2466 C CA . GLN A 1 307 ? 13.565 -19.671 -14.298 1.00 87.94 307 GLN A CA 1
ATOM 2467 C C . GLN A 1 307 ? 12.679 -18.778 -15.178 1.00 87.94 307 GLN A C 1
ATOM 2469 O O . GLN A 1 307 ? 13.081 -18.460 -16.297 1.00 87.94 307 GLN A O 1
ATOM 2474 N N . VAL A 1 308 ? 11.545 -18.288 -14.654 1.00 87.62 308 VAL A N 1
ATOM 2475 C CA . VAL A 1 308 ? 10.633 -17.369 -15.371 1.00 87.62 308 VAL A CA 1
ATOM 2476 C C . VAL A 1 308 ? 11.377 -16.130 -15.878 1.00 87.62 308 VAL A C 1
ATOM 2478 O O . VAL A 1 308 ? 11.243 -15.752 -17.041 1.00 87.62 308 VAL A O 1
ATOM 2481 N N . LEU A 1 309 ? 12.214 -15.510 -15.039 1.00 88.38 309 LEU A N 1
ATOM 2482 C CA . LEU A 1 309 ? 12.945 -14.295 -15.417 1.00 88.38 309 LEU A CA 1
ATOM 2483 C C . LEU A 1 309 ? 14.120 -14.548 -16.382 1.00 88.38 309 LEU A C 1
ATOM 2485 O O . LEU A 1 309 ? 14.619 -13.593 -16.985 1.00 88.38 309 LEU A O 1
ATOM 2489 N N . ARG A 1 310 ? 14.561 -15.802 -16.571 1.00 84.25 310 ARG A N 1
ATOM 2490 C CA . ARG A 1 310 ? 15.766 -16.160 -17.350 1.00 84.25 310 ARG A CA 1
ATOM 2491 C C . ARG A 1 310 ? 15.672 -15.778 -18.837 1.00 84.25 310 ARG A C 1
ATOM 2493 O O . ARG A 1 310 ? 16.707 -15.540 -19.450 1.00 84.25 310 ARG A O 1
ATOM 2500 N N . GLY A 1 311 ? 14.459 -15.676 -19.390 1.00 77.50 311 GLY A N 1
ATOM 2501 C CA . GLY A 1 311 ? 14.200 -15.274 -20.782 1.00 77.50 311 GLY A CA 1
ATOM 2502 C C . GLY A 1 311 ? 14.029 -13.766 -21.030 1.00 77.50 311 GLY A C 1
ATOM 2503 O O . GLY A 1 311 ? 13.869 -13.357 -22.179 1.00 77.50 311 GLY A O 1
ATOM 2504 N N . THR A 1 312 ? 14.048 -12.922 -19.991 1.00 86.31 312 THR A N 1
ATOM 2505 C CA . THR A 1 312 ? 13.645 -11.508 -20.118 1.00 86.31 312 THR A CA 1
ATOM 2506 C C . THR A 1 312 ? 14.596 -10.712 -21.023 1.00 86.31 312 THR A C 1
ATOM 2508 O O . THR A 1 312 ? 15.738 -10.441 -20.635 1.00 86.31 312 THR A O 1
ATOM 2511 N N . LYS A 1 313 ? 14.103 -10.253 -22.189 1.00 83.56 313 LYS A N 1
ATOM 2512 C CA . LYS A 1 313 ? 14.827 -9.392 -23.154 1.00 83.56 313 LYS A CA 1
ATOM 2513 C C . LYS A 1 313 ? 15.629 -8.297 -22.434 1.00 83.56 313 LYS A C 1
ATOM 2515 O O . LYS A 1 313 ? 15.089 -7.608 -21.567 1.00 83.56 313 LYS A O 1
ATOM 2520 N N . ARG A 1 314 ? 16.914 -8.121 -22.765 1.00 80.94 314 ARG A N 1
ATOM 2521 C CA . ARG A 1 314 ? 17.759 -7.080 -22.147 1.00 80.94 314 ARG A CA 1
ATOM 2522 C C . ARG A 1 314 ? 17.305 -5.700 -22.632 1.00 80.94 314 ARG A C 1
ATOM 2524 O O . ARG A 1 314 ? 17.168 -5.496 -23.833 1.00 80.94 314 ARG A O 1
ATOM 2531 N N . LEU A 1 315 ? 17.072 -4.769 -21.708 1.00 80.38 315 LEU A N 1
ATOM 2532 C CA . LEU A 1 315 ? 16.706 -3.391 -22.046 1.00 80.38 315 LEU A CA 1
ATOM 2533 C C . LEU A 1 315 ? 17.970 -2.558 -22.322 1.00 80.38 315 LEU A C 1
ATOM 2535 O O . LEU A 1 315 ? 18.985 -2.720 -21.638 1.00 80.38 315 LEU A O 1
ATOM 2539 N N . ASN A 1 316 ? 17.900 -1.650 -23.297 1.00 80.19 316 ASN A N 1
ATOM 2540 C CA . ASN A 1 316 ? 18.970 -0.687 -23.567 1.00 80.19 316 ASN A CA 1
ATOM 2541 C C . ASN A 1 316 ? 19.229 0.206 -22.337 1.00 80.19 316 ASN A C 1
ATOM 2543 O O . ASN A 1 316 ? 18.321 0.495 -21.561 1.00 80.19 316 ASN A O 1
ATOM 2547 N N . GLY A 1 317 ? 20.483 0.628 -22.151 1.00 82.38 317 GLY A N 1
ATOM 2548 C CA . GLY A 1 317 ? 20.917 1.422 -20.992 1.00 82.38 317 GLY A CA 1
ATOM 2549 C C . GLY A 1 317 ? 21.358 0.609 -19.766 1.00 82.38 317 GLY A C 1
ATOM 2550 O O . GLY A 1 317 ? 21.969 1.177 -18.861 1.00 82.38 317 GLY A O 1
ATOM 2551 N N . PHE A 1 318 ? 21.133 -0.711 -19.729 1.00 89.69 318 PHE A N 1
ATOM 2552 C CA . PHE A 1 318 ? 21.636 -1.542 -18.630 1.00 89.69 318 PHE A CA 1
ATOM 2553 C C . PHE A 1 318 ? 23.156 -1.787 -18.700 1.00 89.69 318 PHE A C 1
ATOM 2555 O O . PHE A 1 318 ? 23.683 -2.097 -19.773 1.00 89.69 318 PHE A O 1
ATOM 2562 N N . PRO A 1 319 ? 23.8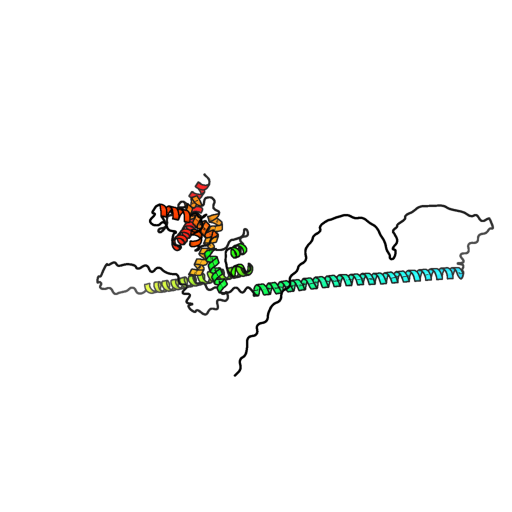65 -1.729 -17.555 1.00 90.31 319 PRO A N 1
ATOM 2563 C CA . PRO A 1 319 ? 25.260 -2.131 -17.433 1.00 90.31 319 PRO A CA 1
ATOM 2564 C C . PRO A 1 319 ? 25.554 -3.541 -17.947 1.00 90.31 319 PRO A C 1
ATOM 2566 O O . PRO A 1 319 ? 24.760 -4.470 -17.774 1.00 90.31 319 PRO A O 1
ATOM 2569 N N . ALA A 1 320 ? 26.767 -3.742 -18.468 1.00 88.31 320 ALA A N 1
ATOM 2570 C CA . ALA A 1 320 ? 27.231 -5.057 -18.915 1.00 88.31 320 ALA A CA 1
ATOM 2571 C C . ALA A 1 320 ? 27.215 -6.108 -17.787 1.00 88.31 320 ALA A C 1
ATOM 2573 O O . ALA A 1 320 ? 26.981 -7.286 -18.064 1.00 88.31 320 ALA A O 1
ATOM 2574 N N . TRP A 1 321 ? 27.396 -5.677 -16.530 1.00 91.69 321 TRP A N 1
ATOM 2575 C CA . TRP A 1 321 ? 27.357 -6.529 -15.338 1.00 91.69 321 TRP A CA 1
ATOM 2576 C C . TRP A 1 321 ? 25.949 -6.997 -14.937 1.00 91.69 321 TRP A C 1
ATOM 2578 O O . TRP A 1 321 ? 25.840 -7.951 -14.166 1.00 91.69 321 TRP A O 1
ATOM 2588 N N . TRP A 1 322 ? 24.877 -6.379 -15.451 1.00 92.56 322 TRP A N 1
ATOM 2589 C CA . TRP A 1 322 ? 23.505 -6.732 -15.075 1.00 92.56 322 TRP A CA 1
ATOM 2590 C C . TRP A 1 322 ? 23.075 -8.084 -15.668 1.00 92.56 322 TRP A C 1
ATOM 2592 O O . TRP A 1 322 ? 23.301 -8.354 -16.851 1.00 92.56 322 TRP A O 1
ATOM 2602 N N . LYS A 1 323 ? 22.441 -8.926 -14.844 1.00 89.56 323 LYS A N 1
ATOM 2603 C CA . LYS A 1 323 ? 22.093 -10.338 -15.099 1.00 89.56 323 LYS A CA 1
ATOM 2604 C C . LYS A 1 323 ? 20.715 -10.653 -14.500 1.00 89.56 323 LYS A C 1
ATOM 2606 O O . LYS A 1 323 ? 20.261 -9.920 -13.630 1.00 89.56 323 LYS A O 1
ATOM 2611 N N . SER A 1 324 ? 20.115 -11.789 -14.857 1.00 87.44 324 SER A N 1
ATOM 2612 C CA . SER A 1 324 ? 18.814 -12.246 -14.324 1.00 87.44 324 SER A CA 1
ATOM 2613 C C . SER A 1 324 ? 18.740 -12.351 -12.790 1.00 87.44 324 SER A C 1
ATOM 2615 O O . SER A 1 324 ? 17.683 -12.133 -12.206 1.00 87.44 324 SER A O 1
ATOM 2617 N N . VAL A 1 325 ? 19.861 -12.612 -12.107 1.00 90.19 325 VAL A N 1
ATOM 2618 C CA . VAL A 1 325 ? 19.933 -12.557 -10.631 1.00 90.19 325 VAL A CA 1
ATOM 2619 C C . VAL A 1 325 ? 19.659 -11.138 -10.113 1.00 90.19 325 VAL A C 1
ATOM 2621 O O . VAL A 1 325 ? 18.946 -10.961 -9.133 1.00 90.19 325 VAL A O 1
ATOM 2624 N N . HIS A 1 326 ? 20.160 -10.114 -10.805 1.00 93.62 326 HIS A N 1
ATOM 2625 C CA . HIS A 1 326 ? 19.927 -8.710 -10.460 1.00 93.62 326 HIS A CA 1
ATOM 2626 C C . HIS A 1 326 ? 18.496 -8.256 -10.778 1.00 93.62 326 HIS A C 1
ATOM 2628 O O . HIS A 1 326 ? 17.981 -7.385 -10.086 1.00 93.62 326 HIS A O 1
ATOM 2634 N N . ASP A 1 327 ? 17.820 -8.902 -11.734 1.00 94.69 327 ASP A N 1
ATOM 2635 C CA . ASP A 1 327 ? 16.382 -8.718 -11.956 1.00 94.69 327 ASP A CA 1
ATOM 2636 C C . ASP A 1 327 ? 15.547 -9.263 -10.787 1.00 94.69 327 ASP A C 1
ATOM 2638 O O . ASP A 1 327 ? 14.696 -8.547 -10.265 1.00 94.69 327 ASP A O 1
ATOM 2642 N N . ARG A 1 328 ? 15.831 -10.487 -10.304 1.00 93.88 328 ARG A N 1
ATOM 2643 C CA . ARG A 1 328 ? 15.200 -11.014 -9.077 1.00 93.88 328 ARG A CA 1
ATOM 2644 C C . ARG A 1 328 ? 15.453 -10.075 -7.896 1.00 93.88 328 ARG A C 1
ATOM 2646 O O . ARG A 1 328 ? 14.510 -9.729 -7.189 1.00 93.88 328 ARG A O 1
ATOM 2653 N N . ASN A 1 329 ? 16.701 -9.657 -7.691 1.00 95.44 329 ASN A N 1
ATOM 2654 C CA . ASN A 1 329 ? 17.054 -8.792 -6.566 1.00 95.44 329 ASN A CA 1
ATOM 2655 C C . ASN A 1 329 ? 16.359 -7.425 -6.666 1.00 95.44 329 ASN A C 1
ATOM 2657 O O . ASN A 1 329 ? 15.915 -6.921 -5.645 1.00 95.44 329 ASN A O 1
ATOM 2661 N N . LEU A 1 330 ? 16.166 -6.862 -7.866 1.00 96.31 330 LEU A N 1
ATOM 2662 C CA . LEU A 1 330 ? 15.412 -5.615 -8.058 1.00 96.31 330 LEU A CA 1
ATOM 2663 C C . LEU A 1 330 ? 13.950 -5.745 -7.598 1.00 96.31 330 LEU A C 1
ATOM 2665 O O . LEU A 1 330 ? 13.435 -4.835 -6.955 1.00 96.31 330 LEU A O 1
ATOM 2669 N N . LEU A 1 331 ? 13.294 -6.876 -7.871 1.00 96.69 331 LEU A N 1
ATOM 2670 C CA . LEU A 1 331 ? 11.913 -7.114 -7.437 1.00 96.69 331 LEU A CA 1
ATOM 2671 C C . LEU A 1 331 ? 11.793 -7.271 -5.910 1.00 96.69 331 LEU A C 1
ATOM 2673 O O . LEU A 1 331 ? 10.879 -6.707 -5.309 1.00 96.69 331 LEU A O 1
ATOM 2677 N N . HIS A 1 332 ? 12.740 -7.964 -5.265 1.00 95.81 332 HIS A N 1
ATOM 2678 C CA . HIS A 1 332 ? 12.819 -8.018 -3.794 1.00 95.81 332 HIS A CA 1
ATOM 2679 C C . HIS A 1 332 ? 13.113 -6.635 -3.192 1.00 95.81 332 HIS A C 1
ATOM 2681 O O . HIS A 1 332 ? 12.455 -6.228 -2.238 1.00 95.81 332 HIS A O 1
ATOM 2687 N N . ALA A 1 333 ? 14.031 -5.876 -3.794 1.00 96.25 333 ALA A N 1
ATOM 2688 C CA . ALA A 1 333 ? 14.398 -4.530 -3.364 1.00 96.25 333 ALA A CA 1
ATOM 2689 C C . ALA A 1 333 ? 13.212 -3.554 -3.401 1.00 96.25 333 ALA A C 1
ATOM 2691 O O . ALA A 1 333 ? 12.987 -2.824 -2.439 1.00 96.25 333 ALA A O 1
ATOM 2692 N N . ILE A 1 334 ? 12.427 -3.577 -4.483 1.00 97.12 334 ILE A N 1
ATOM 2693 C CA . ILE A 1 334 ? 11.209 -2.768 -4.629 1.00 97.12 334 ILE A CA 1
ATOM 2694 C C . ILE A 1 334 ? 10.147 -3.171 -3.598 1.00 97.12 334 ILE A C 1
ATOM 2696 O O . ILE A 1 334 ? 9.453 -2.303 -3.081 1.00 97.12 334 ILE A O 1
ATOM 2700 N N . ASN A 1 335 ? 10.031 -4.455 -3.249 1.00 95.56 335 ASN A N 1
ATOM 2701 C CA . ASN A 1 335 ? 9.098 -4.893 -2.210 1.00 95.56 335 ASN A CA 1
ATOM 2702 C C . ASN A 1 335 ? 9.492 -4.425 -0.794 1.00 95.56 335 ASN A C 1
ATOM 2704 O O . ASN A 1 335 ? 8.601 -4.108 -0.008 1.00 95.56 335 ASN A O 1
ATOM 2708 N N . ILE A 1 336 ? 10.795 -4.398 -0.484 1.00 93.44 336 ILE A N 1
ATOM 2709 C CA . ILE A 1 336 ? 11.340 -4.035 0.838 1.00 93.44 336 ILE A CA 1
ATOM 2710 C C . ILE A 1 336 ? 11.407 -2.513 1.021 1.00 93.44 336 ILE A C 1
ATOM 2712 O O . ILE A 1 336 ? 10.884 -1.985 1.997 1.00 93.44 336 ILE A O 1
ATOM 2716 N N . TYR A 1 337 ? 12.052 -1.808 0.088 1.00 94.88 337 TYR A N 1
ATOM 2717 C CA . TYR A 1 337 ? 12.301 -0.365 0.189 1.00 94.88 337 TYR A CA 1
ATOM 2718 C C . TYR A 1 337 ? 11.197 0.489 -0.438 1.00 94.88 337 TYR A C 1
ATOM 2720 O O . TYR A 1 337 ? 11.124 1.683 -0.164 1.00 94.88 337 TYR A O 1
ATOM 2728 N N . GLY A 1 338 ? 10.358 -0.096 -1.291 1.00 94.81 338 GLY A N 1
ATOM 2729 C CA . GLY A 1 338 ? 9.425 0.639 -2.132 1.00 94.81 338 GLY A CA 1
ATOM 2730 C C . GLY A 1 338 ? 10.031 1.096 -3.462 1.00 94.81 338 GLY A C 1
ATOM 2731 O O . GLY A 1 338 ? 11.245 1.175 -3.655 1.00 94.81 338 GLY A O 1
ATOM 2732 N N . PHE A 1 339 ? 9.152 1.412 -4.406 1.00 94.56 339 PHE A N 1
ATOM 2733 C CA . PHE A 1 339 ? 9.461 2.049 -5.676 1.00 94.56 339 PHE A CA 1
ATOM 2734 C C . PHE A 1 339 ? 10.171 3.395 -5.457 1.00 94.56 339 PHE A C 1
ATOM 2736 O O . PHE A 1 339 ? 10.043 4.034 -4.414 1.00 94.56 339 PHE A O 1
ATOM 2743 N N . ASN A 1 340 ? 10.950 3.825 -6.449 1.00 92.88 340 ASN A N 1
ATOM 2744 C CA . ASN A 1 340 ? 11.751 5.056 -6.433 1.00 92.88 340 ASN A CA 1
ATOM 2745 C C . ASN A 1 340 ? 12.876 5.163 -5.382 1.00 92.88 340 ASN A C 1
ATOM 2747 O O . ASN A 1 340 ? 13.739 6.027 -5.533 1.00 92.88 340 ASN A O 1
ATOM 2751 N N . GLN A 1 341 ? 12.981 4.260 -4.401 1.00 93.94 341 GLN A N 1
ATOM 2752 C CA . GLN A 1 341 ? 14.054 4.265 -3.390 1.00 93.94 341 GLN A CA 1
ATOM 2753 C C . GLN A 1 341 ? 15.398 3.694 -3.893 1.00 93.94 341 GLN A C 1
ATOM 2755 O O . GLN A 1 341 ? 16.137 3.024 -3.167 1.00 93.94 341 GLN A O 1
ATOM 2760 N N . TRP A 1 342 ? 15.746 3.973 -5.153 1.00 94.44 342 TRP A N 1
ATOM 2761 C CA . TRP A 1 342 ? 16.883 3.387 -5.873 1.00 94.44 342 TRP A CA 1
ATOM 2762 C C . TRP A 1 342 ? 18.226 3.563 -5.140 1.00 94.44 342 TRP A C 1
ATOM 2764 O O . TRP A 1 342 ? 19.036 2.639 -5.097 1.00 94.44 342 TRP A O 1
ATOM 2774 N N . GLU A 1 343 ? 18.453 4.720 -4.510 1.00 93.31 343 GLU A N 1
ATOM 2775 C CA . GLU A 1 343 ? 19.685 5.016 -3.762 1.00 93.31 343 GLU A CA 1
ATOM 2776 C C . GLU A 1 343 ? 19.773 4.324 -2.389 1.00 93.31 343 GLU A C 1
ATOM 2778 O O . GLU A 1 343 ? 20.862 4.282 -1.816 1.00 93.31 343 GLU A O 1
ATOM 2783 N N . LEU A 1 344 ? 18.676 3.764 -1.862 1.00 92.88 344 LEU A N 1
ATOM 2784 C CA . LEU A 1 344 ? 18.715 2.862 -0.703 1.00 92.88 344 LEU A CA 1
ATOM 2785 C C . LEU A 1 344 ? 19.086 1.445 -1.160 1.00 92.88 344 LEU A C 1
ATOM 2787 O O . LEU A 1 344 ? 20.084 0.897 -0.696 1.00 92.88 344 LEU A O 1
ATOM 2791 N N . MET A 1 345 ? 18.383 0.918 -2.170 1.00 94.69 345 MET A N 1
ATOM 2792 C CA . MET A 1 345 ? 18.645 -0.408 -2.765 1.00 94.69 345 MET A CA 1
ATOM 2793 C C . MET A 1 345 ? 20.098 -0.577 -3.242 1.00 94.69 345 MET A C 1
ATOM 2795 O O . MET A 1 345 ? 20.679 -1.653 -3.154 1.00 94.69 345 MET A O 1
ATOM 2799 N N . LYS A 1 346 ? 20.699 0.501 -3.755 1.00 93.00 346 LYS A N 1
ATOM 2800 C CA . LYS A 1 346 ? 22.091 0.580 -4.228 1.00 93.00 346 LYS A CA 1
ATOM 2801 C C . LYS A 1 346 ? 23.138 0.481 -3.109 1.00 93.00 346 LYS A C 1
ATOM 2803 O O . LYS A 1 346 ? 24.275 0.099 -3.388 1.00 93.00 346 LYS A O 1
ATOM 2808 N N . LYS A 1 347 ? 22.782 0.873 -1.879 1.00 91.94 347 LYS A N 1
ATOM 2809 C CA . LYS A 1 347 ? 23.656 0.854 -0.687 1.00 91.94 347 LYS A CA 1
ATOM 2810 C C . LYS A 1 347 ? 23.557 -0.459 0.087 1.00 91.94 347 LYS A C 1
ATOM 2812 O O . LYS A 1 347 ? 24.505 -0.811 0.785 1.00 91.94 347 LYS A O 1
ATOM 2817 N N . ASP A 1 348 ? 22.435 -1.159 -0.049 1.00 93.19 348 ASP A N 1
ATOM 2818 C CA . ASP A 1 348 ? 22.234 -2.493 0.503 1.00 93.19 348 ASP A CA 1
ATOM 2819 C C . ASP A 1 348 ? 23.299 -3.479 -0.022 1.00 93.19 348 ASP A C 1
ATOM 2821 O O . ASP A 1 348 ? 23.645 -3.518 -1.211 1.00 93.19 348 ASP A O 1
ATOM 2825 N N . GLN A 1 349 ? 23.849 -4.265 0.901 1.00 90.81 349 GLN A N 1
ATOM 2826 C CA . GLN A 1 349 ? 24.876 -5.264 0.634 1.00 90.81 349 GLN A CA 1
ATOM 2827 C C . GLN A 1 349 ? 24.270 -6.641 0.325 1.00 90.81 349 GLN A C 1
ATOM 2829 O O . GLN A 1 349 ? 24.857 -7.378 -0.473 1.00 90.81 349 GLN A O 1
ATOM 2834 N N . GLU A 1 350 ? 23.099 -6.967 0.882 1.00 91.62 350 GLU A N 1
ATOM 2835 C CA . GLU A 1 350 ? 22.411 -8.255 0.712 1.00 91.62 350 GLU A CA 1
ATOM 2836 C C . GLU A 1 350 ? 21.846 -8.394 -0.707 1.00 91.62 350 GLU A C 1
ATOM 2838 O O . GLU A 1 350 ? 21.999 -9.432 -1.355 1.00 91.62 350 GLU A O 1
ATOM 2843 N N . LEU A 1 351 ? 21.319 -7.299 -1.264 1.00 91.44 351 LEU A N 1
ATOM 2844 C CA . LEU A 1 351 ? 20.901 -7.216 -2.669 1.00 91.44 351 LEU A CA 1
ATOM 2845 C C . LEU A 1 351 ? 22.065 -7.351 -3.673 1.00 91.44 351 LEU A C 1
ATOM 2847 O O . LEU A 1 351 ? 21.835 -7.530 -4.874 1.00 91.44 351 LEU A O 1
ATOM 2851 N N . GLY A 1 352 ? 23.320 -7.279 -3.219 1.00 90.62 352 GLY A N 1
ATOM 2852 C CA . GLY A 1 352 ? 24.519 -7.583 -4.007 1.00 90.62 352 GLY A CA 1
ATOM 2853 C C . GLY A 1 352 ? 24.894 -6.568 -5.096 1.00 90.62 352 GLY A C 1
ATOM 2854 O O . GLY A 1 352 ? 25.972 -6.690 -5.684 1.00 90.62 352 GLY A O 1
ATOM 2855 N N . PHE A 1 353 ? 24.074 -5.543 -5.355 1.00 93.88 353 PHE A N 1
ATOM 2856 C CA . PHE A 1 353 ? 24.324 -4.537 -6.397 1.00 93.88 353 PHE A CA 1
ATOM 2857 C C . PHE A 1 353 ? 25.666 -3.817 -6.207 1.00 93.88 353 PHE A C 1
ATOM 2859 O O . PHE A 1 353 ? 26.455 -3.730 -7.150 1.00 93.88 353 PHE A O 1
ATOM 2866 N N . ALA A 1 354 ? 25.973 -3.375 -4.983 1.00 92.19 354 ALA A N 1
ATOM 2867 C CA . ALA A 1 354 ? 27.240 -2.721 -4.650 1.00 92.19 354 ALA A CA 1
ATOM 2868 C C . ALA A 1 354 ? 28.469 -3.605 -4.956 1.00 92.19 354 ALA A C 1
ATOM 2870 O O . ALA A 1 354 ? 29.502 -3.112 -5.418 1.00 92.19 354 ALA A O 1
ATOM 2871 N N . ASN A 1 355 ? 28.354 -4.925 -4.766 1.00 92.31 355 ASN A N 1
ATOM 2872 C CA . ASN A 1 355 ? 29.420 -5.874 -5.085 1.00 92.31 355 ASN A CA 1
ATOM 2873 C C . ASN A 1 355 ? 29.618 -6.035 -6.599 1.00 92.31 355 ASN A C 1
ATOM 2875 O O . ASN A 1 355 ? 30.763 -5.999 -7.060 1.00 92.31 355 ASN A O 1
ATOM 2879 N N . SER A 1 356 ? 28.537 -6.128 -7.379 1.00 93.38 356 SER A N 1
ATOM 2880 C CA . SER A 1 356 ? 28.614 -6.180 -8.847 1.00 93.38 356 SER A CA 1
ATOM 2881 C C . SER A 1 356 ? 29.167 -4.890 -9.457 1.00 93.38 356 SER A C 1
ATOM 2883 O O . SER A 1 356 ? 30.035 -4.959 -10.325 1.00 93.38 356 SER A O 1
ATOM 2885 N N . ILE A 1 357 ? 28.755 -3.722 -8.951 1.00 92.31 357 ILE A N 1
ATOM 2886 C CA . ILE A 1 357 ? 29.316 -2.405 -9.306 1.00 92.31 357 ILE A CA 1
ATOM 2887 C C . ILE A 1 357 ? 30.829 -2.380 -9.043 1.00 92.31 357 ILE A C 1
ATOM 2889 O O . ILE A 1 357 ? 31.619 -2.049 -9.929 1.00 92.31 357 ILE A O 1
ATOM 2893 N N . ARG A 1 358 ? 31.260 -2.786 -7.840 1.00 92.19 358 ARG A N 1
ATOM 2894 C CA . ARG A 1 358 ? 32.680 -2.824 -7.451 1.00 92.19 358 ARG A CA 1
ATOM 2895 C C . ARG A 1 358 ? 33.503 -3.762 -8.340 1.00 92.19 358 ARG A C 1
ATOM 2897 O O . ARG A 1 358 ? 34.632 -3.422 -8.694 1.00 92.19 358 ARG A O 1
ATOM 2904 N N . LEU A 1 359 ?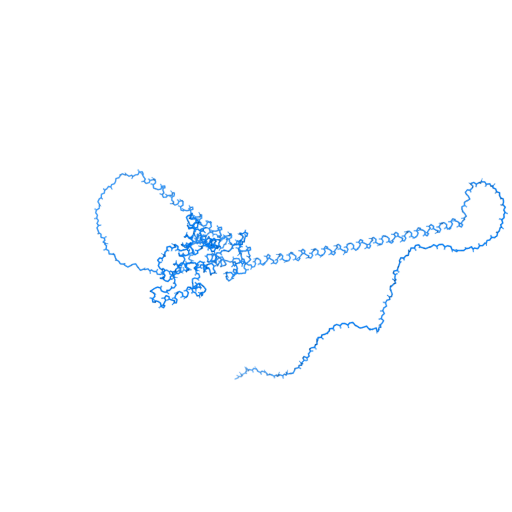 32.953 -4.915 -8.724 1.00 92.00 359 LEU A N 1
ATOM 2905 C CA . LEU A 1 359 ? 33.604 -5.848 -9.646 1.00 92.00 359 LEU A CA 1
ATOM 2906 C C . LEU A 1 359 ? 33.687 -5.275 -11.071 1.00 92.00 359 LEU A C 1
ATOM 2908 O O . LEU A 1 359 ? 34.753 -5.317 -11.679 1.00 92.00 359 LEU A O 1
ATOM 2912 N N . ALA A 1 360 ? 32.610 -4.670 -11.575 1.00 91.94 360 ALA A N 1
ATOM 2913 C CA . ALA A 1 360 ? 32.572 -4.054 -12.900 1.00 91.94 360 ALA A CA 1
ATOM 2914 C C . ALA A 1 360 ? 33.552 -2.875 -13.036 1.00 91.94 360 ALA A C 1
ATOM 2916 O O . ALA A 1 360 ? 34.200 -2.741 -14.077 1.00 91.94 360 ALA A O 1
ATOM 2917 N N . LYS A 1 361 ? 33.714 -2.061 -11.978 1.00 91.75 361 LYS A N 1
ATOM 2918 C CA . LYS A 1 361 ? 34.720 -0.983 -11.926 1.00 91.75 361 LYS A CA 1
ATOM 2919 C C . LYS A 1 361 ? 36.148 -1.550 -11.965 1.00 91.75 361 LYS A C 1
ATOM 2921 O O . LYS A 1 361 ? 36.965 -1.058 -12.735 1.00 91.75 361 LYS A O 1
ATOM 2926 N N . ARG A 1 362 ? 36.433 -2.643 -11.239 1.00 91.94 362 ARG A N 1
ATOM 2927 C CA . ARG A 1 362 ? 37.728 -3.364 -11.315 1.00 91.94 362 ARG A CA 1
ATOM 2928 C C . ARG A 1 362 ? 38.006 -3.986 -12.689 1.00 91.94 362 ARG A C 1
ATOM 2930 O O . ARG A 1 362 ? 39.162 -4.106 -13.069 1.00 91.94 362 ARG A O 1
ATOM 2937 N N . GLN A 1 363 ? 36.965 -4.370 -13.426 1.00 89.38 363 GLN A N 1
ATOM 2938 C CA . GLN A 1 363 ? 37.056 -4.937 -14.778 1.00 89.38 363 GLN A CA 1
ATOM 2939 C C . GLN A 1 363 ? 37.083 -3.872 -15.895 1.00 89.38 363 GLN A C 1
ATOM 2941 O O . GLN A 1 363 ? 36.994 -4.225 -17.068 1.00 89.38 363 GLN A O 1
ATOM 2946 N N . GLY A 1 364 ? 37.172 -2.575 -15.563 1.00 86.00 364 GLY A N 1
ATOM 2947 C CA . GLY A 1 364 ? 37.237 -1.494 -16.556 1.00 86.00 364 GLY A CA 1
ATOM 2948 C C . GLY A 1 364 ? 35.968 -1.338 -17.406 1.00 86.00 364 GLY A C 1
ATOM 2949 O O . GLY A 1 364 ? 36.033 -0.850 -18.534 1.00 86.00 364 GLY A O 1
ATOM 2950 N N . SER A 1 365 ? 34.806 -1.779 -16.909 1.00 85.44 365 SER A N 1
ATOM 2951 C CA . SER A 1 365 ? 33.567 -1.756 -17.691 1.00 85.44 365 SER A CA 1
ATOM 2952 C C . SER A 1 365 ? 33.085 -0.321 -17.939 1.00 85.44 365 SER A C 1
ATOM 2954 O O . SER A 1 365 ? 32.858 0.437 -16.998 1.00 85.44 365 SER A O 1
ATOM 2956 N N . LYS A 1 366 ? 32.878 0.044 -19.214 1.00 73.25 366 LYS A N 1
ATOM 2957 C CA . LYS A 1 366 ? 32.519 1.413 -19.649 1.00 73.25 366 LYS A CA 1
ATOM 2958 C C . LYS A 1 366 ? 31.193 1.950 -19.084 1.00 73.25 366 LYS A C 1
ATOM 2960 O O . LYS A 1 366 ? 30.963 3.149 -19.126 1.00 73.25 366 LYS A O 1
ATOM 2965 N N . ASN A 1 367 ? 30.334 1.076 -18.561 1.00 80.88 367 ASN A N 1
ATOM 2966 C CA . ASN A 1 367 ? 29.157 1.439 -17.772 1.00 80.88 367 ASN A CA 1
ATOM 2967 C C . ASN A 1 367 ? 29.131 0.542 -16.526 1.00 80.88 367 ASN A C 1
ATOM 2969 O O . ASN A 1 367 ? 28.469 -0.494 -16.500 1.00 80.88 367 ASN A O 1
ATOM 2973 N N . ALA A 1 368 ? 29.936 0.902 -15.527 1.00 85.44 368 ALA A N 1
ATOM 2974 C CA . ALA A 1 368 ? 30.074 0.184 -14.259 1.00 85.44 368 ALA A CA 1
ATOM 2975 C C . ALA A 1 368 ? 29.258 0.821 -13.118 1.00 85.44 368 ALA A C 1
ATOM 2977 O O . ALA A 1 368 ? 29.583 0.648 -11.944 1.00 85.44 368 ALA A O 1
ATOM 2978 N N . GLU A 1 369 ? 28.234 1.602 -13.451 1.00 90.19 369 GLU A N 1
ATOM 2979 C CA . GLU A 1 369 ? 27.428 2.367 -12.496 1.00 90.19 369 GLU A CA 1
ATOM 2980 C C . GLU A 1 369 ? 26.128 1.618 -12.155 1.00 90.19 369 GLU A C 1
ATOM 2982 O O . GLU A 1 369 ? 25.870 0.530 -12.679 1.00 90.19 369 GLU A O 1
ATOM 2987 N N . PHE A 1 370 ? 25.315 2.178 -11.255 1.00 92.00 370 PHE A N 1
ATOM 2988 C CA . PHE A 1 370 ? 23.945 1.706 -11.033 1.00 92.00 370 PHE A CA 1
ATOM 2989 C C . PHE A 1 370 ? 23.019 2.327 -12.099 1.00 92.00 370 PHE A C 1
ATOM 2991 O O . PHE A 1 370 ? 23.230 3.491 -12.446 1.00 92.00 370 PHE A O 1
ATOM 2998 N N . PRO A 1 371 ? 22.023 1.608 -12.652 1.00 93.19 371 PRO A N 1
ATOM 2999 C CA . PRO A 1 371 ? 21.170 2.163 -13.707 1.00 93.19 371 PRO A CA 1
ATOM 3000 C C . PRO A 1 371 ? 20.348 3.367 -13.212 1.00 93.19 371 PRO A C 1
ATOM 3002 O O . PRO A 1 371 ? 19.919 3.392 -12.058 1.00 93.19 371 PRO A O 1
ATOM 3005 N N . ARG A 1 372 ? 20.086 4.351 -14.092 1.00 93.25 372 ARG A N 1
ATOM 3006 C CA . ARG A 1 372 ? 19.216 5.508 -13.786 1.00 93.25 372 ARG A CA 1
ATOM 3007 C C . ARG A 1 372 ? 17.821 5.023 -13.342 1.00 93.25 372 ARG A C 1
ATOM 3009 O O . ARG A 1 372 ? 17.300 4.050 -13.886 1.00 93.25 372 ARG A O 1
ATOM 3016 N N . GLY A 1 373 ? 17.184 5.727 -12.402 1.00 93.56 373 GLY A N 1
ATOM 3017 C CA . GLY A 1 373 ? 15.909 5.308 -11.794 1.00 93.56 373 GLY A CA 1
ATOM 3018 C C . GLY A 1 373 ? 14.767 5.040 -12.785 1.00 93.56 373 GLY A C 1
ATOM 3019 O O . GLY A 1 373 ? 14.036 4.067 -12.633 1.00 93.56 373 GLY A O 1
ATOM 3020 N N . SER A 1 374 ? 14.663 5.825 -13.860 1.00 93.00 374 SER A N 1
ATOM 3021 C CA . SER A 1 374 ? 13.694 5.607 -14.949 1.00 93.00 374 SER A CA 1
ATOM 3022 C C . SER A 1 374 ? 13.924 4.299 -15.724 1.00 93.00 374 SER A C 1
ATOM 3024 O O . SER A 1 374 ? 12.973 3.663 -16.180 1.00 93.00 374 SER A O 1
ATOM 3026 N N . VAL A 1 375 ? 15.181 3.858 -15.833 1.00 93.94 375 VAL A N 1
ATOM 3027 C CA . VAL A 1 375 ? 15.580 2.592 -16.468 1.00 93.94 375 VAL A CA 1
ATOM 3028 C C . VAL A 1 375 ? 15.278 1.404 -15.544 1.00 93.94 375 VAL A C 1
ATOM 3030 O O . VAL A 1 375 ? 14.835 0.360 -16.023 1.00 93.94 375 VAL A O 1
ATOM 3033 N N . LEU A 1 376 ? 15.438 1.572 -14.224 1.00 95.31 376 LEU A N 1
ATOM 3034 C CA . LEU A 1 376 ? 15.027 0.584 -13.214 1.00 95.31 376 LEU A CA 1
ATOM 3035 C C . LEU A 1 376 ? 13.504 0.430 -13.144 1.00 95.31 376 LEU A C 1
ATOM 3037 O O . LEU A 1 376 ? 13.016 -0.698 -13.164 1.00 95.31 376 LEU A O 1
ATOM 3041 N N . ALA A 1 377 ? 12.759 1.538 -13.145 1.00 95.12 377 ALA A N 1
ATOM 3042 C CA . ALA A 1 377 ? 11.298 1.536 -13.166 1.00 95.12 377 ALA A CA 1
ATOM 3043 C C . ALA A 1 377 ? 10.757 0.758 -14.378 1.00 95.12 377 ALA A C 1
ATOM 3045 O O . ALA A 1 377 ? 10.064 -0.246 -14.218 1.00 95.12 377 ALA A O 1
ATOM 3046 N N . ARG A 1 378 ? 11.188 1.136 -15.593 1.00 94.75 378 ARG A N 1
ATOM 3047 C CA . ARG A 1 378 ? 10.799 0.448 -16.836 1.00 94.75 378 ARG A CA 1
ATOM 3048 C C . ARG A 1 378 ? 11.232 -1.025 -16.855 1.00 94.75 378 ARG A C 1
ATOM 3050 O O . ARG A 1 378 ? 10.558 -1.850 -17.468 1.00 94.75 378 ARG A O 1
ATOM 3057 N N . ARG A 1 379 ? 12.338 -1.386 -16.188 1.00 95.31 379 ARG A N 1
ATOM 3058 C CA . ARG A 1 379 ? 12.756 -2.789 -16.034 1.00 95.31 379 ARG A CA 1
ATOM 3059 C C . ARG A 1 379 ? 11.827 -3.563 -15.110 1.00 95.31 379 ARG A C 1
ATOM 3061 O O . ARG A 1 379 ? 11.465 -4.674 -15.473 1.00 95.31 379 ARG A O 1
ATOM 3068 N N . ALA A 1 380 ?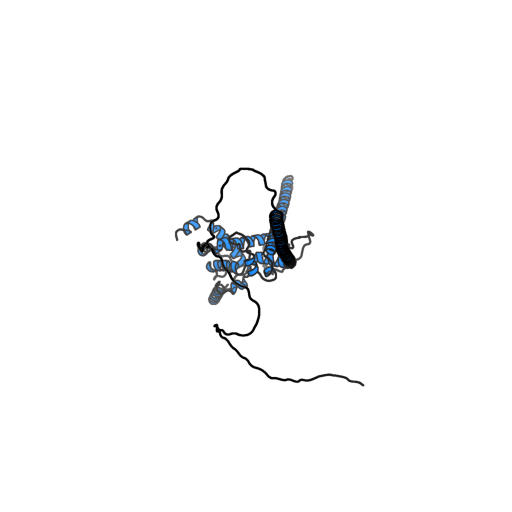 11.445 -3.003 -13.965 1.00 96.12 380 ALA A N 1
ATOM 3069 C CA . ALA A 1 380 ? 10.524 -3.639 -13.028 1.00 96.12 380 ALA A CA 1
ATOM 3070 C C . ALA A 1 380 ? 9.160 -3.909 -13.681 1.00 96.12 380 ALA A C 1
ATOM 3072 O O . ALA A 1 380 ? 8.679 -5.040 -13.652 1.00 96.12 380 ALA A O 1
ATOM 3073 N N . ASP A 1 381 ? 8.605 -2.910 -14.367 1.00 95.19 381 ASP A N 1
ATOM 3074 C CA . ASP A 1 381 ? 7.324 -3.023 -15.074 1.00 95.19 381 ASP A CA 1
ATOM 3075 C C . ASP A 1 381 ? 7.390 -4.098 -16.178 1.00 95.19 381 ASP A C 1
ATOM 3077 O O . ASP A 1 381 ? 6.538 -4.985 -16.257 1.00 95.19 381 ASP A O 1
ATOM 3081 N N . MET A 1 382 ? 8.471 -4.111 -16.968 1.00 94.44 382 MET A N 1
ATOM 3082 C CA . MET A 1 382 ? 8.694 -5.134 -17.996 1.00 94.44 382 MET A CA 1
ATOM 3083 C C . MET A 1 382 ? 8.938 -6.542 -17.416 1.00 94.44 382 MET A C 1
ATOM 3085 O O . MET A 1 382 ? 8.588 -7.527 -18.064 1.00 94.44 382 MET A O 1
ATOM 3089 N N . LEU A 1 383 ? 9.521 -6.669 -16.218 1.00 95.12 383 LEU A N 1
ATOM 3090 C CA . LEU A 1 383 ? 9.699 -7.958 -15.536 1.00 95.12 383 LEU A CA 1
ATOM 3091 C C . LEU A 1 383 ? 8.355 -8.540 -15.080 1.00 95.12 383 LEU A C 1
ATOM 3093 O O . LEU A 1 383 ? 8.126 -9.734 -15.271 1.00 95.12 383 LEU A O 1
ATOM 3097 N N . LEU A 1 384 ? 7.455 -7.711 -14.541 1.00 94.56 384 LEU A N 1
ATOM 3098 C CA . LEU A 1 384 ? 6.098 -8.130 -14.170 1.00 94.56 384 LEU A CA 1
ATOM 3099 C C . LEU A 1 384 ? 5.265 -8.499 -15.404 1.00 94.56 384 LEU A C 1
ATOM 3101 O O . LEU A 1 384 ? 4.623 -9.548 -15.407 1.00 94.56 384 LEU A O 1
ATOM 3105 N N . ALA A 1 385 ? 5.332 -7.704 -16.476 1.00 93.00 385 ALA A N 1
ATOM 3106 C CA . ALA A 1 385 ? 4.670 -8.026 -17.741 1.00 93.00 385 ALA A CA 1
ATOM 3107 C C . ALA A 1 385 ? 5.192 -9.347 -18.341 1.00 93.00 385 ALA A C 1
ATOM 3109 O O . ALA A 1 385 ? 4.406 -10.206 -18.740 1.00 93.00 385 ALA A O 1
ATOM 3110 N N . HIS A 1 386 ? 6.513 -9.562 -18.342 1.00 92.44 386 HIS A N 1
ATOM 3111 C CA . HIS A 1 386 ? 7.118 -10.820 -18.791 1.00 92.44 386 HIS A CA 1
ATOM 3112 C C . HIS A 1 386 ? 6.683 -12.012 -17.926 1.00 92.44 386 HIS A C 1
ATOM 3114 O O . HIS A 1 386 ? 6.382 -13.075 -18.462 1.00 92.44 386 HIS A O 1
ATOM 3120 N N . PHE A 1 387 ? 6.594 -11.840 -16.604 1.00 93.38 387 PHE A N 1
ATOM 3121 C CA . PHE A 1 387 ? 6.086 -12.866 -15.692 1.00 93.38 387 PHE A CA 1
ATOM 3122 C C . PHE A 1 387 ? 4.609 -13.201 -15.972 1.00 93.38 387 PHE A C 1
ATOM 3124 O O . PHE A 1 387 ? 4.285 -14.375 -16.146 1.00 93.38 387 PHE A O 1
ATOM 3131 N N . ARG A 1 388 ? 3.734 -12.190 -16.117 1.00 91.44 388 ARG A N 1
ATOM 3132 C CA . ARG A 1 388 ? 2.307 -12.356 -16.471 1.00 91.44 388 ARG A CA 1
ATOM 3133 C C . ARG A 1 388 ? 2.123 -13.118 -17.788 1.00 91.44 388 ARG A C 1
ATOM 3135 O O . ARG A 1 388 ? 1.259 -13.983 -17.866 1.00 91.44 388 ARG A O 1
ATOM 3142 N N . MET A 1 389 ? 2.963 -12.857 -18.791 1.00 88.88 389 MET A N 1
ATOM 3143 C CA . MET A 1 389 ? 2.950 -13.610 -20.053 1.00 88.88 389 MET A CA 1
ATOM 3144 C C . MET A 1 389 ? 3.454 -15.054 -19.908 1.00 88.88 389 MET A C 1
ATOM 3146 O O . MET A 1 389 ? 2.941 -15.941 -20.579 1.00 88.88 389 MET A O 1
ATOM 3150 N N . ARG A 1 390 ? 4.466 -15.302 -19.066 1.00 87.12 390 ARG A N 1
ATOM 3151 C CA . ARG A 1 390 ? 5.156 -16.605 -18.965 1.00 87.12 390 ARG A CA 1
ATOM 3152 C C . ARG A 1 390 ? 4.504 -17.614 -18.025 1.00 87.12 390 ARG A C 1
ATOM 3154 O O . ARG A 1 390 ? 4.696 -18.803 -18.234 1.00 87.12 390 ARG A O 1
ATOM 3161 N N . VAL A 1 391 ? 3.775 -17.172 -17.002 1.00 83.62 391 VAL A N 1
ATOM 3162 C CA . VAL A 1 391 ? 3.021 -18.082 -16.114 1.00 83.62 391 VAL A CA 1
ATOM 3163 C C . VAL A 1 391 ? 1.749 -18.593 -16.797 1.00 83.62 391 VAL A C 1
ATOM 3165 O O . VAL A 1 391 ? 1.339 -19.722 -16.555 1.00 83.62 391 VAL A O 1
ATOM 3168 N N . ASN A 1 392 ? 1.189 -17.809 -17.721 1.00 79.00 392 ASN A N 1
ATOM 3169 C CA . ASN A 1 392 ? 0.033 -18.190 -18.535 1.00 79.00 392 ASN A CA 1
ATOM 3170 C C . ASN A 1 392 ? 0.411 -18.972 -19.815 1.00 79.00 392 ASN A C 1
ATOM 3172 O O . ASN A 1 392 ? -0.456 -19.218 -20.650 1.00 79.00 392 ASN A O 1
ATOM 3176 N N . ASP A 1 393 ? 1.686 -19.336 -20.001 1.00 78.50 393 ASP A N 1
ATOM 3177 C CA . ASP A 1 393 ? 2.185 -20.093 -21.158 1.00 78.50 393 ASP A CA 1
ATOM 3178 C C . ASP A 1 393 ? 2.122 -21.610 -20.873 1.00 78.50 393 ASP A C 1
ATOM 3180 O O . ASP A 1 393 ? 2.911 -22.103 -20.055 1.00 78.50 393 ASP A O 1
ATOM 3184 N N . PRO A 1 394 ? 1.241 -22.384 -21.546 1.00 66.31 394 PRO A N 1
ATOM 3185 C CA . PRO A 1 394 ? 1.080 -23.815 -21.276 1.00 66.31 394 PRO A CA 1
ATOM 3186 C C . PRO A 1 394 ? 2.346 -24.645 -21.532 1.00 66.31 394 PRO A C 1
ATOM 3188 O O . PRO A 1 394 ? 2.511 -25.714 -20.941 1.00 66.31 394 PRO A O 1
ATOM 3191 N N . GLN A 1 395 ? 3.256 -24.174 -22.396 1.00 65.62 395 GLN A N 1
ATOM 3192 C CA . GLN A 1 395 ? 4.520 -24.872 -22.650 1.00 65.62 395 GLN A CA 1
ATOM 3193 C C . GLN A 1 395 ? 5.467 -24.752 -21.452 1.00 65.62 395 GLN A C 1
ATOM 3195 O O . GLN A 1 395 ? 6.186 -25.698 -21.138 1.00 65.62 395 GLN A O 1
ATOM 3200 N N . PHE A 1 396 ? 5.432 -23.620 -20.743 1.00 64.88 396 PHE A N 1
ATOM 3201 C CA . PHE A 1 396 ? 6.270 -23.397 -19.570 1.00 64.88 396 PHE A CA 1
ATOM 3202 C C . PHE A 1 396 ? 5.785 -24.196 -18.353 1.00 64.88 396 PHE A C 1
ATOM 3204 O O . PHE A 1 396 ? 6.606 -24.778 -17.643 1.00 64.88 396 PHE A O 1
ATOM 3211 N N . THR A 1 397 ? 4.467 -24.292 -18.144 1.00 56.97 397 THR A N 1
ATOM 3212 C CA . THR A 1 397 ? 3.891 -25.086 -17.045 1.00 56.97 397 THR A CA 1
ATOM 3213 C C . THR A 1 397 ? 4.082 -26.589 -17.231 1.00 56.97 397 THR A C 1
ATOM 3215 O O . THR A 1 397 ? 4.218 -27.295 -16.238 1.00 56.97 397 THR A O 1
ATOM 3218 N N . SER A 1 398 ? 4.139 -27.091 -18.473 1.00 52.72 398 SER A N 1
ATOM 3219 C CA . SER A 1 398 ? 4.463 -28.504 -18.725 1.00 52.72 398 SER A CA 1
ATOM 3220 C C . SER A 1 398 ? 5.891 -28.826 -18.276 1.00 52.72 398 SER A C 1
ATOM 3222 O O . SER A 1 398 ? 6.087 -29.732 -17.477 1.00 52.72 398 SER A O 1
ATOM 3224 N N . THR A 1 399 ? 6.877 -28.022 -18.696 1.00 51.69 399 THR A N 1
ATOM 3225 C CA . THR A 1 399 ? 8.296 -28.226 -18.335 1.00 51.69 399 THR A CA 1
ATOM 3226 C C . THR A 1 399 ? 8.619 -28.015 -16.852 1.00 51.69 399 THR A C 1
ATOM 3228 O O . THR A 1 399 ? 9.740 -28.273 -16.436 1.00 51.69 399 THR A O 1
ATOM 3231 N N . ALA A 1 400 ? 7.668 -27.513 -16.060 1.00 50.19 400 ALA A N 1
ATOM 3232 C CA . ALA A 1 400 ? 7.838 -27.237 -14.634 1.00 50.19 400 ALA A CA 1
ATOM 3233 C C . ALA A 1 400 ? 7.508 -28.433 -13.720 1.00 50.19 400 ALA A C 1
ATOM 3235 O O . ALA A 1 400 ? 7.789 -28.360 -12.528 1.00 50.19 400 ALA A O 1
ATOM 3236 N N . ASN A 1 401 ? 6.906 -29.501 -14.260 1.00 47.84 401 ASN A N 1
ATOM 3237 C CA . ASN A 1 401 ? 6.535 -30.710 -13.512 1.00 47.84 401 ASN A CA 1
ATOM 3238 C C . ASN A 1 401 ? 7.451 -31.919 -13.808 1.00 47.84 401 ASN A C 1
ATOM 3240 O O . ASN A 1 401 ? 7.255 -32.976 -13.213 1.00 47.84 401 ASN A O 1
ATOM 3244 N N . ASP A 1 402 ? 8.421 -31.758 -14.719 1.00 43.69 402 ASP A N 1
ATOM 3245 C CA . ASP A 1 402 ? 9.355 -32.802 -15.175 1.00 43.69 402 ASP A CA 1
ATOM 3246 C C . ASP A 1 402 ? 10.807 -32.601 -14.645 1.00 43.69 402 ASP A C 1
ATOM 3248 O O . ASP A 1 402 ? 11.704 -33.355 -15.029 1.00 43.69 402 ASP A O 1
ATOM 3252 N N . GLU A 1 403 ? 11.047 -31.599 -13.776 1.00 39.22 403 GLU A N 1
ATOM 3253 C CA . GLU A 1 403 ? 12.301 -31.355 -13.012 1.00 39.22 403 GLU A CA 1
ATOM 3254 C C . GLU A 1 403 ? 12.098 -31.568 -11.497 1.00 39.22 403 GLU A C 1
ATOM 3256 O O . GLU A 1 403 ? 13.003 -32.173 -10.875 1.00 39.22 403 GLU A O 1
#

Foldseek 3Di:
DDDDDDDDDDDDDDDDDDDDDDDDDDDDDDDDDDDDDDDDDDDDDDDDDDDDDDDDDDDDDDDDDDDDDDPPPPPDDPVVVVVVVVVVVVVVVVVVVVVVVVVVVVVVVVVVVVVVVVVVVVVVVVVVVVVVVVVVVVVVVLVVLDCALVVLVQLLVLCLWANFDADPVRDTCLVVSLVQGDDSSVVDDPVRSVVSVVLLLVVLVVQQVVVVVVVVVVVVVVVVVVVVVVPDPDDDDDDDDDDDDDDDDDDDDDPDDPDPPVDDDDDPDPSVSSDDDHNVSSVSSVVSNVLLCCLPVPQLPDPCNLVLQQPQDDDPQDFPLDHSLLLNLLSVLCNRNTQPVQVVSCPDPVSPNVVSLVVCVVVVGPPSDRGDSVSSVVSSVSSSVSSVVQVPDPVNVVVVVVD

Secondary structure (DSSP, 8-state):
--------------------------------------------------------------------------PPPHHHHHHHHHHHHHHHHHHHHHHHHHHHHHHHHHHHHHHHHHHHHHHHHHHHHHHHHHHHHHHHHHHTS---HHHHHHHHHHHHHH---B-TTS-B-HHHHHHHS-GGGGGS-HHHHHHHHHHHHHHHHHHHHHHHHHHHHHHHHHHHHHHHTTS----------------------------------------TTS----HHHHHHHHHHHHHHHHIIIIITT-TTHHHHGGG--PPTT--TT--HHHHHHHHHHHHHH-TT-HHHHTT-STT-HHHHHHHHHHTT-TT-SPPPHHHHHHHHHHHHHHHHHHHT-HHHHHTTS--